Protein 7CYS (pdb70)

Nearest PDB structures (foldseek):
  7cys-assembly1_A  TM=1.002E+00  e=5.809E-91  Hordeum vulgare
  5kjv-assembly2_B  TM=8.822E-01  e=4.681E-43  Coleus scutellarioides
  5kjw-assembly1_A  TM=8.791E-01  e=6.977E-42  Coleus scutellarioides
  6wao-assembly1_A  TM=8.126E-01  e=3.552E-29  Arabidopsis thaliana
  2rkt-assembly1_A  TM=7.552E-01  e=6.167E-22  Fusarium graminearum

Foldseek 3Di:
DKDWPDKDFQFAPCVCPHPDDFQDKAFQALLLQLAAQFKFKKKFKADPPDDDPVLLSQLLNNLCNQVLLQQWFWDADPVRGIITGSRRVGEMEIEMEAAAAPVVCPPPFQDQVCVSQWDDRPPDDRGQWTWYWYQYVNMTMIMIIHGSSFAPLLLVLLSLLSSLCSSVVHDRPPRADRNCVPPLDADVVQDADDDCEVFFKDADDDVPCVPPFFWGWDKDWFAPVNLVVQQCVLCPPHPDTDSVLSVQLLLLLLLLQLVVDDQQAKEWEWEWAAQQVQAVVHNDSNYNGRRTGTQIQMDGNNCSNVDPSSVSSVSSVVSNVVCGNSVSSSSSSVSVVCCCVVSVMHTPNYPPDLPQPPYAYEAECQVRDFQSNHNPSGTTLDMDTHRDLRARYKYKYAPSNNNGMIIITHTHRPSSVVSSVVD

GO terms:
  GO:0047634 agmatine N4-coumaroyltransferase activity (F, IDA)

Sequence (423 aa):
KITVHSSKAVKPEYGAGLAPGTADVVPLTVLDKANFDTYISVIYAFHAPAPPNAVLEAGLGRALVDYREWAGRLGVDASGGRAILLNDAGARFVEATADVALDSVMPLKPTSEVLSLHPSGDDGPEELMLIQVTRFAGSLVVGFTTQHIVSDGRSTGNFFVAWSQATRGAAIDPVPVHDDRASFFHPREPLHVEYEHRGVEFKPEKVGADGDEDEVVVNKVHFSREFISKLKAHASAGAPRPSTLQCVVAHLWRSMTMARGLDGGETTSVAIAVDGRARMSPQVPDGYTGNVILWARPTTTAGELVTRPVKHAVELISREVARINDGYFKSFIDFANSGAVEKERLVATADAADMVLSPNIEVDSWLRIPFYDMDFGGGRPFFFMPSYLPVEGLLILLPSFLGDGSVDAYVPLFSRDMNTFKNY

Organism: Hordeum vulgare (NCBI:txid4513)

Secondary structure (DSSP, 8-state):
-EEEEEEEEE---TT--PPP----EEEPPTTTTTS--SEEEEEEEEPSS---HHHHHHHHHHHHTT-GGGGSEEEE-TTS-EEEE-----EEEEEEEESS-GGGGPSP-SSGGGGGGS--SSS--S-SEEEEEEE----EEEEEEEETTT--HHHHHHHHHHHHHHHHTPPPSSPPB--GGGS-PPPSS----S--BTTTEE-------TTPPPEEEEEEEE-HHHHHHHHHHHHTT-S---HHHHHHHHHHHHHHHHHT--TT-EEEEEEEEE-TTTSSSPPPTTB-S--EEEE--EEEHHHHHHS-HHHHHHHHHHHHHHSSHHHHHHHHHHHTSSHHHHTT-EES--SS----TT-EEEEE-TT--STT--SSS---SEEEE-----TTEEEEEE-TT-SS-EEEEEEEEGGGHHHHH--

InterPro domains:
  IPR023213 Chloramphenicol acetyltransferase-like domain superfamily [G3DSA:3.30.559.10] (1-207)
  IPR023213 Chloramphenicol acetyltransferase-like domain superfamily [G3DSA:3.30.559.10] (216-435)
  IPR050317 Plant and Fungal Acyltransferase [PTHR31642] (27-434)

Radius of gyration: 21.9 Å; Cα contacts (8 Å, |Δi|>4): 889; chains: 1; bounding box: 55×55×52 Å

B-factor: mean 25.31, std 9.72, range [8.98, 70.06]

Structure (mmCIF, N/CA/C/O backbone):
data_7CYS
#
_entry.id   7CYS
#
_cell.length_a   57.632
_cell.length_b   59.521
_cell.length_c   73.627
_cell.angle_alpha   90.000
_cell.angle_beta   91.285
_cell.angle_gamma   90.000
#
_symmetry.space_group_name_H-M   'P 1 21 1'
#
loop_
_entity.id
_entity.type
_entity.pdbx_description
1 polymer 'Agmatine coumaroyltransferase-1'
2 water water
#
loop_
_atom_site.group_PDB
_atom_site.id
_atom_site.type_symbol
_atom_site.label_atom_id
_atom_site.label_alt_id
_atom_site.label_comp_id
_atom_site.label_asym_id
_atom_site.label_entity_id
_atom_site.label_seq_id
_atom_site.pdbx_PDB_ins_code
_atom_site.Cartn_x
_atom_site.Cartn_y
_atom_site.Cartn_z
_atom_site.occupancy
_atom_site.B_iso_or_equiv
_atom_site.auth_seq_id
_atom_site.auth_comp_id
_atom_site.auth_asym_id
_atom_site.auth_atom_id
_atom_site.pdbx_PDB_model_num
ATOM 1 N N . LYS A 1 33 ? 6.970 0.986 2.611 1.000 33.220 2 LYS A N 1
ATOM 2 C CA . LYS A 1 33 ? 5.963 0.412 3.561 1.000 35.681 2 LYS A CA 1
ATOM 3 C C . LYS A 1 33 ? 6.009 1.112 4.929 1.000 33.070 2 LYS A C 1
ATOM 4 O O . LYS A 1 33 ? 5.062 0.907 5.718 1.000 32.028 2 LYS A O 1
ATOM 10 N N . ILE A 1 34 ? 7.059 1.885 5.221 1.000 31.151 3 ILE A N 1
ATOM 11 C CA . ILE A 1 34 ? 7.212 2.596 6.526 1.000 29.917 3 ILE A CA 1
ATOM 12 C C . ILE A 1 34 ? 6.863 4.075 6.337 1.000 29.080 3 ILE A C 1
ATOM 13 O O . ILE A 1 34 ? 7.486 4.730 5.490 1.000 30.752 3 ILE A O 1
ATOM 18 N N . THR A 1 35 ? 5.898 4.572 7.112 1.000 26.947 4 THR A N 1
ATOM 19 C CA . THR A 1 35 ? 5.467 5.992 7.123 1.000 25.705 4 THR A CA 1
ATOM 20 C C . THR A 1 35 ? 5.831 6.629 8.468 1.000 23.764 4 THR A C 1
ATOM 21 O O . THR A 1 35 ? 5.349 6.137 9.493 1.000 22.029 4 THR A O 1
ATOM 25 N N . VAL A 1 36 ? 6.613 7.708 8.443 1.000 23.816 5 VAL A N 1
ATOM 26 C CA . VAL A 1 36 ? 6.902 8.561 9.633 1.000 23.343 5 VAL A CA 1
ATOM 27 C C . VAL A 1 36 ? 5.725 9.528 9.811 1.000 23.410 5 VAL A C 1
ATOM 28 O O . VAL A 1 36 ? 5.406 10.247 8.849 1.000 24.006 5 VAL A O 1
ATOM 32 N N . HIS A 1 37 ? 5.104 9.536 10.993 1.000 23.052 6 HIS A N 1
ATOM 33 C CA . HIS A 1 37 ? 3.936 10.393 11.334 1.000 23.136 6 HIS A CA 1
ATOM 34 C C . HIS A 1 37 ? 4.341 11.539 12.269 1.000 22.273 6 HIS A C 1
ATOM 35 O O . HIS A 1 37 ? 3.621 12.543 12.321 1.000 20.765 6 HIS A O 1
ATOM 42 N N . SER A 1 38 ? 5.409 11.377 13.047 1.000 20.393 7 SER A N 1
ATOM 43 C CA . SER A 1 38 ? 5.857 12.414 14.008 1.000 20.192 7 SER A CA 1
ATOM 44 C C . SER A 1 38 ? 7.372 12.331 14.194 1.000 19.420 7 SER A C 1
ATOM 45 O O . SER A 1 38 ? 7.921 11.217 14.205 1.000 17.722 7 SER A O 1
ATOM 48 N N . SER A 1 39 ? 8.010 13.491 14.325 1.000 19.981 8 SER A N 1
ATOM 49 C CA . SER A 1 39 ? 9.448 13.621 14.658 1.000 20.396 8 SER A CA 1
ATOM 50 C C . SER A 1 39 ? 9.608 14.858 15.535 1.000 20.758 8 SER A C 1
ATOM 51 O O . SER A 1 39 ? 9.316 15.958 15.050 1.000 21.370 8 SER A O 1
ATOM 54 N N . LYS A 1 40 ? 9.996 14.684 16.796 1.000 20.742 9 LYS A N 1
ATOM 55 C CA . LYS A 1 40 ? 10.057 15.819 17.749 1.000 21.037 9 LYS A CA 1
ATOM 56 C C . LYS A 1 40 ? 11.165 15.603 18.771 1.000 19.778 9 LYS A C 1
ATOM 57 O O . LYS A 1 40 ? 11.662 14.471 18.910 1.000 18.861 9 LYS A O 1
ATOM 63 N N . ALA A 1 41 ? 11.479 16.669 19.499 1.000 18.583 10 ALA A N 1
ATOM 64 C CA . ALA A 1 41 ? 12.483 16.658 20.578 1.000 18.399 10 ALA A CA 1
ATOM 65 C C . ALA A 1 41 ? 11.820 16.122 21.848 1.000 17.942 10 ALA A C 1
ATOM 66 O O . ALA A 1 41 ? 10.659 16.485 22.131 1.000 17.614 10 ALA A O 1
ATOM 68 N N . VAL A 1 42 ? 12.513 15.256 22.578 1.000 17.128 11 VAL A N 1
ATOM 69 C CA . VAL A 1 42 ? 12.061 14.812 23.925 1.000 16.501 11 VAL A CA 1
ATOM 70 C C . VAL A 1 42 ? 13.129 15.263 24.923 1.000 16.782 11 VAL A C 1
ATOM 71 O O . VAL A 1 42 ? 14.304 14.917 24.726 1.000 15.911 11 VAL A O 1
ATOM 75 N N . LYS A 1 43 ? 12.720 16.059 25.911 1.000 17.384 12 LYS A N 1
ATOM 76 C CA . LYS A 1 43 ? 13.620 16.704 26.900 1.000 18.871 12 LYS A CA 1
ATOM 77 C C . LYS A 1 43 ? 13.503 15.960 28.224 1.000 17.864 12 LYS A C 1
ATOM 78 O O . LYS A 1 43 ? 12.569 15.183 28.426 1.000 16.152 12 LYS A O 1
ATOM 84 N N . PRO A 1 44 ? 14.466 16.144 29.154 1.000 17.784 13 PRO A N 1
ATOM 85 C CA . PRO A 1 44 ? 14.358 15.538 30.477 1.000 18.418 13 PRO A CA 1
ATOM 86 C C . PRO A 1 44 ? 13.147 16.109 31.226 1.000 18.853 13 PRO A C 1
ATOM 87 O O . PRO A 1 44 ? 13.022 17.322 31.296 1.000 18.665 13 PRO A O 1
ATOM 91 N N . GLU A 1 45 ? 12.293 15.226 31.753 1.000 20.081 14 GLU A N 1
ATOM 92 C CA . GLU A 1 45 ? 11.028 15.603 32.435 1.000 21.795 14 GLU A CA 1
ATOM 93 C C . GLU A 1 45 ? 11.281 15.634 33.945 1.000 20.845 14 GLU A C 1
ATOM 94 O O . GLU A 1 45 ? 10.876 14.698 34.649 1.000 19.625 14 GLU A O 1
ATOM 100 N N . TYR A 1 46 ? 11.936 16.686 34.420 1.000 20.774 15 TYR A N 1
ATOM 101 C CA . TYR A 1 46 ? 12.304 16.831 35.851 1.000 21.862 15 TYR A CA 1
ATOM 102 C C . TYR A 1 46 ? 11.029 16.905 36.692 1.000 24.069 15 TYR A C 1
ATOM 103 O O . TYR A 1 46 ? 11.026 16.343 37.797 1.000 26.780 15 TYR A O 1
ATOM 112 N N . GLY A 1 47 ? 9.994 17.562 36.159 1.000 27.040 16 GLY A N 1
ATOM 113 C CA . GLY A 1 47 ? 8.687 17.767 36.811 1.000 31.950 16 GLY A CA 1
ATOM 114 C C . GLY A 1 47 ? 7.961 16.464 37.120 1.000 36.102 16 GLY A C 1
ATOM 115 O O . GLY A 1 47 ? 7.205 16.450 38.108 1.000 38.805 16 GLY A O 1
ATOM 116 N N . ALA A 1 48 ? 8.178 15.397 36.337 1.000 37.794 17 ALA A N 1
ATOM 117 C CA . ALA A 1 48 ? 7.575 14.061 36.578 1.000 39.879 17 ALA A CA 1
ATOM 118 C C . ALA A 1 48 ? 7.777 13.685 38.049 1.000 43.207 17 ALA A C 1
ATOM 119 O O . ALA A 1 48 ? 6.908 12.995 38.625 1.000 46.833 17 ALA A O 1
ATOM 130 N N . GLY A 1 50 ? 9.050 16.137 40.492 1.000 36.439 19 GLY A N 1
ATOM 131 C CA . GLY A 1 50 ? 9.241 17.404 41.231 1.000 35.092 19 GLY A CA 1
ATOM 132 C C . GLY A 1 50 ? 10.709 17.790 41.411 1.000 33.034 19 GLY A C 1
ATOM 133 O O . GLY A 1 50 ? 10.986 18.665 42.261 1.000 32.001 19 GLY A O 1
ATOM 134 N N . LEU A 1 51 ? 11.631 17.189 40.646 1.000 29.720 20 LEU A N 1
ATOM 135 C CA . LEU A 1 51 ? 13.092 17.443 40.769 1.000 27.297 20 LEU A CA 1
ATOM 136 C C . LEU A 1 51 ? 13.377 18.860 40.280 1.000 24.914 20 LEU A C 1
ATOM 137 O O . LEU A 1 51 ? 12.617 19.351 39.424 1.000 27.127 20 LEU A O 1
ATOM 142 N N . ALA A 1 52 ? 14.432 19.491 40.793 1.000 23.207 21 ALA A N 1
ATOM 143 C CA . ALA A 1 52 ? 14.925 20.784 40.274 1.000 23.272 21 ALA A CA 1
ATOM 144 C C . ALA A 1 52 ? 15.225 20.603 38.791 1.000 21.264 21 ALA A C 1
ATOM 145 O O . ALA A 1 52 ? 15.768 19.575 38.397 1.000 20.535 21 ALA A O 1
ATOM 147 N N . PRO A 1 53 ? 14.839 21.559 37.923 1.000 20.765 22 PRO A N 1
ATOM 148 C CA . PRO A 1 53 ? 15.322 21.563 36.545 1.000 20.066 22 PRO A CA 1
ATOM 149 C C . PRO A 1 53 ? 16.855 21.515 36.518 1.000 20.262 22 PRO A C 1
ATOM 150 O O . PRO A 1 53 ? 17.503 22.117 37.377 1.000 19.709 22 PRO A O 1
ATOM 154 N N . GLY A 1 54 ? 17.412 20.786 35.550 1.000 19.449 23 GLY A N 1
ATOM 155 C CA . GLY A 1 54 ? 18.862 20.774 35.308 1.000 19.001 23 GLY A CA 1
ATOM 156 C C . GLY A 1 54 ? 19.336 22.142 34.847 1.000 17.924 23 GLY A C 1
ATOM 157 O O . GLY A 1 54 ? 18.564 22.833 34.137 1.000 17.826 23 GLY A O 1
ATOM 167 N N . THR A 1 56 ? 20.959 24.243 32.374 1.000 16.869 25 THR A N 1
ATOM 168 C CA . THR A 1 56 ? 21.167 24.021 30.915 1.000 17.277 25 THR A CA 1
ATOM 169 C C . THR A 1 56 ? 22.474 24.681 30.448 1.000 17.547 25 THR A C 1
ATOM 170 O O . THR A 1 56 ? 22.780 24.578 29.244 1.000 17.666 25 THR A O 1
ATOM 174 N N . ALA A 1 57 ? 23.232 25.317 31.349 1.000 17.383 26 ALA A N 1
ATOM 175 C CA . ALA A 1 57 ? 24.599 25.828 31.091 1.000 17.871 26 ALA A CA 1
ATOM 176 C C . ALA A 1 57 ? 25.644 24.759 31.444 1.000 18.113 26 ALA A C 1
ATOM 177 O O . ALA A 1 57 ? 26.824 25.021 31.187 1.000 16.963 26 ALA A O 1
ATOM 179 N N . ASP A 1 58 ? 25.234 23.620 32.022 1.000 17.751 27 ASP A N 1
ATOM 180 C CA . ASP A 1 58 ? 26.148 22.512 32.417 1.000 18.741 27 ASP A CA 1
ATOM 181 C C . ASP A 1 58 ? 26.907 22.010 31.183 1.000 19.203 27 ASP A C 1
ATOM 182 O O . ASP A 1 58 ? 26.301 21.880 30.095 1.000 18.486 27 ASP A O 1
ATOM 187 N N . VAL A 1 59 ? 28.199 21.758 31.357 1.000 20.105 28 VAL A N 1
ATOM 188 C CA . VAL A 1 59 ? 29.119 21.302 30.279 1.000 20.797 28 VAL A CA 1
ATOM 189 C C . VAL A 1 59 ? 29.928 20.135 30.840 1.000 20.697 28 VAL A C 1
ATOM 190 O O . VAL A 1 59 ? 30.396 20.245 31.987 1.000 22.122 28 VAL A O 1
ATOM 194 N N . VAL A 1 60 ? 30.060 19.055 30.076 1.000 19.307 29 VAL A N 1
ATOM 195 C CA . VAL A 1 60 ? 30.916 17.897 30.462 1.000 19.152 29 VAL A CA 1
ATOM 196 C C . VAL A 1 60 ? 32.010 17.757 29.412 1.000 17.962 29 VAL A C 1
ATOM 197 O O . VAL A 1 60 ? 31.717 17.490 28.251 1.000 17.350 29 VAL A O 1
ATOM 201 N N . PRO A 1 61 ? 33.298 17.940 29.778 1.000 17.973 30 PRO A N 1
ATOM 202 C CA . PRO A 1 61 ? 34.386 17.759 28.822 1.000 17.552 30 PRO A CA 1
ATOM 203 C C . PRO A 1 61 ? 34.504 16.280 28.439 1.000 16.703 30 PRO A C 1
ATOM 204 O O . PRO A 1 61 ? 34.433 15.433 29.327 1.000 15.961 30 PRO A O 1
ATOM 208 N N . LEU A 1 62 ? 34.646 15.996 27.141 1.000 16.514 31 LEU A N 1
ATOM 209 C CA . LEU A 1 62 ? 34.957 14.634 26.648 1.000 16.371 31 LEU A CA 1
ATOM 210 C C . LEU A 1 62 ? 36.341 14.240 27.172 1.000 15.983 31 LEU A C 1
ATOM 211 O O . LEU A 1 62 ? 37.244 15.111 27.187 1.000 15.981 31 LEU A O 1
ATOM 216 N N . THR A 1 63 ? 36.493 12.985 27.597 1.000 14.960 32 THR A N 1
ATOM 217 C CA . THR A 1 63 ? 37.771 12.427 28.115 1.000 14.928 32 THR A CA 1
ATOM 218 C C . THR A 1 63 ? 38.691 12.085 26.940 1.000 14.512 32 THR A C 1
ATOM 219 O O . THR A 1 63 ? 38.226 12.087 25.783 1.000 14.293 32 THR A O 1
ATOM 223 N N . VAL A 1 64 ? 39.950 11.768 27.231 1.000 14.970 33 VAL A N 1
ATOM 224 C CA . VAL A 1 64 ? 40.933 11.323 26.202 1.000 15.210 33 VAL A CA 1
ATOM 225 C C . VAL A 1 64 ? 40.491 9.967 25.639 1.000 15.214 33 VAL A C 1
ATOM 226 O O . VAL A 1 64 ? 40.858 9.678 24.493 1.000 14.839 33 VAL A O 1
ATOM 230 N N . LEU A 1 65 ? 39.736 9.171 26.408 1.000 14.583 34 LEU A N 1
ATOM 231 C CA . LEU A 1 65 ? 39.192 7.871 25.939 1.000 14.591 34 LEU A CA 1
ATOM 232 C C . LEU A 1 65 ? 37.969 8.108 25.039 1.000 14.146 34 LEU A C 1
ATOM 233 O O . LEU A 1 65 ? 37.858 7.408 24.028 1.000 13.406 34 LEU A O 1
ATOM 238 N N . ASP A 1 66 ? 37.117 9.096 25.325 1.000 14.019 35 ASP A N 1
ATOM 239 C CA . ASP A 1 66 ? 36.026 9.468 24.378 1.000 14.348 35 ASP A CA 1
ATOM 240 C C . ASP A 1 66 ? 36.645 9.885 23.036 1.000 15.188 35 ASP A C 1
ATOM 241 O O . ASP A 1 66 ? 36.179 9.406 21.970 1.000 14.732 35 ASP A O 1
ATOM 246 N N . LYS A 1 67 ? 37.680 10.726 23.081 1.000 15.923 36 LYS A N 1
ATOM 247 C CA . LYS A 1 67 ? 38.285 11.347 21.873 1.000 17.481 36 LYS A CA 1
ATOM 248 C C . LYS A 1 67 ? 39.171 10.332 21.131 1.000 17.249 36 LYS A C 1
ATOM 249 O O . LYS A 1 67 ? 39.568 10.629 19.998 1.000 17.723 36 LYS A O 1
ATOM 255 N N . ALA A 1 68 ? 39.445 9.170 21.724 1.000 17.058 37 ALA A N 1
ATOM 256 C CA . ALA A 1 68 ? 40.147 8.039 21.067 1.000 17.519 37 ALA A CA 1
ATOM 257 C C . ALA A 1 68 ? 39.159 7.212 20.238 1.000 17.933 37 ALA A C 1
ATOM 258 O O . ALA A 1 68 ? 39.611 6.444 19.380 1.000 16.895 37 ALA A O 1
ATOM 260 N N . ASN A 1 69 ? 37.855 7.352 20.475 1.000 18.417 38 ASN A N 1
ATOM 261 C CA . ASN A 1 69 ? 36.846 6.455 19.858 1.000 19.630 38 ASN A CA 1
ATOM 262 C C . ASN A 1 69 ? 36.279 7.131 18.604 1.000 20.491 38 ASN A C 1
ATOM 263 O O . ASN A 1 69 ? 36.686 8.274 18.268 1.000 19.739 38 ASN A O 1
ATOM 268 N N . PHE A 1 70 ? 35.402 6.417 17.900 1.000 23.032 39 PHE A N 1
ATOM 269 C CA . PHE A 1 70 ? 34.844 6.822 16.588 1.000 23.723 39 PHE A CA 1
ATOM 270 C C . PHE A 1 70 ? 33.935 8.043 16.772 1.000 23.235 39 PHE A C 1
ATOM 271 O O . PHE A 1 70 ? 33.075 8.033 17.669 1.000 22.560 39 PHE A O 1
ATOM 279 N N . ASP A 1 71 ? 34.146 9.072 15.947 1.000 23.489 40 ASP A N 1
ATOM 280 C CA . ASP A 1 71 ? 33.268 10.267 15.844 1.000 24.059 40 ASP A CA 1
ATOM 281 C C . ASP A 1 71 ? 32.223 9.964 14.764 1.000 23.442 40 ASP A C 1
ATOM 282 O O . ASP A 1 71 ? 32.424 10.349 13.604 1.000 25.392 40 ASP A O 1
ATOM 287 N N . THR A 1 72 ? 31.170 9.235 15.128 1.000 20.775 41 THR A N 1
ATOM 288 C CA . THR A 1 72 ? 30.223 8.622 14.166 1.000 20.172 41 THR A CA 1
ATOM 289 C C . THR A 1 72 ? 28.969 8.157 14.906 1.000 19.413 41 THR A C 1
ATOM 290 O O . THR A 1 72 ? 29.037 7.978 16.147 1.000 17.804 41 THR A O 1
ATOM 294 N N . TYR A 1 73 ? 27.880 7.934 14.167 1.000 18.423 42 TYR A N 1
ATOM 295 C CA . TYR A 1 73 ? 26.620 7.387 14.719 1.000 18.827 42 TYR A CA 1
ATOM 296 C C . TYR A 1 73 ? 26.572 5.888 14.438 1.000 19.857 42 TYR A C 1
ATOM 297 O O . TYR A 1 73 ? 26.911 5.461 13.316 1.000 20.375 42 TYR A O 1
ATOM 306 N N . ILE A 1 74 ? 26.149 5.123 15.442 1.000 19.538 43 ILE A N 1
ATOM 307 C CA . ILE A 1 74 ? 25.978 3.646 15.368 1.000 21.007 43 ILE A CA 1
ATOM 308 C C . ILE A 1 74 ? 24.486 3.359 15.500 1.000 19.269 43 ILE A C 1
ATOM 309 O O . ILE A 1 74 ? 23.859 3.944 16.398 1.000 18.308 43 ILE A O 1
ATOM 314 N N . SER A 1 75 ? 23.942 2.492 14.647 1.000 18.165 44 SER A N 1
ATOM 315 C CA . SER A 1 75 ? 22.499 2.154 14.659 1.000 18.455 44 SER A CA 1
ATOM 316 C C . SER A 1 75 ? 22.288 0.669 14.967 1.000 19.182 44 SER A C 1
ATOM 317 O O . SER A 1 75 ? 23.088 -0.183 14.523 1.000 18.688 44 SER A O 1
ATOM 320 N N . VAL A 1 76 ? 21.236 0.389 15.733 1.000 18.740 45 VAL A N 1
ATOM 321 C CA . VAL A 1 76 ? 20.844 -0.977 16.168 1.000 19.828 45 VAL A CA 1
ATOM 322 C C . VAL A 1 76 ? 19.318 -1.033 16.193 1.000 19.529 45 VAL A C 1
ATOM 323 O O . VAL A 1 76 ? 18.686 0.016 16.404 1.000 19.051 45 VAL A O 1
ATOM 327 N N . ILE A 1 77 ? 18.766 -2.220 15.988 1.000 19.914 46 ILE A N 1
ATOM 328 C CA . ILE A 1 77 ? 17.302 -2.454 15.877 1.000 20.819 46 ILE A CA 1
ATOM 329 C C . ILE A 1 77 ? 16.910 -3.556 16.861 1.000 20.013 46 ILE A C 1
ATOM 330 O O . ILE A 1 77 ? 17.576 -4.602 16.872 1.000 18.590 46 ILE A O 1
ATOM 335 N N . TYR A 1 78 ? 15.867 -3.306 17.650 1.000 18.844 47 TYR A N 1
ATOM 336 C CA . TYR A 1 78 ? 15.212 -4.278 18.558 1.000 19.622 47 TYR A CA 1
ATOM 337 C C . TYR A 1 78 ? 13.780 -4.501 18.077 1.000 19.546 47 TYR A C 1
ATOM 338 O O . TYR A 1 78 ? 13.166 -3.512 17.654 1.000 19.775 47 TYR A O 1
ATOM 347 N N . ALA A 1 79 ? 13.267 -5.728 18.183 1.000 19.795 48 ALA A N 1
ATOM 348 C CA . ALA A 1 79 ? 11.872 -6.084 17.833 1.000 20.434 48 ALA A CA 1
ATOM 349 C C . ALA A 1 79 ? 11.173 -6.714 19.038 1.000 20.609 48 ALA A C 1
ATOM 350 O O . ALA A 1 79 ? 11.775 -7.578 19.701 1.000 21.761 48 ALA A O 1
ATOM 352 N N . PHE A 1 80 ? 9.929 -6.301 19.270 1.000 20.323 49 PHE A N 1
ATOM 353 C CA . PHE A 1 80 ? 9.044 -6.763 20.366 1.000 20.951 49 PHE A CA 1
ATOM 354 C C . PHE A 1 80 ? 7.732 -7.283 19.775 1.000 22.160 49 PHE A C 1
ATOM 355 O O . PHE A 1 80 ? 7.175 -6.619 18.878 1.000 20.608 49 PHE A O 1
ATOM 363 N N . HIS A 1 81 ? 7.239 -8.413 20.292 1.000 23.885 50 HIS A N 1
ATOM 364 C CA . HIS A 1 81 ? 5.914 -8.988 19.943 1.000 25.479 50 HIS A CA 1
ATOM 365 C C . HIS A 1 81 ? 4.808 -8.079 20.489 1.000 25.589 50 HIS A C 1
ATOM 366 O O . HIS A 1 81 ? 5.051 -7.373 21.492 1.000 24.641 50 HIS A O 1
ATOM 373 N N . ALA A 1 82 ? 3.647 -8.078 19.834 1.000 25.047 51 ALA A N 1
ATOM 374 C CA . ALA A 1 82 ? 2.400 -7.458 20.338 1.000 27.001 51 ALA A CA 1
ATOM 375 C C . ALA A 1 82 ? 1.898 -8.260 21.538 1.000 27.702 51 ALA A C 1
ATOM 376 O O . ALA A 1 82 ? 2.106 -9.467 21.592 1.000 28.988 51 ALA A O 1
ATOM 378 N N . PRO A 1 83 ? 1.241 -7.638 22.546 1.000 28.096 52 PRO A N 1
ATOM 379 C CA . PRO A 1 83 ? 1.087 -6.184 22.626 1.000 27.683 52 PRO A CA 1
ATOM 380 C C . PRO A 1 83 ? 2.309 -5.481 23.238 1.000 26.167 52 PRO A C 1
ATOM 381 O O . PRO A 1 83 ? 2.959 -6.049 24.103 1.000 26.196 52 PRO A O 1
ATOM 385 N N . ALA A 1 84 ? 2.580 -4.255 22.787 1.000 24.650 53 ALA A N 1
ATOM 386 C CA . ALA A 1 84 ? 3.685 -3.409 23.284 1.000 23.617 53 ALA A CA 1
ATOM 387 C C . ALA A 1 84 ? 3.118 -2.079 23.773 1.000 22.679 53 ALA A C 1
ATOM 388 O O . ALA A 1 84 ? 2.070 -1.635 23.304 1.000 21.756 53 ALA A O 1
ATOM 390 N N . PRO A 1 85 ? 3.800 -1.386 24.712 1.000 21.240 54 PRO A N 1
ATOM 391 C CA . PRO A 1 85 ? 3.298 -0.120 25.238 1.000 20.166 54 PRO A CA 1
ATOM 392 C C . PRO A 1 85 ? 3.104 0.891 24.112 1.000 19.334 54 PRO A C 1
ATOM 393 O O . PRO A 1 85 ? 3.860 0.892 23.137 1.000 17.749 54 PRO A O 1
ATOM 397 N N . PRO A 1 86 ? 2.095 1.785 24.221 1.000 18.162 55 PRO A N 1
ATOM 398 C CA . PRO A 1 86 ? 1.865 2.807 23.201 1.000 17.480 55 PRO A CA 1
ATOM 399 C C . PRO A 1 86 ? 2.977 3.868 23.212 1.000 16.618 55 PRO A C 1
ATOM 400 O O . PRO A 1 86 ? 3.654 4.005 24.209 1.000 16.396 55 PRO A O 1
ATOM 404 N N . ASN A 1 87 ? 3.104 4.614 22.118 1.000 16.205 56 ASN A N 1
ATOM 405 C CA . ASN A 1 87 ? 4.141 5.665 21.935 1.000 16.040 56 ASN A CA 1
ATOM 406 C C . ASN A 1 87 ? 4.152 6.643 23.124 1.000 16.004 56 ASN A C 1
ATOM 407 O O . ASN A 1 87 ? 5.253 7.026 23.548 1.000 14.993 56 ASN A O 1
ATOM 412 N N . ALA A 1 88 ? 2.989 7.049 23.647 1.000 15.177 57 ALA A N 1
ATOM 413 C CA . ALA A 1 88 ? 2.903 8.055 24.728 1.000 15.892 57 ALA A CA 1
ATOM 414 C C . ALA A 1 88 ? 3.566 7.501 25.998 1.000 16.013 57 ALA A C 1
ATOM 415 O O . ALA A 1 88 ? 4.220 8.281 26.709 1.000 16.927 57 ALA A O 1
ATOM 417 N N . VAL A 1 89 ? 3.416 6.203 26.265 1.000 16.082 58 VAL A N 1
ATOM 418 C CA . VAL A 1 89 ? 4.042 5.537 27.446 1.000 15.762 58 VAL A CA 1
ATOM 419 C C . VAL A 1 89 ? 5.558 5.467 27.212 1.000 16.036 58 VAL A C 1
ATOM 420 O O . VAL A 1 89 ? 6.331 5.815 28.133 1.000 15.146 58 VAL A O 1
ATOM 424 N N . LEU A 1 90 ? 5.969 5.074 26.008 1.000 15.443 59 LEU A N 1
ATOM 425 C CA . LEU A 1 90 ? 7.406 5.022 25.631 1.000 16.048 59 LEU A CA 1
ATOM 426 C C . LEU A 1 90 ? 8.008 6.431 25.706 1.000 16.331 59 LEU A C 1
ATOM 427 O O . LEU A 1 90 ? 9.133 6.557 26.216 1.000 16.480 59 LEU A O 1
ATOM 432 N N . GLU A 1 91 ? 7.292 7.455 25.229 1.000 16.908 60 GLU A N 1
ATOM 433 C CA . GLU A 1 91 ? 7.794 8.854 25.215 1.000 17.619 60 GLU A CA 1
ATOM 434 C C . GLU A 1 91 ? 7.977 9.341 26.658 1.000 17.423 60 GLU A C 1
ATOM 435 O O . GLU A 1 91 ? 9.040 9.916 26.960 1.000 17.346 60 GLU A O 1
ATOM 441 N N . ALA A 1 92 ? 6.986 9.127 27.523 1.000 16.798 61 ALA A N 1
ATOM 442 C CA . ALA A 1 92 ? 7.045 9.547 28.940 1.000 16.979 61 ALA A CA 1
ATOM 443 C C . ALA A 1 92 ? 8.219 8.838 29.628 1.000 16.334 61 ALA A C 1
ATOM 444 O O . ALA A 1 92 ? 8.919 9.485 30.420 1.000 15.273 61 ALA A O 1
ATOM 446 N N . GLY A 1 93 ? 8.447 7.560 29.323 1.000 16.072 62 GLY A N 1
ATOM 447 C CA . GLY A 1 93 ? 9.583 6.795 29.878 1.000 16.093 62 GLY A CA 1
ATOM 448 C C . GLY A 1 93 ? 10.915 7.383 29.433 1.000 15.790 62 GLY A C 1
ATOM 449 O O . GLY A 1 93 ? 11.844 7.450 30.255 1.000 15.449 62 GLY A O 1
ATOM 450 N N . LEU A 1 94 ? 10.997 7.833 28.179 1.000 15.098 63 LEU A N 1
ATOM 451 C CA . LEU A 1 94 ? 12.220 8.463 27.618 1.000 14.695 63 LEU A CA 1
ATOM 452 C C . LEU A 1 94 ? 12.488 9.784 28.352 1.000 14.609 63 LEU A C 1
ATOM 453 O O . LEU A 1 94 ? 13.648 10.014 28.737 1.000 14.182 63 LEU A O 1
ATOM 458 N N . GLY A 1 95 ? 11.454 10.605 28.544 1.000 14.084 64 GLY A N 1
ATOM 459 C CA . GLY A 1 95 ? 11.557 11.887 29.261 1.000 14.768 64 GLY A CA 1
ATOM 460 C C . GLY A 1 95 ? 12.088 11.681 30.669 1.000 15.354 64 GLY A C 1
ATOM 461 O O . GLY A 1 95 ? 12.930 12.491 31.130 1.000 15.371 64 GLY A O 1
ATOM 462 N N . ARG A 1 96 ? 11.639 10.617 31.335 1.000 15.346 65 ARG A N 1
ATOM 463 C CA . ARG A 1 96 ? 12.062 10.299 32.724 1.000 16.093 65 ARG A CA 1
ATOM 464 C C . ARG A 1 96 ? 13.510 9.788 32.712 1.000 15.752 65 ARG A C 1
ATOM 465 O O . ARG A 1 96 ? 14.300 10.263 33.541 1.000 15.308 65 ARG A O 1
ATOM 473 N N . ALA A 1 97 ? 13.869 8.886 31.797 1.000 14.982 66 ALA A N 1
ATOM 474 C CA . ALA A 1 97 ? 15.239 8.332 31.689 1.000 14.691 66 ALA A CA 1
ATOM 475 C C . ALA A 1 97 ? 16.241 9.456 31.396 1.000 14.744 66 ALA A C 1
ATOM 476 O O . ALA A 1 97 ? 17.355 9.430 31.977 1.000 15.459 66 ALA A O 1
ATOM 478 N N . LEU A 1 98 ? 15.866 10.445 30.580 1.000 14.141 67 LEU A N 1
ATOM 479 C CA . LEU A 1 98 ? 16.815 11.510 30.149 1.000 14.549 67 LEU A CA 1
ATOM 480 C C . LEU A 1 98 ? 17.213 12.405 31.335 1.000 15.037 67 LEU A C 1
ATOM 481 O O . LEU A 1 98 ? 18.289 13.024 31.261 1.000 15.320 67 LEU A O 1
ATOM 486 N N . VAL A 1 99 ? 16.425 12.439 32.415 1.000 15.114 68 VAL A N 1
ATOM 487 C CA . VAL A 1 99 ? 16.819 13.135 33.675 1.000 15.661 68 VAL A CA 1
ATOM 488 C C . VAL A 1 99 ? 18.159 12.573 34.173 1.000 16.008 68 VAL A C 1
ATOM 489 O O . VAL A 1 99 ? 18.971 13.364 34.686 1.000 15.830 68 VAL A O 1
ATOM 493 N N . ASP A 1 100 ? 18.379 11.264 34.048 1.000 16.238 69 ASP A N 1
ATOM 494 C CA . ASP A 1 100 ? 19.607 10.595 34.554 1.000 17.189 69 ASP A CA 1
ATOM 495 C C . ASP A 1 100 ? 20.584 10.304 33.406 1.000 16.264 69 ASP A C 1
ATOM 496 O O . ASP A 1 100 ? 21.619 9.682 33.686 1.000 15.440 69 ASP A O 1
ATOM 501 N N . TYR A 1 101 ? 20.267 10.734 32.179 1.000 15.388 70 TYR A N 1
ATOM 502 C CA . TYR A 1 101 ? 21.105 10.574 30.957 1.000 15.356 70 TYR A CA 1
ATOM 503 C C . TYR A 1 101 ? 21.025 11.860 30.124 1.000 15.083 70 TYR A C 1
ATOM 504 O O . TYR A 1 101 ? 20.749 11.824 28.917 1.000 14.854 70 TYR A O 1
ATOM 513 N N . ARG A 1 102 ? 21.274 12.997 30.768 1.000 15.107 71 ARG A N 1
ATOM 514 C CA . ARG A 1 102 ? 21.162 14.332 30.127 1.000 14.970 71 ARG A CA 1
ATOM 515 C C . ARG A 1 102 ? 22.137 14.441 28.949 1.000 14.681 71 ARG A C 1
ATOM 516 O O . ARG A 1 102 ? 21.866 15.252 28.044 1.000 14.365 71 ARG A O 1
ATOM 524 N N . GLU A 1 103 ? 23.212 13.640 28.931 1.000 15.124 72 GLU A N 1
ATOM 525 C CA . GLU A 1 103 ? 24.167 13.594 27.791 1.000 14.174 72 GLU A CA 1
ATOM 526 C C . GLU A 1 103 ? 23.369 13.403 26.495 1.000 14.267 72 GLU A C 1
ATOM 527 O O . GLU A 1 103 ? 23.658 14.079 25.479 1.000 13.547 72 GLU A O 1
ATOM 533 N N . TRP A 1 104 ? 22.372 12.521 26.520 1.000 13.715 73 TRP A N 1
ATOM 534 C CA . TRP A 1 104 ? 21.628 12.144 25.289 1.000 13.772 73 TRP A CA 1
ATOM 535 C C . TRP A 1 104 ? 20.589 13.210 24.902 1.000 14.057 73 TRP A C 1
ATOM 536 O O . TRP A 1 104 ? 20.021 13.085 23.807 1.000 14.062 73 TRP A O 1
ATOM 547 N N . ALA A 1 105 ? 20.344 14.222 25.740 1.000 13.801 74 ALA A N 1
ATOM 548 C CA . ALA A 1 105 ? 19.479 15.382 25.407 1.000 14.081 74 ALA A CA 1
ATOM 549 C C . ALA A 1 105 ? 20.342 16.612 25.093 1.000 14.894 74 ALA A C 1
ATOM 550 O O . ALA A 1 105 ? 19.767 17.703 24.874 1.000 14.175 74 ALA A O 1
ATOM 552 N N . GLY A 1 106 ? 21.671 16.441 25.089 1.000 15.418 75 GLY A N 1
ATOM 553 C CA . GLY A 1 106 ? 22.645 17.537 24.929 1.000 15.656 75 GLY A CA 1
ATOM 554 C C . GLY A 1 106 ? 23.117 17.699 23.494 1.000 15.892 75 GLY A C 1
ATOM 555 O O . GLY A 1 106 ? 22.531 17.084 22.589 1.000 16.321 75 GLY A O 1
ATOM 556 N N . ARG A 1 107 ? 24.144 18.522 23.292 1.000 16.219 76 ARG A N 1
ATOM 557 C CA . ARG A 1 107 ? 24.728 18.825 21.961 1.000 16.372 76 ARG A CA 1
ATOM 558 C C . ARG A 1 107 ? 26.247 18.867 22.117 1.000 16.689 76 ARG A C 1
ATOM 559 O O . ARG A 1 107 ? 26.722 19.237 23.219 1.000 17.501 76 ARG A O 1
ATOM 567 N N . LEU A 1 108 ? 26.985 18.491 21.075 1.000 16.956 77 LEU A N 1
ATOM 568 C CA . LEU A 1 108 ? 28.466 18.587 21.092 1.000 17.463 77 LEU A CA 1
ATOM 569 C C . LEU A 1 108 ? 28.852 20.054 20.884 1.000 18.322 77 LEU A C 1
ATOM 570 O O . LEU A 1 108 ? 28.218 20.738 20.054 1.000 17.409 77 LEU A O 1
ATOM 575 N N . GLY A 1 109 ? 29.817 20.524 21.665 1.000 18.951 78 GLY A N 1
ATOM 576 C CA . GLY A 1 109 ? 30.445 21.847 21.495 1.000 19.881 78 GLY A CA 1
ATOM 577 C C . GLY A 1 109 ? 31.801 21.859 22.157 1.000 20.685 78 GLY A C 1
ATOM 578 O O . GLY A 1 109 ? 32.479 20.813 22.102 1.000 18.891 78 GLY A O 1
ATOM 579 N N . VAL A 1 110 ? 32.167 22.976 22.792 1.000 21.567 79 VAL A N 1
ATOM 580 C CA . VAL A 1 110 ? 33.491 23.147 23.454 1.000 23.858 79 VAL A CA 1
ATOM 581 C C . VAL A 1 110 ? 33.283 23.690 24.874 1.000 24.417 79 VAL A C 1
ATOM 582 O O . VAL A 1 110 ? 32.280 24.380 25.106 1.000 24.829 79 VAL A O 1
ATOM 586 N N . ASP A 1 111 ? 34.192 23.349 25.793 1.000 25.627 80 ASP A N 1
ATOM 587 C CA . ASP A 1 111 ? 34.195 23.841 27.195 1.000 27.218 80 ASP A CA 1
ATOM 588 C C . ASP A 1 111 ? 35.002 25.144 27.244 1.000 29.967 80 ASP A C 1
ATOM 589 O O . ASP A 1 111 ? 35.493 25.578 26.176 1.000 29.317 80 ASP A O 1
ATOM 594 N N . ALA A 1 112 ? 35.150 25.714 28.444 1.000 31.592 81 ALA A N 1
ATOM 595 C CA . ALA A 1 112 ? 35.865 26.982 28.728 1.000 34.031 81 ALA A CA 1
ATOM 596 C C . ALA A 1 112 ? 37.306 26.933 28.197 1.000 34.895 81 ALA A C 1
ATOM 597 O O . ALA A 1 112 ? 37.793 27.977 27.735 1.000 36.221 81 ALA A O 1
ATOM 599 N N . SER A 1 113 ? 37.966 25.771 28.248 1.000 35.202 82 SER A N 1
ATOM 600 C CA . SER A 1 113 ? 39.382 25.589 27.828 1.000 35.149 82 SER A CA 1
ATOM 601 C C . SER A 1 113 ? 39.483 25.378 26.313 1.000 34.475 82 SER A C 1
ATOM 602 O O . SER A 1 113 ? 40.619 25.400 25.799 1.000 36.638 82 SER A O 1
ATOM 605 N N . GLY A 1 114 ? 38.350 25.162 25.631 1.000 32.588 83 GLY A N 1
ATOM 606 C CA . GLY A 1 114 ? 38.277 24.926 24.175 1.000 30.211 83 GLY A CA 1
ATOM 607 C C . GLY A 1 114 ? 38.319 23.446 23.827 1.000 29.462 83 GLY A C 1
ATOM 608 O O . GLY A 1 114 ? 38.357 23.129 22.621 1.000 30.177 83 GLY A O 1
ATOM 609 N N . GLY A 1 115 ? 38.314 22.562 24.829 1.000 26.183 84 GLY A N 1
ATOM 610 C CA . GLY A 1 115 ? 38.257 21.105 24.618 1.000 25.124 84 GLY A CA 1
ATOM 611 C C . GLY A 1 115 ? 36.864 20.675 24.191 1.000 22.939 84 GLY A C 1
ATOM 612 O O . GLY A 1 115 ? 35.886 21.334 24.598 1.000 22.718 84 GLY A O 1
ATOM 613 N N . ARG A 1 116 ? 36.759 19.627 23.378 1.000 22.243 85 ARG A N 1
ATOM 614 C CA . ARG A 1 116 ? 35.447 19.097 22.934 1.000 21.829 85 ARG A CA 1
ATOM 615 C C . ARG A 1 116 ? 34.648 18.714 24.180 1.000 20.096 85 ARG A C 1
ATOM 616 O O . ARG A 1 116 ? 35.240 18.135 25.126 1.000 18.582 85 ARG A O 1
ATOM 624 N N . ALA A 1 117 ? 33.359 19.045 24.198 1.000 18.254 86 ALA A N 1
ATOM 625 C CA . ALA A 1 117 ? 32.509 18.812 25.380 1.000 17.876 86 ALA A CA 1
ATOM 626 C C . ALA A 1 117 ? 31.080 18.488 24.962 1.000 17.004 86 ALA A C 1
ATOM 627 O O . ALA A 1 117 ? 30.679 18.785 23.812 1.000 17.488 86 ALA A O 1
ATOM 629 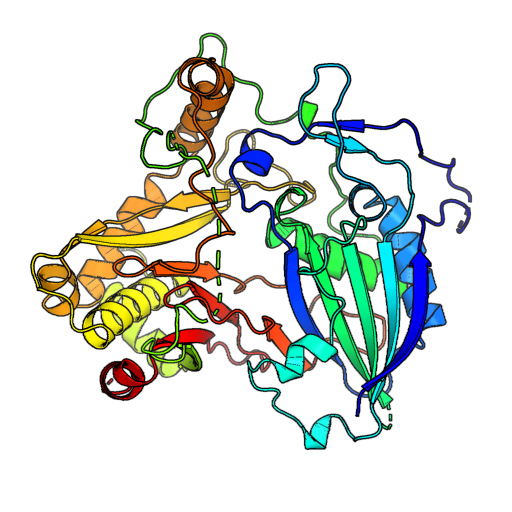N N . ILE A 1 118 ? 30.349 17.872 25.885 1.000 16.269 87 ILE A N 1
ATOM 630 C CA . ILE A 1 118 ? 28.876 17.704 25.783 1.000 16.081 87 ILE A CA 1
ATOM 631 C C . ILE A 1 118 ? 28.249 18.896 26.504 1.000 16.406 87 ILE A C 1
ATOM 632 O O . ILE A 1 118 ? 28.474 19.042 27.727 1.000 15.841 87 ILE A O 1
ATOM 637 N N . LEU A 1 119 ? 27.516 19.723 25.761 1.000 16.118 88 LEU A N 1
ATOM 638 C CA . LEU A 1 119 ? 26.673 20.800 26.334 1.000 16.793 88 LEU A CA 1
ATOM 639 C C . LEU A 1 119 ? 25.375 20.153 26.816 1.000 16.140 88 LEU A C 1
ATOM 640 O O . LEU A 1 119 ? 24.602 19.694 25.957 1.000 15.726 88 LEU A O 1
ATOM 645 N N . LEU A 1 120 ? 25.147 20.116 28.128 1.000 16.017 89 LEU A N 1
ATOM 646 C CA . LEU A 1 120 ? 23.896 19.572 28.714 1.000 16.160 89 LEU A CA 1
ATOM 647 C C . LEU A 1 120 ? 22.824 20.668 28.635 1.000 16.333 89 LEU A C 1
ATOM 648 O O . LEU A 1 120 ? 22.278 21.053 29.684 1.000 16.365 89 LEU A O 1
ATOM 653 N N . ASN A 1 121 ? 22.515 21.124 27.418 1.000 16.300 90 ASN A N 1
ATOM 654 C CA . ASN A 1 121 ? 21.571 22.247 27.168 1.000 16.480 90 ASN A CA 1
ATOM 655 C C . ASN A 1 121 ? 20.131 21.719 27.111 1.000 16.231 90 ASN A C 1
ATOM 656 O O . ASN A 1 121 ? 19.219 22.550 26.963 1.000 15.629 90 ASN A O 1
ATOM 661 N N . ASP A 1 122 ? 19.930 20.400 27.228 1.000 16.478 91 ASP A N 1
ATOM 662 C CA . ASP A 1 122 ? 18.591 19.750 27.241 1.000 17.142 91 ASP A CA 1
ATOM 663 C C . ASP A 1 122 ? 17.806 20.108 25.969 1.000 17.476 91 ASP A C 1
ATOM 664 O O . ASP A 1 122 ? 16.563 20.133 26.039 1.000 18.595 91 ASP A O 1
ATOM 669 N N . ALA A 1 123 ? 18.483 20.360 24.845 1.000 16.890 92 ALA A N 1
ATOM 670 C CA . ALA A 1 123 ? 17.841 20.618 23.535 1.000 16.987 92 ALA A CA 1
ATOM 671 C C . ALA A 1 123 ? 16.967 19.416 23.128 1.000 16.965 92 ALA A C 1
ATOM 672 O O . ALA A 1 123 ? 15.938 19.641 22.462 1.000 16.617 92 ALA A O 1
ATOM 674 N N . GLY A 1 124 ? 17.336 18.192 23.530 1.000 15.818 93 GLY A N 1
ATOM 675 C CA . GLY A 1 124 ? 16.466 17.006 23.433 1.000 15.956 93 GLY A CA 1
ATOM 676 C C . GLY A 1 124 ? 17.010 15.923 22.516 1.000 15.518 93 GLY A C 1
ATOM 677 O O . GLY A 1 124 ? 17.780 16.227 21.579 1.000 15.611 93 GLY A O 1
ATOM 678 N N . ALA A 1 125 ? 16.613 14.679 22.773 1.000 14.833 94 ALA A N 1
ATOM 679 C CA . ALA A 1 125 ? 16.837 13.530 21.869 1.000 14.802 94 ALA A CA 1
ATOM 680 C C . ALA A 1 125 ? 15.761 13.588 20.787 1.000 14.788 94 ALA A C 1
ATOM 681 O O . ALA A 1 125 ? 14.672 14.141 21.067 1.000 15.602 94 ALA A O 1
ATOM 683 N N . ARG A 1 126 ? 16.032 13.067 19.593 1.000 14.608 95 ARG A N 1
ATOM 684 C CA . ARG A 1 126 ? 14.964 12.973 18.567 1.000 14.537 95 ARG A CA 1
ATOM 685 C C . ARG A 1 126 ? 14.129 11.719 18.840 1.000 13.830 95 ARG A C 1
ATOM 686 O O . ARG A 1 126 ? 14.705 10.656 19.119 1.000 13.775 95 ARG A O 1
ATOM 694 N N . PHE A 1 127 ? 12.809 11.864 18.762 1.000 13.955 96 PHE A N 1
ATOM 695 C CA . PHE A 1 127 ? 11.827 10.770 18.951 1.000 14.073 96 PHE A CA 1
ATOM 696 C C . PHE A 1 127 ? 10.924 10.722 17.718 1.000 14.355 96 PHE A C 1
ATOM 697 O O . PHE A 1 127 ? 10.138 11.663 17.515 1.000 14.745 96 PHE A O 1
ATOM 705 N N . VAL A 1 128 ? 11.087 9.673 16.911 1.000 15.011 97 VAL A N 1
ATOM 706 C CA . VAL A 1 128 ? 10.414 9.496 15.594 1.000 15.460 97 VAL A CA 1
ATOM 707 C C . VAL A 1 128 ? 9.397 8.357 15.719 1.000 15.896 97 VAL A C 1
ATOM 708 O O . VAL A 1 128 ? 9.779 7.250 16.136 1.000 16.333 97 VAL A O 1
ATOM 712 N N . GLU A 1 129 ? 8.142 8.636 15.363 1.000 16.780 98 GLU A N 1
ATOM 713 C CA . GLU A 1 129 ? 7.021 7.668 15.410 1.000 17.025 98 GLU A CA 1
ATOM 714 C C . GLU A 1 129 ? 6.663 7.290 13.973 1.000 17.246 98 GLU A C 1
ATOM 715 O O . GLU A 1 129 ? 6.417 8.212 13.164 1.000 18.002 98 GLU A O 1
ATOM 721 N N . ALA A 1 130 ? 6.644 5.990 13.684 1.000 18.007 99 ALA A N 1
ATOM 722 C CA . ALA A 1 130 ? 6.418 5.422 12.336 1.000 18.784 99 ALA A CA 1
ATOM 723 C C . ALA A 1 130 ? 5.435 4.255 12.426 1.000 19.726 99 ALA A C 1
ATOM 724 O O . ALA A 1 130 ? 5.302 3.655 13.504 1.000 18.819 99 ALA A O 1
ATOM 726 N N . THR A 1 131 ? 4.768 3.953 11.315 1.000 20.968 100 THR A N 1
ATOM 727 C CA . THR A 1 131 ? 3.930 2.743 11.158 1.000 23.152 100 THR A CA 1
ATOM 728 C C . THR A 1 131 ? 4.379 2.028 9.885 1.000 24.232 100 THR A C 1
ATOM 729 O O . THR A 1 131 ? 4.875 2.703 8.963 1.000 23.379 100 THR A O 1
ATOM 733 N N . ALA A 1 132 ? 4.269 0.702 9.883 1.000 25.601 101 ALA A N 1
ATOM 734 C CA . ALA A 1 132 ? 4.540 -0.173 8.724 1.000 27.212 101 ALA A CA 1
ATOM 735 C C . ALA A 1 132 ? 3.231 -0.872 8.362 1.000 28.890 101 ALA A C 1
ATOM 736 O O . ALA A 1 132 ? 2.573 -1.395 9.287 1.000 27.596 101 ALA A O 1
ATOM 738 N N . ASP A 1 133 ? 2.856 -0.858 7.083 1.000 31.505 102 ASP A N 1
ATOM 739 C CA . ASP A 1 133 ? 1.567 -1.430 6.612 1.000 35.322 102 ASP A CA 1
ATOM 740 C C . ASP A 1 133 ? 1.791 -2.891 6.212 1.000 35.110 102 ASP A C 1
ATOM 741 O O . ASP A 1 133 ? 1.277 -3.315 5.163 1.000 37.353 102 ASP A O 1
ATOM 746 N N . VAL A 1 134 ? 2.524 -3.629 7.041 1.000 32.473 103 VAL A N 1
ATOM 747 C CA . VAL A 1 134 ? 2.759 -5.090 6.900 1.000 32.310 103 VAL A CA 1
ATOM 748 C C . VAL A 1 134 ? 2.899 -5.666 8.311 1.000 30.346 103 VAL A C 1
ATOM 749 O O . VAL A 1 134 ? 3.257 -4.898 9.229 1.000 28.771 103 VAL A O 1
ATOM 753 N N . ALA A 1 135 ? 2.612 -6.956 8.475 1.000 28.493 104 ALA A N 1
ATOM 754 C CA . ALA A 1 135 ? 2.884 -7.723 9.709 1.000 28.496 104 ALA A CA 1
ATOM 755 C C . ALA A 1 135 ? 4.400 -7.922 9.817 1.000 28.857 104 ALA A C 1
ATOM 756 O O . ALA A 1 135 ? 5.033 -8.205 8.782 1.000 28.388 104 ALA A O 1
ATOM 758 N N . LEU A 1 136 ? 4.975 -7.748 11.009 1.000 28.568 105 LEU A N 1
ATOM 759 C CA . LEU A 1 136 ? 6.444 -7.869 11.202 1.000 30.849 105 LEU A CA 1
ATOM 760 C C . LEU A 1 136 ? 6.890 -9.279 10.792 1.000 32.703 105 LEU A C 1
ATOM 761 O O . LEU A 1 136 ? 7.966 -9.397 10.188 1.000 32.342 105 LEU A O 1
ATOM 766 N N . ASP A 1 137 ? 6.071 -10.299 11.076 1.000 36.159 106 ASP A N 1
ATOM 767 C CA . ASP A 1 137 ? 6.373 -11.728 10.788 1.000 39.405 106 ASP A CA 1
ATOM 768 C C . ASP A 1 137 ? 6.622 -11.932 9.288 1.000 39.360 106 ASP A C 1
ATOM 769 O O . ASP A 1 137 ? 7.423 -12.821 8.960 1.000 42.202 106 ASP A O 1
ATOM 774 N N . SER A 1 138 ? 5.987 -11.135 8.421 1.000 39.534 107 SER A N 1
ATOM 775 C CA . SER A 1 138 ? 6.039 -11.268 6.941 1.000 41.648 107 SER A CA 1
ATOM 776 C C . SER A 1 138 ? 7.423 -10.887 6.400 1.000 42.721 107 SER A C 1
ATOM 777 O O . SER A 1 138 ? 7.752 -11.335 5.287 1.000 42.876 107 SER A O 1
ATOM 780 N N . VAL A 1 139 ? 8.181 -10.063 7.135 1.000 43.028 108 VAL A N 1
ATOM 781 C CA . VAL A 1 139 ? 9.531 -9.570 6.723 1.000 41.023 108 VAL A CA 1
ATOM 782 C C . VAL A 1 139 ? 10.611 -10.169 7.633 1.000 40.686 108 VAL A C 1
ATOM 783 O O . VAL A 1 139 ? 11.787 -9.803 7.443 1.000 40.158 108 VAL A O 1
ATOM 787 N N . MET A 1 140 ? 10.244 -11.043 8.580 1.000 41.008 109 MET A N 1
ATOM 788 C CA . MET A 1 140 ? 11.203 -11.664 9.533 1.000 41.949 109 MET A CA 1
ATOM 789 C C . MET A 1 140 ? 11.747 -12.964 8.938 1.000 44.862 109 MET A C 1
ATOM 790 O O . MET A 1 140 ? 11.026 -13.698 8.263 1.000 44.681 109 MET A O 1
ATOM 795 N N . PRO A 1 141 ? 13.044 -13.280 9.153 1.000 44.850 110 PRO A N 1
ATOM 796 C CA . PRO A 1 141 ? 13.931 -12.441 9.953 1.000 42.819 110 PRO A CA 1
ATOM 797 C C . PRO A 1 141 ? 14.488 -11.312 9.074 1.000 41.705 110 PRO A C 1
ATOM 798 O O . PRO A 1 141 ? 14.744 -11.559 7.903 1.000 40.025 110 PRO A O 1
ATOM 802 N N . LEU A 1 142 ? 14.622 -10.104 9.630 1.000 37.878 111 LEU A N 1
ATOM 803 C CA . LEU A 1 142 ? 15.186 -8.941 8.899 1.000 36.339 111 LEU A CA 1
ATOM 804 C C . LEU A 1 142 ? 16.628 -9.275 8.515 1.000 36.124 111 LEU A C 1
ATOM 805 O O . LEU A 1 142 ? 17.326 -9.923 9.324 1.000 33.283 111 LEU A O 1
ATOM 810 N N . LYS A 1 143 ? 17.030 -8.883 7.307 1.000 38.041 112 LYS A N 1
ATOM 811 C CA . LYS A 1 143 ? 18.383 -9.151 6.758 1.000 40.566 112 LYS A CA 1
ATOM 812 C C . LYS A 1 143 ? 19.161 -7.843 6.765 1.000 37.716 112 LYS A C 1
ATOM 813 O O . LYS A 1 143 ? 18.571 -6.770 6.661 1.000 34.897 112 LYS A O 1
ATOM 819 N N . PRO A 1 144 ? 20.503 -7.904 6.907 1.000 36.462 113 PRO A N 1
ATOM 820 C CA . PRO A 1 144 ? 21.330 -6.702 6.988 1.000 35.452 113 PRO A CA 1
ATOM 821 C C . PRO A 1 144 ? 21.550 -6.105 5.590 1.000 33.521 113 PRO A C 1
ATOM 822 O O . PRO A 1 144 ? 22.614 -6.300 5.026 1.000 34.105 113 PRO A O 1
ATOM 826 N N . THR A 1 145 ? 20.526 -5.432 5.059 1.000 30.451 114 THR A N 1
ATOM 827 C CA . THR A 1 145 ? 20.551 -4.695 3.768 1.000 30.185 114 THR A CA 1
ATOM 828 C C . THR A 1 145 ? 20.158 -3.236 4.020 1.000 28.790 114 THR A C 1
ATOM 829 O O . THR A 1 145 ? 19.731 -2.927 5.139 1.000 28.441 114 THR A O 1
ATOM 833 N N . SER A 1 146 ? 20.269 -2.385 3.002 1.000 27.864 115 SER A N 1
ATOM 834 C CA . SER A 1 146 ? 19.922 -0.942 3.074 1.000 28.317 115 SER A CA 1
ATOM 835 C C . SER A 1 146 ? 18.460 -0.758 3.508 1.000 27.906 115 SER A C 1
ATOM 836 O O . SER A 1 146 ? 18.137 0.333 3.986 1.000 27.825 115 SER A O 1
ATOM 839 N N . GLU A 1 147 ? 17.613 -1.781 3.351 1.000 28.730 116 GLU A N 1
ATOM 840 C CA . GLU A 1 147 ? 16.174 -1.741 3.728 1.000 30.351 116 GLU A CA 1
ATOM 841 C C . GLU A 1 147 ? 16.002 -1.433 5.225 1.000 29.061 116 GLU A C 1
ATOM 842 O O . GLU A 1 147 ? 15.051 -0.686 5.555 1.000 27.835 116 GLU A O 1
ATOM 848 N N . VAL A 1 148 ? 16.866 -1.966 6.101 1.000 25.970 117 VAL A N 1
ATOM 849 C CA . VAL A 1 148 ? 16.718 -1.797 7.582 1.000 25.015 117 VAL A CA 1
ATOM 850 C C . VAL A 1 148 ? 17.053 -0.358 8.001 1.000 22.684 117 VAL A C 1
ATOM 851 O O . VAL A 1 148 ? 16.651 0.012 9.114 1.000 20.865 117 VAL A O 1
ATOM 855 N N . LEU A 1 149 ? 17.720 0.437 7.154 1.000 21.813 118 LEU A N 1
ATOM 856 C CA . LEU A 1 149 ? 18.016 1.868 7.447 1.000 22.049 118 LEU A CA 1
ATOM 857 C C . LEU A 1 149 ? 16.707 2.630 7.712 1.000 21.654 118 LEU A C 1
ATOM 858 O O . LEU A 1 149 ? 16.741 3.622 8.453 1.000 21.398 118 LEU A O 1
ATOM 863 N N . SER A 1 150 ? 15.586 2.177 7.147 1.000 21.565 119 SER A N 1
ATOM 864 C CA . SER A 1 150 ? 14.258 2.828 7.296 1.000 21.977 119 SER A CA 1
ATOM 865 C C . SER A 1 150 ? 13.660 2.596 8.695 1.000 21.053 119 SER A C 1
ATOM 866 O O . SER A 1 150 ? 12.585 3.168 8.964 1.000 19.503 119 SER A O 1
ATOM 869 N N . LEU A 1 151 ? 14.302 1.792 9.552 1.000 19.902 120 LEU A N 1
ATOM 870 C CA . LEU A 1 151 ? 13.768 1.429 10.894 1.000 18.999 120 LEU A CA 1
ATOM 871 C C . LEU A 1 151 ? 14.465 2.236 11.998 1.000 18.065 120 LEU A C 1
ATOM 872 O O . LEU A 1 151 ? 14.131 2.020 13.170 1.000 17.591 120 LEU A O 1
ATOM 877 N N . HIS A 1 152 ? 15.371 3.152 11.651 1.000 16.873 121 HIS A N 1
ATOM 878 C CA . HIS A 1 152 ? 16.026 4.058 12.631 1.000 17.320 121 HIS A CA 1
ATOM 879 C C . HIS A 1 152 ? 16.266 5.412 11.983 1.000 17.358 121 HIS A C 1
ATOM 880 O O . HIS A 1 152 ? 16.332 5.509 10.758 1.000 16.477 121 HIS A O 1
ATOM 887 N N . PRO A 1 153 ? 16.402 6.500 12.774 1.000 17.530 122 PRO A N 1
ATOM 888 C CA . PRO A 1 153 ? 16.718 7.806 12.208 1.000 17.690 122 PRO A CA 1
ATOM 889 C C . PRO A 1 153 ? 18.109 7.723 11.565 1.000 18.135 122 PRO A C 1
ATOM 890 O O . PRO A 1 153 ? 18.915 6.885 11.963 1.000 17.731 122 PRO A O 1
ATOM 894 N N . SER A 1 154 ? 18.356 8.567 10.571 1.000 18.358 123 SER A N 1
ATOM 895 C CA . SER A 1 154 ? 19.649 8.630 9.857 1.000 18.445 123 SER A CA 1
ATOM 896 C C . SER A 1 154 ? 20.754 9.119 10.800 1.000 18.605 123 SER A C 1
ATOM 897 O O . SER A 1 154 ? 20.534 10.082 11.559 1.000 17.654 123 SER A O 1
ATOM 900 N N . GLY A 1 155 ? 21.916 8.476 10.725 1.000 19.385 124 GLY A N 1
ATOM 901 C CA . GLY A 1 155 ? 23.166 8.975 11.325 1.000 20.228 124 GLY A CA 1
ATOM 902 C C . GLY A 1 155 ? 24.061 9.625 10.283 1.000 21.578 124 GLY A C 1
ATOM 903 O O . GLY A 1 155 ? 25.194 9.965 10.639 1.000 20.591 124 GLY A O 1
ATOM 904 N N . ASP A 1 156 ? 23.570 9.804 9.046 1.000 22.746 125 ASP A N 1
ATOM 905 C CA . ASP A 1 156 ? 24.406 10.141 7.856 1.000 24.622 125 ASP A CA 1
ATOM 906 C C . ASP A 1 156 ? 24.056 11.522 7.272 1.000 24.278 125 ASP A C 1
ATOM 907 O O . ASP A 1 156 ? 24.741 11.924 6.296 1.000 23.926 125 ASP A O 1
ATOM 912 N N . ASP A 1 157 ? 23.061 12.234 7.821 1.000 22.836 126 ASP A N 1
ATOM 913 C CA . ASP A 1 157 ? 22.593 13.539 7.274 1.000 23.103 126 ASP A CA 1
ATOM 914 C C . ASP A 1 157 ? 22.890 14.665 8.271 1.000 22.447 126 ASP A C 1
ATOM 915 O O . ASP A 1 157 ? 22.172 15.683 8.240 1.000 23.295 126 ASP A O 1
ATOM 920 N N . GLY A 1 158 ? 23.909 14.483 9.117 1.000 22.375 127 GLY A N 1
ATOM 921 C CA . GLY A 1 158 ? 24.423 15.506 10.050 1.000 22.363 127 GLY A CA 1
ATOM 922 C C . GLY A 1 158 ? 23.386 15.950 11.078 1.000 21.766 127 GLY A C 1
ATOM 923 O O . GLY A 1 158 ? 23.157 17.146 11.254 1.000 23.283 127 GLY A O 1
ATOM 924 N N . PRO A 1 159 ? 22.756 15.022 11.833 1.000 19.857 128 PRO A N 1
ATOM 925 C CA . PRO A 1 159 ? 21.810 15.420 12.876 1.000 19.178 128 PRO A CA 1
ATOM 926 C C . PRO A 1 159 ? 22.551 16.160 14.000 1.000 18.953 128 PRO A C 1
ATOM 927 O O . PRO A 1 159 ? 23.730 15.887 14.204 1.000 17.387 128 PRO A O 1
ATOM 931 N N . GLU A 1 160 ? 21.869 17.079 14.687 1.000 18.951 129 GLU A N 1
ATOM 932 C CA . GLU A 1 160 ? 22.430 17.808 15.860 1.000 20.794 129 GLU A CA 1
ATOM 933 C C . GLU A 1 160 ? 22.261 16.944 17.118 1.000 18.633 129 GLU A C 1
ATOM 934 O O . GLU A 1 160 ? 23.122 17.011 18.028 1.000 17.808 129 GLU A O 1
ATOM 940 N N . GLU A 1 161 ? 21.184 16.162 17.168 1.000 17.215 130 GLU A N 1
ATOM 941 C CA . GLU A 1 161 ? 20.884 15.267 18.311 1.000 16.377 130 GLU A CA 1
ATOM 942 C C . GLU A 1 161 ? 21.977 14.202 18.410 1.000 15.399 130 GLU A C 1
ATOM 943 O O . GLU A 1 161 ? 22.478 13.746 17.367 1.000 14.778 130 GLU A O 1
ATOM 949 N N . LEU A 1 162 ? 22.308 13.805 19.636 1.000 15.077 131 LEU A N 1
ATOM 950 C CA . LEU A 1 162 ? 23.317 12.757 19.928 1.000 15.551 131 LEU A CA 1
ATOM 951 C C . LEU A 1 162 ? 22.619 11.405 20.110 1.000 15.440 131 LEU A C 1
ATOM 952 O O . LEU A 1 162 ? 23.285 10.369 19.948 1.000 15.633 131 LEU A O 1
ATOM 957 N N . MET A 1 163 ? 21.332 11.424 20.464 1.000 15.026 132 MET A N 1
ATOM 958 C CA . MET A 1 163 ? 20.479 10.223 20.627 1.000 14.762 132 MET A CA 1
ATOM 959 C C . MET A 1 163 ? 19.269 10.409 19.716 1.000 14.995 132 MET A C 1
ATOM 960 O O . MET A 1 163 ? 18.583 11.446 19.845 1.000 14.139 132 MET A O 1
ATOM 965 N N . LEU A 1 164 ? 19.057 9.466 18.800 1.000 14.789 133 LEU A N 1
ATOM 966 C CA . LEU A 1 164 ? 17.885 9.474 17.894 1.000 15.185 133 LEU A CA 1
ATOM 967 C C . LEU A 1 164 ? 17.199 8.115 17.976 1.000 14.886 133 LEU A C 1
ATOM 968 O O . LEU A 1 164 ? 17.872 7.078 17.781 1.000 14.932 133 LEU A O 1
ATOM 973 N N . ILE A 1 165 ? 15.897 8.146 18.245 1.000 14.946 134 ILE A N 1
ATOM 974 C CA . ILE A 1 165 ? 15.072 6.944 18.526 1.000 15.026 134 ILE A CA 1
ATOM 975 C C . ILE A 1 165 ? 13.887 6.930 17.565 1.000 15.140 134 ILE A C 1
ATOM 976 O O . ILE A 1 165 ? 13.221 7.989 17.403 1.000 15.380 134 ILE A O 1
ATOM 981 N N . GLN A 1 166 ? 13.618 5.761 16.989 1.000 15.381 135 GLN A N 1
ATOM 982 C CA . GLN A 1 166 ? 12.426 5.531 16.144 1.000 15.461 135 GLN A CA 1
ATOM 983 C C . GLN A 1 166 ? 11.626 4.355 16.706 1.000 15.725 135 GLN A C 1
ATOM 984 O O . GLN A 1 166 ? 12.203 3.282 16.947 1.000 16.234 135 GLN A O 1
ATOM 990 N N . VAL A 1 167 ? 10.328 4.560 16.901 1.000 15.665 136 VAL A N 1
ATOM 991 C CA . VAL A 1 167 ? 9.373 3.490 17.290 1.000 15.902 136 VAL A CA 1
ATOM 992 C C . VAL A 1 167 ? 8.468 3.235 16.079 1.000 16.410 136 VAL A C 1
ATOM 993 O O . VAL A 1 167 ? 7.758 4.168 15.653 1.000 17.419 136 VAL A O 1
ATOM 997 N N . THR A 1 168 ? 8.578 2.040 15.499 1.000 16.872 137 THR A N 1
ATOM 998 C CA . THR A 1 168 ? 7.825 1.625 14.292 1.000 16.665 137 THR A CA 1
ATOM 999 C C . THR A 1 168 ? 6.804 0.562 14.697 1.000 16.631 137 THR A C 1
ATOM 1000 O O . THR A 1 168 ? 7.214 -0.526 15.143 1.000 17.447 137 THR A O 1
ATOM 1004 N N . ARG A 1 169 ? 5.522 0.881 14.538 1.000 17.378 138 ARG A N 1
ATOM 1005 C CA . ARG A 1 169 ? 4.390 -0.016 14.873 1.000 17.756 138 ARG A CA 1
ATOM 1006 C C . ARG A 1 169 ? 3.975 -0.767 13.610 1.000 19.122 138 ARG A C 1
ATOM 1007 O O . ARG A 1 169 ? 3.520 -0.109 12.663 1.000 19.022 138 ARG A O 1
ATOM 1015 N N . PHE A 1 170 ? 4.118 -2.091 13.610 1.000 20.205 139 PHE A N 1
ATOM 1016 C CA . PHE A 1 170 ? 3.761 -2.947 12.451 1.000 21.357 139 PHE A CA 1
ATOM 1017 C C . PHE A 1 170 ? 2.266 -3.277 12.514 1.000 22.729 139 PHE A C 1
ATOM 1018 O O . PHE A 1 170 ? 1.614 -2.998 13.538 1.000 22.702 139 PHE A O 1
ATOM 1026 N N . ALA A 1 171 ? 1.738 -3.820 11.418 1.000 23.952 140 ALA A N 1
ATOM 1027 C CA . ALA A 1 171 ? 0.285 -3.937 11.149 1.000 25.324 140 ALA A CA 1
ATOM 1028 C C . ALA A 1 171 ? -0.405 -4.742 12.258 1.000 25.663 140 ALA A C 1
ATOM 1029 O O . ALA A 1 171 ? -1.557 -4.394 12.594 1.000 26.621 140 ALA A O 1
ATOM 1040 N N . GLY A 1 173 ? 0.705 -5.091 15.465 1.000 24.506 142 GLY A N 1
ATOM 1041 C CA . GLY A 1 173 ? 0.947 -4.525 16.807 1.000 23.536 142 GLY A CA 1
ATOM 1042 C C . GLY A 1 173 ? 2.378 -4.714 17.282 1.000 23.425 142 GLY A C 1
ATOM 1043 O O . GLY A 1 173 ? 2.695 -4.217 18.385 1.000 22.833 142 GLY A O 1
ATOM 1044 N N . SER A 1 174 ? 3.215 -5.434 16.528 1.000 22.743 143 SER A N 1
ATOM 1045 C CA . SER A 1 174 ? 4.644 -5.639 16.876 1.000 22.437 143 SER A CA 1
ATOM 1046 C C . SER A 1 174 ? 5.328 -4.268 16.882 1.000 21.515 143 SER A C 1
ATOM 1047 O O . SER A 1 174 ? 4.883 -3.365 16.142 1.000 20.123 143 SER A O 1
ATOM 1050 N N . LEU A 1 175 ? 6.348 -4.102 17.718 1.000 20.309 144 LEU A N 1
ATOM 1051 C CA . LEU A 1 175 ? 7.082 -2.822 17.854 1.000 18.936 144 LEU A CA 1
ATOM 1052 C C . LEU A 1 175 ? 8.548 -3.047 17.491 1.000 17.800 144 LEU A C 1
ATOM 1053 O O . LEU A 1 175 ? 9.165 -3.946 18.072 1.000 17.551 144 LEU A O 1
ATOM 1058 N N . VAL A 1 176 ? 9.073 -2.235 16.579 1.000 17.327 145 VAL A N 1
ATOM 1059 C CA . VAL A 1 176 ? 10.537 -2.125 16.330 1.000 17.191 145 VAL A CA 1
ATOM 1060 C C . VAL A 1 176 ? 11.030 -0.813 16.949 1.000 16.633 145 VAL A C 1
ATOM 1061 O O . VAL A 1 176 ? 10.451 0.250 16.658 1.000 17.553 145 VAL A O 1
ATOM 1065 N N . VAL A 1 177 ? 12.061 -0.896 17.785 1.000 17.057 146 VAL A N 1
ATOM 1066 C CA . VAL A 1 177 ? 12.776 0.276 18.367 1.000 16.517 146 VAL A CA 1
ATOM 1067 C C . VAL A 1 177 ? 14.131 0.370 17.660 1.000 17.176 146 VAL A C 1
ATOM 1068 O O . VAL A 1 177 ? 14.925 -0.584 17.774 1.000 17.256 146 VAL A O 1
ATOM 1072 N N . GLY A 1 178 ? 14.365 1.462 16.937 1.000 16.936 147 GLY A N 1
ATOM 1073 C CA . GLY A 1 178 ? 15.652 1.735 16.275 1.000 16.448 147 GLY A CA 1
ATOM 1074 C C . GLY A 1 178 ? 16.392 2.828 17.013 1.000 16.361 147 GLY A C 1
ATOM 1075 O O . GLY A 1 178 ? 15.771 3.867 17.309 1.000 16.995 147 GLY A O 1
ATOM 1076 N N . PHE A 1 179 ? 17.669 2.606 17.315 1.000 15.769 148 PHE A N 1
ATOM 1077 C CA . PHE A 1 179 ? 18.548 3.596 17.984 1.000 15.236 148 PHE A CA 1
ATOM 1078 C C . PHE A 1 179 ? 19.636 4.032 17.003 1.000 14.962 148 PHE A C 1
ATOM 1079 O O . PHE A 1 179 ? 20.197 3.174 16.309 1.000 14.582 148 PHE A O 1
ATOM 1087 N N . THR A 1 180 ? 19.910 5.334 16.964 1.000 15.314 149 THR A N 1
ATOM 1088 C CA . THR A 1 180 ? 21.057 5.952 16.256 1.000 15.336 149 THR A CA 1
ATOM 1089 C C . THR A 1 180 ? 21.782 6.835 17.275 1.000 14.998 149 THR A C 1
ATOM 1090 O O . THR A 1 180 ? 21.160 7.782 17.763 1.000 14.605 149 THR A O 1
ATOM 1094 N N . THR A 1 181 ? 23.025 6.494 17.626 1.000 14.851 150 THR A N 1
ATOM 1095 C CA . THR A 1 181 ? 23.715 7.043 18.820 1.000 14.726 150 THR A CA 1
ATOM 1096 C C . THR A 1 181 ? 25.137 7.475 18.466 1.000 14.759 150 THR A C 1
ATOM 1097 O O . THR A 1 181 ? 25.812 6.755 17.702 1.000 14.800 150 THR A O 1
ATOM 1101 N N . GLN A 1 182 ? 25.590 8.581 19.054 1.000 14.971 151 GLN A N 1
ATOM 1102 C CA . GLN A 1 182 ? 26.956 9.117 18.826 1.000 15.478 151 GLN A CA 1
ATOM 1103 C C . GLN A 1 182 ? 27.958 8.274 19.625 1.000 15.228 151 GLN A C 1
ATOM 1104 O O . GLN A 1 182 ? 27.872 8.255 20.860 1.000 14.718 151 GLN A O 1
ATOM 1110 N N . HIS A 1 183 ? 28.914 7.643 18.954 1.000 15.198 152 HIS A N 1
ATOM 1111 C CA . HIS A 1 183 ? 29.955 6.820 19.625 1.000 16.019 152 HIS A CA 1
ATOM 1112 C C . HIS A 1 183 ? 30.855 7.716 20.495 1.000 15.645 152 HIS A C 1
ATOM 1113 O O . HIS A 1 183 ? 31.428 7.195 21.461 1.000 14.741 152 HIS A O 1
ATOM 1120 N N . ILE A 1 184 ? 30.989 9.013 20.199 1.000 15.269 153 ILE A N 1
ATOM 1121 C CA . ILE A 1 184 ? 31.921 9.890 20.972 1.000 16.136 153 ILE A CA 1
ATOM 1122 C C . ILE A 1 184 ? 31.377 10.076 22.400 1.000 15.301 153 ILE A C 1
ATOM 1123 O O . ILE A 1 184 ? 32.173 10.360 23.297 1.000 14.948 153 ILE A O 1
ATOM 1128 N N . VAL A 1 185 ? 30.074 9.875 22.622 1.000 14.696 154 VAL A N 1
ATOM 1129 C CA . VAL A 1 185 ? 29.425 10.099 23.948 1.000 14.218 154 VAL A CA 1
ATOM 1130 C C . VAL A 1 185 ? 29.597 8.852 24.822 1.000 13.814 154 VAL A C 1
ATOM 1131 O O . VAL A 1 185 ? 29.954 8.994 26.006 1.000 13.057 154 VAL A O 1
ATOM 1135 N N . SER A 1 186 ? 29.329 7.676 24.260 1.000 13.215 155 SER A N 1
ATOM 1136 C CA . SER A 1 186 ? 29.278 6.396 25.003 1.000 13.435 155 SER A CA 1
ATOM 1137 C C . SER A 1 186 ? 29.874 5.276 24.148 1.000 13.298 155 SER A C 1
ATOM 1138 O O . SER A 1 186 ? 29.726 5.307 22.900 1.000 13.508 155 SER A O 1
ATOM 1141 N N . ASP A 1 187 ? 30.474 4.289 24.807 1.000 13.131 156 ASP A N 1
ATOM 1142 C CA . ASP A 1 187 ? 30.872 3.018 24.153 1.000 13.348 156 ASP A CA 1
ATOM 1143 C C . ASP A 1 187 ? 29.653 2.092 24.152 1.000 13.301 156 ASP A C 1
ATOM 1144 O O . ASP A 1 187 ? 28.570 2.530 24.588 1.000 13.673 156 ASP A O 1
ATOM 1149 N N . GLY A 1 188 ? 29.815 0.868 23.657 1.000 14.155 157 GLY A N 1
ATOM 1150 C CA . GLY A 1 188 ? 28.719 -0.116 23.561 1.000 14.775 157 GLY A CA 1
ATOM 1151 C C . GLY A 1 188 ? 28.093 -0.373 24.917 1.000 14.947 157 GLY A C 1
ATOM 1152 O O . GLY A 1 188 ? 26.857 -0.518 24.989 1.000 15.742 157 GLY A O 1
ATOM 1153 N N . ARG A 1 189 ? 28.907 -0.400 25.970 1.000 14.830 158 ARG A N 1
ATOM 1154 C CA . ARG A 1 189 ? 28.448 -0.754 27.336 1.000 15.882 158 ARG A CA 1
ATOM 1155 C C . ARG A 1 189 ? 27.590 0.376 27.924 1.000 15.225 158 ARG A C 1
ATOM 1156 O O . ARG A 1 189 ? 26.481 0.076 28.400 1.000 14.469 158 ARG A O 1
ATOM 1164 N N . SER A 1 190 ? 28.073 1.623 27.902 1.000 14.350 159 SER A N 1
ATOM 1165 C CA . SER A 1 190 ? 27.319 2.788 28.436 1.000 14.160 159 SER A CA 1
ATOM 1166 C C . SER A 1 190 ? 26.129 3.118 27.528 1.000 13.860 159 SER A C 1
ATOM 1167 O O . SER A 1 190 ? 25.090 3.525 28.068 1.000 13.548 159 SER A O 1
ATOM 1170 N N . THR A 1 191 ? 26.215 2.884 26.212 1.000 14.172 160 THR A N 1
ATOM 1171 C CA . THR A 1 191 ? 25.045 3.024 25.305 1.000 14.397 160 THR A CA 1
ATOM 1172 C C . THR A 1 191 ? 23.981 1.994 25.719 1.000 14.388 160 THR A C 1
ATOM 1173 O O . THR A 1 191 ? 22.814 2.389 25.902 1.000 13.876 160 THR A O 1
ATOM 1177 N N . GLY A 1 192 ? 24.376 0.733 25.905 1.000 14.844 161 GLY A N 1
ATOM 1178 C CA . GLY A 1 192 ? 23.472 -0.332 26.390 1.000 15.031 161 GLY A CA 1
ATOM 1179 C C . GLY A 1 192 ? 22.809 0.039 27.710 1.000 15.184 161 GLY A C 1
ATOM 1180 O O . GLY A 1 192 ? 21.599 -0.230 27.863 1.000 14.775 161 GLY A O 1
ATOM 1181 N N . ASN A 1 193 ? 23.561 0.629 28.648 1.000 15.504 162 ASN A N 1
ATOM 1182 C CA . ASN A 1 193 ? 23.021 1.051 29.967 1.000 15.751 162 ASN A CA 1
ATOM 1183 C C . ASN A 1 193 ? 21.856 2.022 29.734 1.000 15.352 162 ASN A C 1
ATOM 1184 O O . ASN A 1 193 ? 20.832 1.911 30.443 1.000 15.283 162 ASN A O 1
ATOM 1189 N N . PHE A 1 194 ? 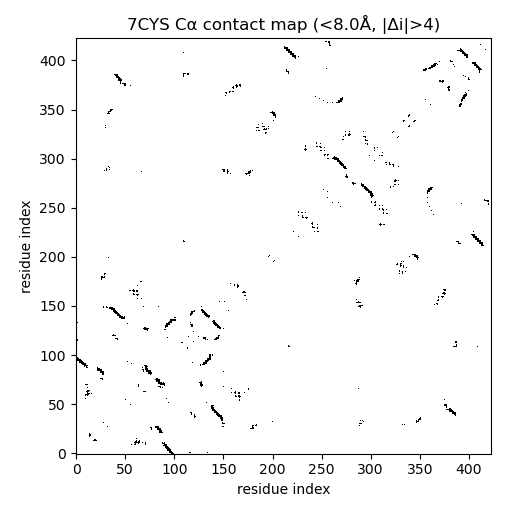21.995 2.945 28.782 1.000 14.948 163 PHE A N 1
ATOM 1190 C CA . PHE A 1 194 ? 20.912 3.907 28.457 1.000 14.858 163 PHE A CA 1
ATOM 1191 C C . PHE A 1 194 ? 19.698 3.148 27.907 1.000 15.026 163 PHE A C 1
ATOM 1192 O O . PHE A 1 194 ? 18.577 3.448 28.357 1.000 15.132 163 PHE A O 1
ATOM 1200 N N . PHE A 1 195 ? 19.886 2.231 26.953 1.000 15.016 164 PHE A N 1
ATOM 1201 C CA . PHE A 1 195 ? 18.762 1.441 26.377 1.000 15.529 164 PHE A CA 1
ATOM 1202 C C . PHE A 1 195 ? 17.970 0.816 27.524 1.000 16.273 164 PHE A C 1
ATOM 1203 O O . PHE A 1 195 ? 16.725 0.915 27.554 1.000 15.799 164 PHE A O 1
ATOM 1211 N N . VAL A 1 196 ? 18.688 0.203 28.467 1.000 15.702 165 VAL A N 1
ATOM 1212 C CA . VAL A 1 196 ? 18.073 -0.478 29.639 1.000 15.656 165 VAL A CA 1
ATOM 1213 C C . VAL A 1 196 ? 17.395 0.563 30.534 1.000 15.072 165 VAL A C 1
ATOM 1214 O O . VAL A 1 196 ? 16.270 0.286 30.993 1.000 14.541 165 VAL A O 1
ATOM 1218 N N . ALA A 1 197 ? 18.048 1.702 30.784 1.000 15.028 166 ALA A N 1
ATOM 1219 C CA . ALA A 1 197 ? 17.539 2.782 31.660 1.000 14.772 166 ALA A CA 1
ATOM 1220 C C . ALA A 1 197 ? 16.211 3.309 31.103 1.000 1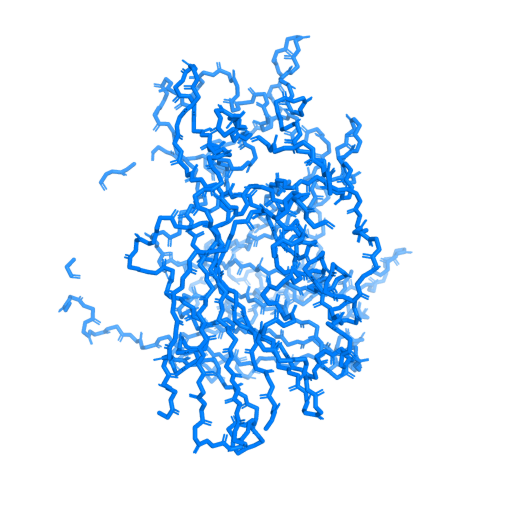4.899 166 ALA A C 1
ATOM 1221 O O . ALA A 1 197 ? 15.297 3.589 31.892 1.000 15.277 166 ALA A O 1
ATOM 1223 N N . TRP A 1 198 ? 16.100 3.463 29.786 1.000 14.726 167 TRP A N 1
ATOM 1224 C CA . TRP A 1 198 ? 14.825 3.905 29.169 1.000 14.794 167 TRP A CA 1
ATOM 1225 C C . TRP A 1 198 ? 13.729 2.881 29.515 1.000 14.431 167 TRP A C 1
ATOM 1226 O O . TRP A 1 198 ? 12.657 3.301 30.004 1.000 14.090 167 TRP A O 1
ATOM 1237 N N . SER A 1 199 ? 14.016 1.589 29.357 1.000 14.792 168 SER A N 1
ATOM 1238 C CA . SER A 1 199 ? 13.049 0.492 29.636 1.000 15.554 168 SER A CA 1
ATOM 1239 C C . SER A 1 199 ? 12.680 0.494 31.127 1.000 16.056 168 SER A C 1
ATOM 1240 O O . SER A 1 199 ? 11.474 0.436 31.428 1.000 15.713 168 SER A O 1
ATOM 1243 N N . GLN A 1 200 ? 13.664 0.618 32.026 1.000 16.448 169 GLN A N 1
ATOM 1244 C CA . GLN A 1 200 ? 13.414 0.690 33.495 1.000 16.412 169 GLN A CA 1
ATOM 1245 C C . GLN A 1 200 ? 12.490 1.880 33.812 1.000 16.554 169 GLN A C 1
ATOM 1246 O O . GLN A 1 200 ? 11.443 1.677 34.491 1.000 16.723 169 GLN A O 1
ATOM 1252 N N . ALA A 1 201 ? 12.831 3.085 33.352 1.000 16.328 170 ALA A N 1
ATOM 1253 C CA . ALA A 1 201 ? 12.045 4.316 33.606 1.000 16.902 170 ALA A CA 1
ATOM 1254 C C . ALA A 1 201 ? 10.617 4.117 33.085 1.000 17.378 170 ALA A C 1
ATOM 1255 O O . ALA A 1 201 ? 9.669 4.516 33.781 1.000 17.461 170 ALA A O 1
ATOM 1257 N N . THR A 1 202 ? 10.456 3.511 31.907 1.000 17.922 171 THR A N 1
ATOM 1258 C CA . THR A 1 202 ? 9.117 3.285 31.291 1.000 18.399 171 THR A CA 1
ATOM 1259 C C . THR A 1 202 ? 8.258 2.432 32.231 1.000 19.976 171 THR A C 1
ATOM 1260 O O . THR A 1 202 ? 7.076 2.781 32.412 1.000 18.883 171 THR A O 1
ATOM 1264 N N . ARG A 1 203 ? 8.836 1.386 32.829 1.000 21.743 172 ARG A N 1
ATOM 1265 C CA . ARG A 1 203 ? 8.129 0.441 33.742 1.000 24.752 172 ARG A CA 1
ATOM 1266 C C . ARG A 1 203 ? 7.946 1.053 35.135 1.000 25.804 172 ARG A C 1
ATOM 1267 O O . ARG A 1 203 ? 7.129 0.512 35.904 1.000 27.446 172 ARG A O 1
ATOM 1275 N N . GLY A 1 204 ? 8.692 2.109 35.463 1.000 24.905 173 GLY A N 1
ATOM 1276 C CA . GLY A 1 204 ? 8.715 2.710 36.809 1.000 24.965 173 GLY A CA 1
ATOM 1277 C C . GLY A 1 204 ? 9.675 1.985 37.738 1.000 25.310 173 GLY A C 1
ATOM 1278 O O . GLY A 1 204 ? 9.529 2.150 38.967 1.000 27.048 173 GLY A O 1
ATOM 1279 N N . ALA A 1 205 ? 10.620 1.212 37.191 1.000 24.208 174 ALA A N 1
ATOM 1280 C CA . ALA A 1 205 ? 11.714 0.562 37.952 1.000 23.662 174 ALA A CA 1
ATOM 1281 C C . ALA A 1 205 ? 12.870 1.559 38.099 1.000 22.692 174 ALA A C 1
ATOM 1282 O O . ALA A 1 205 ? 13.081 2.374 37.185 1.000 21.033 174 ALA A O 1
ATOM 1284 N N . ALA A 1 206 ? 13.583 1.518 39.224 1.000 22.224 175 ALA A N 1
ATOM 1285 C CA . ALA A 1 206 ? 14.748 2.389 39.487 1.000 22.594 175 ALA A CA 1
ATOM 1286 C C . ALA A 1 206 ? 15.796 2.139 38.396 1.000 21.312 175 ALA A C 1
ATOM 1287 O O . ALA A 1 206 ? 15.980 0.973 37.984 1.000 21.297 175 ALA A O 1
ATOM 1289 N N . ILE A 1 207 ? 16.431 3.196 37.901 1.000 21.367 176 ILE A N 1
ATOM 1290 C CA . ILE A 1 207 ? 17.524 3.059 36.898 1.000 21.108 176 ILE A CA 1
ATOM 1291 C C . ILE A 1 207 ? 18.698 2.354 37.583 1.000 22.306 176 ILE A C 1
ATOM 1292 O O . ILE A 1 207 ? 19.065 2.738 38.712 1.000 21.373 176 ILE A O 1
ATOM 1297 N N . ASP A 1 208 ? 19.229 1.328 36.929 1.000 21.516 177 ASP A N 1
ATOM 1298 C CA . ASP A 1 208 ? 20.258 0.428 37.498 1.000 22.664 177 ASP A CA 1
ATOM 1299 C C . ASP A 1 208 ? 21.107 -0.077 36.341 1.000 21.045 177 ASP A C 1
ATOM 1300 O O . ASP A 1 208 ? 20.590 -0.796 35.498 1.000 20.560 177 ASP A O 1
ATOM 1305 N N . PRO A 1 209 ? 22.408 0.284 36.235 1.000 20.628 178 PRO A N 1
ATOM 1306 C CA . PRO A 1 209 ? 23.137 1.007 37.282 1.000 20.855 178 PRO A CA 1
ATOM 1307 C C . PRO A 1 209 ? 22.834 2.502 37.435 1.000 20.897 178 PRO A C 1
ATOM 1308 O O . PRO A 1 209 ? 22.320 3.109 36.508 1.000 20.316 178 PRO A O 1
ATOM 1312 N N . VAL A 1 210 ? 23.157 3.053 38.609 1.000 20.486 179 VAL A N 1
ATOM 1313 C CA . VAL A 1 210 ? 23.104 4.514 38.885 1.000 21.312 179 VAL A CA 1
ATOM 1314 C C . VAL A 1 210 ? 24.145 5.162 37.979 1.000 20.015 179 VAL A C 1
ATOM 1315 O O . VAL A 1 210 ? 25.321 4.831 38.061 1.000 19.044 179 VAL A O 1
ATOM 1319 N N . PRO A 1 211 ? 23.744 6.046 37.039 1.000 19.246 180 PRO A N 1
ATOM 1320 C CA . PRO A 1 211 ? 24.711 6.710 36.165 1.000 17.992 180 PRO A CA 1
ATOM 1321 C C . PRO A 1 211 ? 25.749 7.538 36.931 1.000 17.715 180 PRO A C 1
ATOM 1322 O O . PRO A 1 211 ? 25.454 8.085 37.983 1.000 17.088 180 PRO A O 1
ATOM 1326 N N . VAL A 1 212 ? 26.948 7.614 36.357 1.000 17.323 181 VAL A N 1
ATOM 1327 C CA . VAL A 1 212 ? 28.079 8.438 36.854 1.000 17.231 181 VAL A CA 1
ATOM 1328 C C . VAL A 1 212 ? 28.489 9.348 35.699 1.000 16.716 181 VAL A C 1
ATOM 1329 O O . VAL A 1 212 ? 28.833 8.803 34.625 1.000 16.640 181 VAL A O 1
ATOM 1333 N N . HIS A 1 213 ? 28.431 10.660 35.912 1.000 15.724 182 HIS A N 1
ATOM 1334 C CA . HIS A 1 213 ? 28.468 11.693 34.846 1.000 16.553 182 HIS A CA 1
ATOM 1335 C C . HIS A 1 213 ? 29.732 12.560 34.877 1.000 16.430 182 HIS A C 1
ATOM 1336 O O . HIS A 1 213 ? 29.998 13.209 33.856 1.000 15.388 182 HIS A O 1
ATOM 1343 N N A ASP A 1 214 ? 30.448 12.621 36.008 0.500 16.742 183 ASP A N 1
ATOM 1344 N N B ASP A 1 214 ? 30.451 12.612 36.005 0.500 16.763 183 ASP A N 1
ATOM 1345 C CA A ASP A 1 214 ? 31.544 13.608 36.212 0.500 16.968 183 ASP A CA 1
ATOM 1346 C CA B ASP A 1 214 ? 31.544 13.600 36.222 0.500 17.007 183 ASP A CA 1
ATOM 1347 C C A ASP A 1 214 ? 32.814 13.109 35.517 0.500 16.937 183 ASP A C 1
ATOM 1348 C C B ASP A 1 214 ? 32.816 13.109 35.520 0.500 16.958 183 ASP A C 1
ATOM 1349 O O A ASP A 1 214 ? 33.752 12.694 36.222 0.500 16.449 183 ASP A O 1
ATOM 1350 O O B ASP A 1 214 ? 33.757 12.697 36.222 0.500 16.461 183 ASP A O 1
ATOM 1359 N N . ARG A 1 215 ? 32.849 13.188 34.186 1.000 16.514 184 ARG A N 1
ATOM 1360 C CA . ARG A 1 215 ? 33.984 12.685 33.362 1.000 16.492 184 ARG A CA 1
ATOM 1361 C C . ARG A 1 215 ? 35.291 13.401 33.727 1.000 17.053 184 ARG A C 1
ATOM 1362 O O . ARG A 1 215 ? 36.336 12.737 33.666 1.000 16.453 184 ARG A O 1
ATOM 1370 N N . ALA A 1 216 ? 35.238 14.682 34.121 1.000 17.813 185 ALA A N 1
ATOM 1371 C CA . ALA A 1 216 ? 36.441 15.476 34.468 1.000 19.288 185 ALA A CA 1
ATOM 1372 C C . ALA A 1 216 ? 37.169 14.842 35.666 1.000 20.246 185 ALA A C 1
ATOM 1373 O O . ALA A 1 216 ? 38.389 15.036 35.765 1.000 21.690 185 ALA A O 1
ATOM 1375 N N . SER A 1 217 ? 36.469 14.074 36.510 1.000 19.858 186 SER A N 1
ATOM 1376 C CA . SER A 1 217 ? 37.029 13.388 37.710 1.000 20.825 186 SER A CA 1
ATOM 1377 C C . SER A 1 217 ? 37.891 12.183 37.324 1.000 20.071 186 SER A C 1
ATOM 1378 O O . SER A 1 217 ? 38.668 11.725 38.179 1.000 19.860 186 SER A O 1
ATOM 1381 N N . PHE A 1 218 ? 37.731 11.658 36.108 1.000 18.438 187 PHE A N 1
ATOM 1382 C CA . PHE A 1 218 ? 38.356 10.390 35.660 1.000 18.310 187 PHE A CA 1
ATOM 1383 C C . PHE A 1 218 ? 39.581 10.680 34.788 1.000 17.860 187 PHE A C 1
ATOM 1384 O O . PHE A 1 218 ? 39.635 11.713 34.101 1.000 17.359 187 PHE A O 1
ATOM 1392 N N . PHE A 1 219 ? 40.529 9.744 34.803 1.000 18.122 188 PHE A N 1
ATOM 1393 C CA . PHE A 1 219 ? 41.640 9.631 33.822 1.000 18.024 188 PHE A CA 1
ATOM 1394 C C . PHE A 1 219 ? 42.564 10.856 33.915 1.000 18.671 188 PHE A C 1
ATOM 1395 O O . PHE A 1 219 ? 43.085 11.307 32.883 1.000 18.036 188 PHE A O 1
ATOM 1403 N 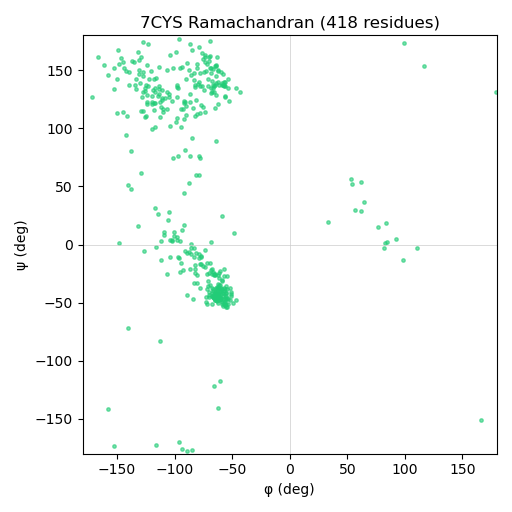N . HIS A 1 220 ? 42.781 11.379 35.123 1.000 19.969 189 HIS A N 1
ATOM 1404 C CA . HIS A 1 220 ? 43.790 12.443 35.362 1.000 20.718 189 HIS A CA 1
ATOM 1405 C C . HIS A 1 220 ? 45.158 11.872 34.997 1.000 20.456 189 HIS A C 1
ATOM 1406 O O . HIS A 1 220 ? 45.458 10.731 35.329 1.000 19.899 189 HIS A O 1
ATOM 1413 N N . PRO A 1 221 ? 46.025 12.625 34.296 1.000 20.537 190 PRO A N 1
ATOM 1414 C CA . PRO A 1 221 ? 47.375 12.136 34.021 1.000 21.184 190 PRO A CA 1
ATOM 1415 C C . PRO A 1 221 ? 48.171 11.988 35.328 1.000 21.772 190 PRO A C 1
ATOM 1416 O O . PRO A 1 221 ? 47.848 12.651 36.303 1.000 20.136 190 PRO A O 1
ATOM 1420 N N . ARG A 1 222 ? 49.160 11.098 35.333 1.000 22.071 191 ARG A N 1
ATOM 1421 C CA . ARG A 1 222 ? 50.062 10.885 36.495 1.000 23.931 191 ARG A CA 1
ATOM 1422 C C . ARG A 1 222 ? 51.024 12.074 36.594 1.000 26.012 191 ARG A C 1
ATOM 1423 O O . ARG A 1 222 ? 51.219 12.771 35.582 1.000 23.526 191 ARG A O 1
ATOM 1431 N N . GLU A 1 223 ? 51.570 12.316 37.790 1.000 30.009 192 GLU A N 1
ATOM 1432 C CA . GLU A 1 223 ? 52.619 13.341 38.026 1.000 32.842 192 GLU A CA 1
ATOM 1433 C C . GLU A 1 223 ? 53.799 12.635 38.685 1.000 31.584 192 GLU A C 1
ATOM 1434 O O . GLU A 1 223 ? 53.668 12.126 39.795 1.000 31.130 192 GLU A O 1
ATOM 1440 N N . PRO A 1 224 ? 54.949 12.482 37.989 1.000 29.965 193 PRO A N 1
ATOM 1441 C CA . PRO A 1 224 ? 55.123 12.959 36.615 1.000 29.703 193 PRO A CA 1
ATOM 1442 C C . PRO A 1 224 ? 54.445 12.072 35.554 1.000 28.369 193 PRO A C 1
ATOM 1443 O O . PRO A 1 224 ? 54.112 10.938 35.870 1.000 26.640 193 PRO A O 1
ATOM 1447 N N . LEU A 1 225 ? 54.292 12.594 34.331 1.000 29.080 194 LEU A N 1
ATOM 1448 C CA . LEU A 1 225 ? 53.821 11.830 33.141 1.000 29.777 194 LEU A CA 1
ATOM 1449 C C . LEU A 1 225 ? 54.760 10.643 32.921 1.000 29.502 194 LEU A C 1
ATOM 1450 O O . LEU A 1 225 ? 55.977 10.820 33.060 1.000 27.545 194 LEU A O 1
ATOM 1455 N N . HIS A 1 226 ? 54.207 9.487 32.567 1.000 27.827 195 HIS A N 1
ATOM 1456 C CA . HIS A 1 226 ? 54.965 8.224 32.400 1.000 28.645 195 HIS A CA 1
ATOM 1457 C C . HIS A 1 226 ? 54.407 7.438 31.211 1.000 25.493 195 HIS A C 1
ATOM 1458 O O . HIS A 1 226 ? 53.429 6.702 31.395 1.000 26.731 195 HIS A O 1
ATOM 1465 N N . VAL A 1 227 ? 55.004 7.605 30.034 1.000 22.881 196 VAL A N 1
ATOM 1466 C CA . VAL A 1 227 ? 54.618 6.866 28.797 1.000 22.169 196 VAL A CA 1
ATOM 1467 C C . VAL A 1 227 ? 55.485 5.607 28.722 1.000 21.158 196 VAL A C 1
ATOM 1468 O O . VAL A 1 227 ? 56.722 5.755 28.710 1.000 19.711 196 VAL A O 1
ATOM 1472 N N . GLU A 1 228 ? 54.866 4.424 28.684 1.000 20.290 197 GLU A N 1
ATOM 1473 C CA . GLU A 1 228 ? 55.576 3.116 28.740 1.000 21.668 197 GLU A CA 1
ATOM 1474 C C . GLU A 1 228 ? 55.473 2.353 27.418 1.000 19.406 197 GLU A C 1
ATOM 1475 O O . GLU A 1 228 ? 56.168 1.332 27.293 1.000 17.742 197 GLU A O 1
ATOM 1481 N N . TYR A 1 229 ? 54.585 2.779 26.517 1.000 17.837 198 TYR A N 1
ATOM 1482 C CA . TYR A 1 229 ? 54.339 2.149 25.194 1.000 17.814 198 TYR A CA 1
ATOM 1483 C C . TYR A 1 229 ? 54.409 3.220 24.114 1.000 17.252 198 TYR A C 1
ATOM 1484 O O . TYR A 1 229 ? 54.277 4.406 24.431 1.000 17.338 198 TYR A O 1
ATOM 1493 N N . GLU A 1 230 ? 54.591 2.789 22.866 1.000 17.297 199 GLU A N 1
ATOM 1494 C CA . GLU A 1 230 ? 54.559 3.675 21.683 1.000 16.661 199 GLU A CA 1
ATOM 1495 C C . GLU A 1 230 ? 53.120 3.724 21.166 1.000 16.902 199 GLU A C 1
ATOM 1496 O O . GLU A 1 230 ? 52.627 2.680 20.661 1.000 16.659 199 GLU A O 1
ATOM 1502 N N . HIS A 1 231 ? 52.465 4.880 21.295 1.000 16.926 200 HIS A N 1
ATOM 1503 C CA . HIS A 1 231 ? 51.044 5.077 20.898 1.000 17.385 200 HIS A CA 1
ATOM 1504 C C . HIS A 1 231 ? 50.959 5.636 19.473 1.000 17.998 200 HIS A C 1
ATOM 1505 O O . HIS A 1 231 ? 49.871 5.525 18.867 1.000 19.053 200 HIS A O 1
ATOM 1512 N N . ARG A 1 232 ? 52.055 6.167 18.926 1.000 18.160 201 ARG A N 1
ATOM 1513 C CA . ARG A 1 232 ? 52.098 6.580 17.499 1.000 18.523 201 ARG A CA 1
ATOM 1514 C C . ARG A 1 232 ? 52.020 5.326 16.623 1.000 19.300 201 ARG A C 1
ATOM 1515 O O . ARG A 1 232 ? 52.777 4.364 16.875 1.000 19.480 201 ARG A O 1
ATOM 1523 N N . GLY A 1 233 ? 51.128 5.339 15.630 1.000 19.354 202 GLY A N 1
ATOM 1524 C CA . GLY A 1 233 ? 50.860 4.178 14.767 1.000 20.114 202 GLY A CA 1
ATOM 1525 C C . GLY A 1 233 ? 49.908 3.191 15.422 1.000 20.495 202 GLY A C 1
ATOM 1526 O O . GLY A 1 233 ? 49.560 2.200 14.774 1.000 21.017 202 GLY A O 1
ATOM 1527 N N . VAL A 1 234 ? 49.486 3.437 16.664 1.000 20.833 203 VAL A N 1
ATOM 1528 C CA . VAL A 1 234 ? 48.514 2.556 17.376 1.000 19.664 203 VAL A CA 1
ATOM 1529 C C . VAL A 1 234 ? 47.219 3.354 17.557 1.000 19.823 203 VAL A C 1
ATOM 1530 O O . VAL A 1 234 ? 46.344 3.212 16.684 1.000 19.109 203 VAL A O 1
ATOM 1534 N N . GLU A 1 235 ? 47.109 4.203 18.585 1.000 18.546 204 GLU A N 1
ATOM 1535 C CA . GLU A 1 235 ? 45.902 5.042 18.830 1.000 18.592 204 GLU A CA 1
ATOM 1536 C C . GLU A 1 235 ? 45.982 6.359 18.044 1.000 19.696 204 GLU A C 1
ATOM 1537 O O . GLU A 1 235 ? 44.927 6.987 17.843 1.000 19.958 204 GLU A O 1
ATOM 1543 N N . PHE A 1 236 ? 47.179 6.787 17.638 1.000 20.796 205 PHE A N 1
ATOM 1544 C CA . PHE A 1 236 ? 47.394 8.113 17.004 1.000 22.109 205 PHE A CA 1
ATOM 1545 C C . PHE A 1 236 ? 48.148 7.969 15.682 1.000 23.509 205 PHE A C 1
ATOM 1546 O O . PHE A 1 236 ? 49.042 7.102 15.557 1.000 23.973 205 PHE A O 1
ATOM 1554 N N . LYS A 1 237 ? 47.788 8.831 14.729 1.000 26.496 206 LYS A N 1
ATOM 1555 C CA . LYS A 1 237 ? 48.447 8.974 13.403 1.000 27.340 206 LYS A CA 1
ATOM 1556 C C . LYS A 1 237 ? 48.588 10.458 13.077 1.000 29.346 206 LYS A C 1
ATOM 1557 O O . LYS A 1 237 ? 47.846 11.289 13.601 1.000 26.445 206 LYS A O 1
ATOM 1563 N N . PRO A 1 238 ? 49.534 10.834 12.187 1.000 32.125 207 PRO A N 1
ATOM 1564 C CA . PRO A 1 238 ? 49.652 12.219 11.741 1.000 33.362 207 PRO A CA 1
ATOM 1565 C C . PRO A 1 238 ? 48.365 12.683 11.049 1.000 34.200 207 PRO A C 1
ATOM 1566 O O . PRO A 1 238 ? 47.769 11.894 10.325 1.000 34.365 207 PRO A O 1
ATOM 1579 N N . GLU A 1 240 ? 46.216 13.899 8.361 1.000 43.817 209 GLU A N 1
ATOM 1580 C CA . GLU A 1 240 ? 46.190 13.767 6.881 1.000 48.287 209 GLU A CA 1
ATOM 1581 C C . GLU A 1 240 ? 44.959 14.552 6.414 1.000 50.067 209 GLU A C 1
ATOM 1582 O O . GLU A 1 240 ? 43.898 14.382 7.044 1.000 51.134 209 GLU A O 1
ATOM 1588 N N . LYS A 1 241 ? 45.084 15.426 5.413 1.000 53.311 210 LYS A N 1
ATOM 1589 C CA . LYS A 1 241 ? 43.923 16.216 4.915 1.000 57.135 210 LYS A CA 1
ATOM 1590 C C . LYS A 1 241 ? 43.560 15.718 3.513 1.000 54.017 210 LYS A C 1
ATOM 1591 O O . LYS A 1 241 ? 43.085 14.570 3.446 1.000 52.590 210 LYS A O 1
ATOM 1597 N N . VAL A 1 246 ? 34.621 12.109 -4.273 1.000 48.861 215 VAL A N 1
ATOM 1598 C CA . VAL A 1 246 ? 33.982 12.063 -5.625 1.000 47.349 215 VAL A CA 1
ATOM 1599 C C . VAL A 1 246 ? 32.916 10.958 -5.613 1.000 44.875 215 VAL A C 1
ATOM 1600 O O . VAL A 1 246 ? 33.071 9.993 -4.840 1.000 48.038 215 VAL A O 1
ATOM 1613 N N . GLY A 1 248 ? 31.018 8.246 -8.108 1.000 36.887 217 GLY A N 1
ATOM 1614 C CA . GLY A 1 248 ? 31.053 7.569 -9.420 1.000 39.013 217 GLY A CA 1
ATOM 1615 C C . GLY A 1 248 ? 32.455 7.287 -9.929 1.000 41.271 217 GLY A C 1
ATOM 1616 O O . GLY A 1 248 ? 32.590 7.057 -11.145 1.000 43.899 217 GLY A O 1
ATOM 1617 N N . ALA A 1 249 ? 33.463 7.286 -9.054 1.000 44.274 218 ALA A N 1
ATOM 1618 C CA . ALA A 1 249 ? 34.825 6.786 -9.362 1.000 46.532 218 ALA A CA 1
ATOM 1619 C C . ALA A 1 249 ? 35.001 5.368 -8.796 1.000 48.922 218 ALA A C 1
ATOM 1620 O O . ALA A 1 249 ? 36.141 4.870 -8.816 1.000 49.944 218 ALA A O 1
ATOM 1622 N N . ASP A 1 250 ? 33.911 4.731 -8.344 1.000 54.366 219 ASP A N 1
ATOM 1623 C CA . ASP A 1 250 ? 33.917 3.400 -7.674 1.000 56.580 219 ASP A CA 1
ATOM 1624 C C . ASP A 1 250 ? 33.128 2.385 -8.520 1.000 59.086 219 ASP A C 1
ATOM 1625 O O . ASP A 1 250 ? 32.553 1.447 -7.928 1.000 60.103 219 ASP A O 1
ATOM 1630 N N . GLY A 1 251 ? 33.141 2.538 -9.851 1.000 59.918 220 GLY A N 1
ATOM 1631 C CA . GLY A 1 251 ? 32.305 1.770 -10.798 1.000 59.372 220 GLY A CA 1
ATOM 1632 C C . GLY A 1 251 ? 32.748 0.321 -10.953 1.000 59.380 220 GLY A C 1
ATOM 1633 O O . GLY A 1 251 ? 31.863 -0.551 -11.082 1.000 58.187 220 GLY A O 1
ATOM 1634 N N . ASP A 1 252 ? 34.061 0.067 -10.951 1.000 59.130 221 ASP A N 1
ATOM 1635 C CA . ASP A 1 252 ? 34.662 -1.284 -11.135 1.000 59.485 221 ASP A CA 1
ATOM 1636 C C . ASP A 1 252 ? 34.911 -1.945 -9.773 1.000 57.744 221 ASP A C 1
ATOM 1637 O O . ASP A 1 252 ? 35.625 -2.966 -9.741 1.000 58.244 221 ASP A O 1
ATOM 1642 N N . GLU A 1 253 ? 34.355 -1.393 -8.691 1.000 53.904 222 GLU A N 1
ATOM 1643 C CA . GLU A 1 253 ? 34.487 -1.958 -7.323 1.000 51.438 222 GLU A CA 1
ATOM 1644 C C . GLU A 1 253 ? 33.515 -3.132 -7.174 1.000 45.636 222 GLU A C 1
ATOM 1645 O O . GLU A 1 253 ? 32.385 -3.034 -7.688 1.000 43.677 222 GLU A O 1
ATOM 1651 N N . ASP A 1 254 ? 33.954 -4.201 -6.505 1.000 41.086 223 ASP A N 1
ATOM 1652 C CA . ASP A 1 254 ? 33.091 -5.333 -6.078 1.000 38.437 223 ASP A CA 1
ATOM 1653 C C . ASP A 1 254 ? 32.134 -4.809 -5.002 1.000 36.645 223 ASP A C 1
ATOM 1654 O O . ASP A 1 254 ? 32.575 -3.992 -4.170 1.000 36.510 223 ASP A O 1
ATOM 1659 N N . GLU A 1 255 ? 30.874 -5.244 -5.017 1.000 36.285 224 GLU A N 1
ATOM 1660 C CA . GLU A 1 255 ? 29.891 -4.878 -3.965 1.000 36.811 224 GLU A CA 1
ATOM 1661 C C . GLU A 1 255 ? 30.282 -5.608 -2.674 1.000 33.170 224 GLU A C 1
ATOM 1662 O O . GLU A 1 255 ? 30.781 -6.757 -2.755 1.000 29.619 224 GLU A O 1
ATOM 1668 N N . VAL A 1 256 ? 30.120 -4.933 -1.537 1.000 30.789 225 VAL A N 1
ATOM 1669 C CA . VAL A 1 256 ? 30.293 -5.517 -0.178 1.000 29.830 225 VAL A CA 1
ATOM 1670 C C . VAL A 1 256 ? 28.923 -6.024 0.266 1.000 30.594 225 VAL A C 1
ATOM 1671 O O . VAL A 1 256 ? 27.973 -5.217 0.271 1.000 30.556 225 VAL A O 1
ATOM 1675 N N . VAL A 1 257 ? 28.832 -7.309 0.607 1.000 28.866 226 VAL A N 1
ATOM 1676 C CA . VAL A 1 257 ? 27.566 -7.965 1.039 1.000 27.978 226 VAL A CA 1
ATOM 1677 C C . VAL A 1 257 ? 27.728 -8.381 2.503 1.000 26.631 226 VAL A C 1
ATOM 1678 O O . VAL A 1 257 ? 28.719 -9.062 2.826 1.000 24.153 226 VAL A O 1
ATOM 1682 N N . VAL A 1 258 ? 26.778 -7.987 3.349 1.000 26.313 227 VAL A N 1
ATOM 1683 C CA . VAL A 1 258 ? 26.803 -8.323 4.799 1.000 26.739 227 VAL A CA 1
ATOM 1684 C C . VAL A 1 258 ? 26.231 -9.733 4.939 1.000 26.739 227 VAL A C 1
ATOM 1685 O O . VAL A 1 258 ? 25.034 -9.907 4.675 1.000 27.664 227 VAL A O 1
ATOM 1689 N N . ASN A 1 259 ? 27.080 -10.694 5.300 1.000 26.738 228 ASN A N 1
ATOM 1690 C CA . ASN A 1 259 ? 26.706 -12.116 5.499 1.000 27.493 228 ASN A CA 1
ATOM 1691 C C . ASN A 1 259 ? 26.478 -12.348 6.992 1.000 28.644 228 ASN A C 1
ATOM 1692 O O . ASN A 1 259 ? 27.296 -11.847 7.793 1.000 27.502 228 ASN A O 1
ATOM 1697 N N . LYS A 1 260 ? 25.399 -13.045 7.363 1.000 28.761 229 LYS A N 1
ATOM 1698 C CA . LYS A 1 260 ? 25.237 -13.550 8.750 1.000 29.994 229 LYS A CA 1
ATOM 1699 C C . LYS A 1 260 ? 25.933 -14.911 8.825 1.000 29.384 229 LYS A C 1
ATOM 1700 O O . LYS A 1 260 ? 25.626 -15.789 7.988 1.000 29.525 229 LYS A O 1
ATOM 1706 N N . VAL A 1 261 ? 26.902 -15.039 9.733 1.000 27.786 230 VAL A N 1
ATOM 1707 C CA . VAL A 1 261 ? 27.710 -16.274 9.938 1.000 27.758 230 VAL A CA 1
ATOM 1708 C C . VAL A 1 261 ? 27.352 -16.832 11.317 1.000 27.087 230 VAL A C 1
ATOM 1709 O O . VAL A 1 261 ? 27.708 -16.196 12.324 1.000 26.093 230 VAL A O 1
ATOM 1713 N N . HIS A 1 262 ? 26.644 -17.961 11.343 1.000 26.032 231 HIS A N 1
ATOM 1714 C CA . HIS A 1 262 ? 26.096 -18.585 12.572 1.000 25.974 231 HIS A CA 1
ATOM 1715 C C . HIS A 1 262 ? 27.117 -19.573 13.142 1.000 25.663 231 HIS A C 1
ATOM 1716 O O . HIS A 1 262 ? 27.545 -20.499 12.406 1.000 24.488 231 HIS A O 1
ATOM 1723 N N . PHE A 1 263 ? 27.509 -19.359 14.399 1.000 24.158 232 PHE A N 1
ATOM 1724 C CA . PHE A 1 263 ? 28.367 -20.271 15.197 1.000 24.473 232 PHE A CA 1
ATOM 1725 C C . PHE A 1 263 ? 27.480 -21.017 16.195 1.000 25.116 232 PHE A C 1
ATOM 1726 O O . PHE A 1 263 ? 27.103 -20.415 17.214 1.000 24.811 232 PHE A O 1
ATOM 1734 N N . SER A 1 264 ? 27.149 -22.275 15.905 1.000 25.366 233 SER A N 1
ATOM 1735 C CA . SER A 1 264 ? 26.298 -23.133 16.771 1.000 27.134 233 SER A CA 1
ATOM 1736 C C . SER A 1 264 ? 27.011 -23.385 18.104 1.000 28.527 233 SER A C 1
ATOM 1737 O O . SER A 1 264 ? 28.263 -23.352 18.128 1.000 28.116 233 SER A O 1
ATOM 1740 N N . ARG A 1 265 ? 26.245 -23.657 19.164 1.000 31.796 234 ARG A N 1
ATOM 1741 C CA . ARG A 1 265 ? 26.789 -24.085 20.479 1.000 34.277 234 ARG A CA 1
ATOM 1742 C C . ARG A 1 265 ? 27.824 -25.186 20.236 1.000 33.013 234 ARG A C 1
ATOM 1743 O O . ARG A 1 265 ? 28.927 -25.107 20.803 1.000 30.005 234 ARG A O 1
ATOM 1751 N N . GLU A 1 266 ? 27.463 -26.172 19.411 1.000 33.732 235 GLU A N 1
ATOM 1752 C CA . GLU A 1 266 ? 28.310 -27.351 19.093 1.000 35.197 235 GLU A CA 1
ATOM 1753 C C . GLU A 1 266 ? 29.617 -26.890 18.440 1.000 31.444 235 GLU A C 1
ATOM 1754 O O . GLU A 1 266 ? 30.681 -27.376 18.848 1.000 29.829 235 GLU A O 1
ATOM 1760 N N . PHE A 1 267 ? 29.545 -26.004 17.448 1.000 29.645 236 PHE A N 1
ATOM 1761 C CA . PHE A 1 267 ? 30.749 -25.539 16.714 1.000 29.250 236 PHE A CA 1
ATOM 1762 C C . PHE A 1 267 ? 31.666 -24.774 17.677 1.000 27.000 236 PHE A C 1
ATOM 1763 O O . PHE A 1 267 ? 32.880 -25.039 17.669 1.000 26.616 236 PHE A O 1
ATOM 1771 N N . ILE A 1 268 ? 31.111 -23.873 18.493 1.000 26.395 237 ILE A N 1
ATOM 1772 C CA . ILE A 1 268 ? 31.895 -23.104 19.507 1.000 26.430 237 ILE A CA 1
ATOM 1773 C C . ILE A 1 268 ? 32.620 -24.106 20.418 1.000 27.184 237 ILE A C 1
ATOM 1774 O O . ILE A 1 268 ? 33.833 -23.936 20.629 1.000 25.553 237 ILE A O 1
ATOM 1779 N N . SER A 1 269 ? 31.916 -25.139 20.901 1.000 28.096 238 SER A N 1
ATOM 1780 C CA . SER A 1 269 ? 32.457 -26.164 21.832 1.000 29.316 238 SER A CA 1
ATOM 1781 C C . SER A 1 269 ? 33.695 -26.838 21.223 1.000 29.215 238 SER A C 1
ATOM 1782 O O . SER A 1 269 ? 34.700 -26.975 21.941 1.000 29.554 238 SER A O 1
ATOM 1785 N N . LYS A 1 270 ? 33.630 -27.222 19.944 1.000 29.391 239 LYS A N 1
ATOM 1786 C CA . LYS A 1 270 ? 34.744 -27.867 19.196 1.000 31.242 239 LYS A CA 1
ATOM 1787 C C . LYS A 1 270 ? 35.893 -26.862 19.024 1.000 29.934 239 LYS A C 1
ATOM 1788 O O . LYS A 1 270 ? 37.063 -27.237 19.221 1.000 28.614 239 LYS A O 1
ATOM 1794 N N . LEU A 1 271 ? 35.560 -25.627 18.647 1.000 29.371 240 LEU A N 1
ATOM 1795 C CA . LEU A 1 271 ? 36.535 -24.530 18.407 1.000 29.237 240 LEU A CA 1
ATOM 1796 C C . LEU A 1 271 ? 37.282 -24.235 19.713 1.000 28.320 240 LEU A C 1
ATOM 1797 O O . LEU A 1 271 ? 38.522 -24.154 19.681 1.000 28.745 240 LEU A O 1
ATOM 1802 N N . LYS A 1 272 ? 36.553 -24.129 20.825 1.000 28.919 241 LYS A N 1
ATOM 1803 C CA . LYS A 1 272 ? 37.128 -23.802 22.156 1.000 29.430 241 LYS A CA 1
ATOM 1804 C C . LYS A 1 272 ? 37.959 -24.987 22.662 1.000 29.287 241 LYS A C 1
ATOM 1805 O O . LYS A 1 272 ? 39.040 -24.734 23.233 1.000 28.526 241 LYS A O 1
ATOM 1811 N N . ALA A 1 273 ? 37.480 -26.224 22.463 1.000 29.660 242 ALA A N 1
ATOM 1812 C CA . ALA A 1 273 ? 38.199 -27.473 22.819 1.000 30.307 242 ALA A CA 1
ATOM 1813 C C . ALA A 1 273 ? 39.561 -27.488 22.116 1.000 30.635 242 ALA A C 1
ATOM 1814 O O . ALA A 1 273 ? 40.583 -27.729 22.788 1.000 30.621 242 ALA A O 1
ATOM 1816 N N . HIS A 1 274 ? 39.559 -27.230 20.807 1.000 31.516 243 HIS A N 1
ATOM 1817 C CA . HIS A 1 274 ? 40.756 -27.124 19.931 1.000 32.771 243 HIS A CA 1
ATOM 1818 C C . HIS A 1 274 ? 41.744 -26.087 20.487 1.000 32.288 243 HIS A C 1
ATOM 1819 O O . HIS A 1 274 ? 42.945 -26.409 20.631 1.000 31.558 243 HIS A O 1
ATOM 1826 N N . ALA A 1 275 ? 41.253 -24.881 20.779 1.000 30.677 244 ALA A N 1
ATOM 1827 C CA . ALA A 1 275 ? 42.065 -23.707 21.176 1.000 30.300 244 ALA A CA 1
ATOM 1828 C C . ALA A 1 275 ? 42.639 -23.909 22.584 1.000 30.481 244 ALA A C 1
ATOM 1829 O O . ALA A 1 275 ? 43.771 -23.451 22.822 1.000 28.891 244 ALA A O 1
ATOM 1831 N N . SER A 1 276 ? 41.877 -24.554 23.475 1.000 30.551 245 SER A N 1
ATOM 1832 C CA . SER A 1 276 ? 42.153 -24.651 24.935 1.000 31.020 245 SER A CA 1
ATOM 1833 C C . SER A 1 276 ? 43.026 -25.869 25.272 1.000 32.078 245 SER A C 1
ATOM 1834 O O . SER A 1 276 ? 43.408 -26.004 26.453 1.000 30.776 245 SER A O 1
ATOM 1837 N N . ALA A 1 277 ? 43.294 -26.746 24.302 1.000 32.466 246 ALA A N 1
ATOM 1838 C CA . ALA A 1 277 ? 44.014 -28.024 24.514 1.000 34.045 246 ALA A CA 1
ATOM 1839 C C . ALA A 1 277 ? 45.341 -27.751 25.231 1.000 34.594 246 ALA A C 1
ATOM 1840 O O . ALA A 1 277 ? 46.121 -26.926 24.728 1.000 34.590 246 ALA A O 1
ATOM 1842 N N . GLY A 1 278 ? 45.551 -28.391 26.386 1.000 35.084 247 GLY A N 1
ATOM 1843 C CA . GLY A 1 278 ? 46.810 -28.347 27.155 1.000 35.120 247 GLY A CA 1
ATOM 1844 C C . GLY A 1 278 ? 46.922 -27.116 28.042 1.000 35.311 247 GLY A C 1
ATOM 1845 O O . GLY A 1 278 ? 47.968 -26.980 28.704 1.000 37.543 247 GLY A O 1
ATOM 1846 N N . ALA A 1 279 ? 45.909 -26.240 28.073 1.000 34.399 248 ALA A N 1
ATOM 1847 C CA . ALA A 1 279 ? 45.932 -24.983 28.864 1.000 34.185 248 ALA A CA 1
ATOM 1848 C C . ALA A 1 279 ? 45.299 -25.214 30.235 1.000 33.367 248 ALA A C 1
ATOM 1849 O O . ALA A 1 279 ? 44.425 -26.061 30.388 1.000 30.163 248 ALA A O 1
ATOM 1851 N N . PRO A 1 280 ? 45.703 -24.442 31.269 1.000 34.075 249 PRO A N 1
ATOM 1852 C CA . PRO A 1 280 ? 45.158 -24.616 32.614 1.000 34.516 249 PRO A CA 1
ATOM 1853 C C . PRO A 1 280 ? 43.755 -24.001 32.742 1.000 33.785 249 PRO A C 1
ATOM 1854 O O . PRO A 1 280 ? 43.097 -24.252 33.736 1.000 33.469 249 PRO A O 1
ATOM 1858 N N . ARG A 1 281 ? 43.329 -23.232 31.734 1.000 32.739 250 ARG A N 1
ATOM 1859 C CA . ARG A 1 281 ? 41.988 -22.593 31.694 1.000 32.292 250 ARG A CA 1
ATOM 1860 C C . ARG A 1 281 ? 41.557 -22.392 30.244 1.000 31.440 250 ARG A C 1
ATOM 1861 O O . ARG A 1 281 ? 42.331 -21.886 29.436 1.000 30.427 250 ARG A O 1
ATOM 1869 N N . PRO A 1 282 ? 40.301 -22.740 29.886 1.000 31.216 251 PRO A N 1
ATOM 1870 C CA . PRO A 1 282 ? 39.824 -22.620 28.508 1.000 30.330 251 PRO A CA 1
ATOM 1871 C C . PRO A 1 282 ? 39.817 -21.177 27.973 1.000 28.823 251 PRO A C 1
ATOM 1872 O O . PRO A 1 282 ? 39.633 -20.242 28.752 1.000 26.490 251 PRO A O 1
ATOM 1885 N N . SER A 1 284 ? 38.277 -18.006 25.849 1.000 24.260 253 SER A N 1
ATOM 1886 C CA . SER A 1 284 ? 36.915 -17.411 25.838 1.000 23.790 253 SER A CA 1
ATOM 1887 C C . SER A 1 284 ? 36.259 -17.638 24.469 1.000 23.990 253 SER A C 1
ATOM 1888 O O . SER A 1 284 ? 36.977 -17.760 23.466 1.000 23.471 253 SER A O 1
ATOM 1891 N N . THR A 1 285 ? 34.929 -17.696 24.435 1.000 24.406 254 THR A N 1
ATOM 1892 C CA . THR A 1 285 ? 34.144 -17.743 23.176 1.000 24.275 254 THR A CA 1
ATOM 1893 C C . THR A 1 285 ? 34.561 -16.553 22.297 1.000 24.288 254 THR A C 1
ATOM 1894 O O . THR A 1 285 ? 34.819 -16.776 21.101 1.000 24.174 254 THR A O 1
ATOM 1898 N N . LEU A 1 286 ? 34.641 -15.345 22.868 1.000 23.309 255 LEU A N 1
ATOM 1899 C CA . LEU A 1 286 ? 34.975 -14.108 22.110 1.000 23.441 255 LEU A CA 1
ATOM 1900 C C . LEU A 1 286 ? 36.301 -14.302 21.373 1.000 22.706 255 LEU A C 1
ATOM 1901 O O . LEU A 1 286 ? 36.333 -14.093 20.147 1.000 22.024 255 LEU A O 1
ATOM 1906 N N . GLN A 1 287 ? 37.356 -14.696 22.088 1.000 22.226 256 GLN A N 1
ATOM 1907 C CA . GLN A 1 287 ? 38.726 -14.774 21.514 1.000 21.210 256 GLN A CA 1
ATOM 1908 C C . GLN A 1 287 ? 38.784 -15.893 20.471 1.000 21.580 256 GLN A C 1
ATOM 1909 O O . GLN A 1 287 ? 39.435 -15.680 19.434 1.000 20.652 256 GLN A O 1
ATOM 1915 N N . CYS A 1 288 ? 38.093 -17.016 20.701 1.000 21.944 257 CYS A N 1
ATOM 1916 C CA . CYS A 1 288 ? 38.040 -18.166 19.757 1.000 22.150 257 CYS A CA 1
ATOM 1917 C C . CYS A 1 288 ? 37.329 -17.768 18.456 1.000 21.737 257 CYS A C 1
ATOM 1918 O O . CYS A 1 288 ? 37.838 -18.129 17.378 1.000 21.889 257 CYS A O 1
ATOM 1921 N N . VAL A 1 289 ? 36.182 -17.090 18.559 1.000 21.036 258 VAL A N 1
ATOM 1922 C CA . VAL A 1 289 ? 35.341 -16.667 17.398 1.000 21.140 258 VAL A CA 1
ATOM 1923 C C . VAL A 1 289 ? 36.117 -15.604 16.613 1.000 21.592 258 VAL A C 1
ATOM 1924 O O . VAL A 1 289 ? 36.134 -15.679 15.373 1.000 21.741 258 VAL A O 1
ATOM 1928 N N . VAL A 1 290 ? 36.726 -14.642 17.314 1.000 21.325 259 VAL A N 1
ATOM 1929 C CA . VAL A 1 290 ? 37.573 -13.585 16.682 1.000 22.084 259 VAL A CA 1
ATOM 1930 C C . VAL A 1 290 ? 38.690 -14.261 15.873 1.000 21.514 259 VAL A C 1
ATOM 1931 O O . VAL A 1 290 ? 38.844 -13.914 14.684 1.000 20.293 259 VAL A O 1
ATOM 1935 N N . ALA A 1 291 ? 39.447 -15.180 16.487 1.000 22.524 260 ALA A N 1
ATOM 1936 C CA . ALA A 1 291 ? 40.559 -15.908 15.831 1.000 22.365 260 ALA A CA 1
ATOM 1937 C C . ALA A 1 291 ? 40.045 -16.603 14.564 1.000 23.283 260 ALA A C 1
ATOM 1938 O O . ALA A 1 291 ? 40.694 -16.470 13.505 1.000 21.878 260 ALA A O 1
ATOM 1940 N N . HIS A 1 292 ? 38.908 -17.298 14.661 1.000 22.274 261 HIS A N 1
ATOM 1941 C CA . HIS A 1 292 ? 38.312 -18.065 13.537 1.000 22.532 261 HIS A CA 1
ATOM 1942 C C . HIS A 1 292 ? 37.916 -17.123 12.394 1.000 21.062 261 HIS A C 1
ATOM 1943 O O . HIS A 1 292 ? 38.210 -17.442 11.234 1.000 20.449 261 HIS A O 1
ATOM 1950 N N . LEU A 1 293 ? 37.247 -16.016 12.705 1.000 21.425 262 LEU A N 1
ATOM 1951 C CA . LEU A 1 293 ? 36.791 -15.034 11.684 1.000 21.175 262 LEU A CA 1
ATOM 1952 C C . LEU A 1 293 ? 37.995 -14.383 11.008 1.000 21.115 262 LEU A C 1
ATOM 1953 O O . LEU A 1 293 ? 37.940 -14.176 9.787 1.000 21.049 262 LEU A O 1
ATOM 1958 N N . TRP A 1 294 ? 39.026 -14.051 11.787 1.000 21.772 263 TRP A N 1
ATOM 1959 C CA . TRP A 1 294 ? 40.273 -13.409 11.296 1.000 21.764 263 TRP A CA 1
ATOM 1960 C C . TRP A 1 294 ? 40.929 -14.308 10.245 1.000 23.477 263 TRP A C 1
ATOM 1961 O O . TRP A 1 294 ? 41.256 -13.825 9.139 1.000 21.873 263 TRP A O 1
ATOM 1972 N N . ARG A 1 295 ? 41.082 -15.586 10.586 1.000 24.040 264 ARG A N 1
ATOM 1973 C CA . ARG A 1 295 ? 41.712 -16.617 9.725 1.000 25.396 264 ARG A CA 1
ATOM 1974 C C . ARG A 1 295 ? 40.832 -16.870 8.493 1.000 24.662 264 ARG A C 1
ATOM 1975 O O . ARG A 1 295 ? 41.393 -16.931 7.381 1.000 23.811 264 ARG A O 1
ATOM 1983 N N . SER A 1 296 ? 39.512 -17.005 8.680 1.000 24.312 265 SER A N 1
ATOM 1984 C CA . SER A 1 296 ? 38.526 -17.235 7.590 1.000 25.139 265 SER A CA 1
ATOM 1985 C C . SER A 1 296 ? 38.526 -16.047 6.618 1.000 24.862 265 SER A C 1
ATOM 1986 O O . SER A 1 296 ? 38.578 -16.299 5.395 1.000 24.469 265 SER A O 1
ATOM 1989 N N . MET A 1 297 ? 38.464 -14.811 7.138 1.000 23.717 266 MET A N 1
ATOM 1990 C CA . MET A 1 297 ? 38.498 -13.552 6.336 1.000 24.212 266 MET A CA 1
ATOM 1991 C C . MET A 1 297 ? 39.789 -13.498 5.504 1.000 23.268 266 MET A C 1
ATOM 1992 O O . MET A 1 297 ? 39.726 -13.103 4.307 1.000 20.296 266 MET A O 1
ATOM 1997 N N . THR A 1 298 ? 40.925 -13.836 6.118 1.000 22.129 267 THR A N 1
ATOM 1998 C CA . THR A 1 298 ? 42.267 -13.772 5.475 1.000 22.684 267 THR A CA 1
ATOM 1999 C C . THR A 1 298 ? 42.299 -14.758 4.301 1.000 23.962 267 THR A C 1
ATOM 2000 O O . THR A 1 298 ? 42.686 -14.345 3.192 1.000 22.660 267 THR A O 1
ATOM 2004 N N . MET A 1 299 ? 41.839 -15.993 4.510 1.000 26.409 268 MET A N 1
ATOM 2005 C CA . MET A 1 299 ? 41.749 -16.990 3.410 1.000 29.406 268 MET A CA 1
ATOM 2006 C C . MET A 1 299 ? 40.801 -16.462 2.326 1.000 27.977 268 MET A C 1
ATOM 2007 O O . MET A 1 299 ? 41.192 -16.494 1.149 1.000 29.191 268 MET A O 1
ATOM 2012 N N . ALA A 1 300 ? 39.627 -15.944 2.708 1.000 26.535 269 ALA A N 1
ATOM 2013 C CA . ALA A 1 300 ? 38.566 -15.501 1.772 1.000 25.378 269 ALA A CA 1
ATOM 2014 C C . ALA A 1 300 ? 39.096 -14.378 0.869 1.000 25.627 269 ALA A C 1
ATOM 2015 O O . ALA A 1 300 ? 38.718 -14.326 -0.327 1.000 24.883 269 ALA A O 1
ATOM 2017 N N . ARG A 1 301 ? 39.959 -13.518 1.407 1.000 23.905 270 ARG A N 1
ATOM 2018 C CA . ARG A 1 301 ? 40.523 -12.359 0.671 1.000 24.725 270 ARG A CA 1
ATOM 2019 C C . ARG A 1 301 ? 41.619 -12.819 -0.300 1.000 26.507 270 ARG A C 1
ATOM 2020 O O . ARG A 1 301 ? 41.978 -12.010 -1.179 1.000 26.946 270 ARG A O 1
ATOM 2028 N N . GLY A 1 302 ? 42.145 -14.035 -0.122 1.000 28.194 271 GLY A N 1
ATOM 2029 C CA . GLY A 1 302 ? 43.251 -14.593 -0.926 1.000 30.747 271 GLY A CA 1
ATOM 2030 C C . GLY A 1 302 ? 44.443 -13.654 -0.959 1.000 32.087 271 GLY A C 1
ATOM 2031 O O . GLY A 1 302 ? 44.848 -13.241 -2.061 1.000 32.946 271 GLY A O 1
ATOM 2032 N N . LEU A 1 303 ? 44.964 -13.284 0.210 1.000 33.875 272 LEU A N 1
ATOM 2033 C CA . LEU A 1 303 ? 46.117 -12.356 0.319 1.000 35.359 272 LEU A CA 1
ATOM 2034 C C . LEU A 1 303 ? 47.403 -13.122 0.012 1.000 36.379 272 LEU A C 1
ATOM 2035 O O . LEU A 1 303 ? 47.471 -14.319 0.342 1.000 38.501 272 LEU A O 1
ATOM 2040 N N . ASP A 1 304 ? 48.381 -12.429 -0.574 1.000 37.274 273 ASP A N 1
ATOM 2041 C CA . ASP A 1 304 ? 49.811 -12.827 -0.569 1.000 38.861 273 ASP A CA 1
ATOM 2042 C C . ASP A 1 304 ? 50.173 -13.302 0.844 1.000 37.299 273 ASP A C 1
ATOM 2043 O O . ASP A 1 304 ? 49.847 -12.574 1.813 1.000 35.384 273 ASP A O 1
ATOM 2048 N N . GLY A 1 305 ? 50.817 -14.471 0.953 1.000 34.332 274 GLY A N 1
ATOM 2049 C CA . GLY A 1 305 ? 51.266 -15.083 2.221 1.000 32.234 274 GLY A CA 1
ATOM 2050 C C . GLY A 1 305 ? 52.147 -14.148 3.042 1.000 30.000 274 GLY A C 1
ATOM 2051 O O . GLY A 1 305 ? 52.159 -14.293 4.276 1.000 28.578 274 GLY A O 1
ATOM 2052 N N . GLY A 1 306 ? 52.856 -13.221 2.391 1.000 28.865 275 GLY A N 1
ATOM 2053 C CA . GLY A 1 306 ? 53.775 -12.267 3.043 1.000 28.998 275 GLY A CA 1
ATOM 2054 C C . GLY A 1 306 ? 53.073 -11.010 3.541 1.000 29.056 275 GLY A C 1
ATOM 2055 O O . GLY A 1 306 ? 53.728 -10.218 4.225 1.000 26.638 275 GLY A O 1
ATOM 2056 N N . GLU A 1 307 ? 51.790 -10.818 3.216 1.000 29.193 276 GLU A N 1
ATOM 2057 C CA . GLU A 1 307 ? 51.018 -9.602 3.589 1.000 30.180 276 GLU A CA 1
ATOM 2058 C C . GLU A 1 307 ? 50.861 -9.555 5.115 1.000 27.161 276 GLU A C 1
ATOM 2059 O O . GLU A 1 307 ? 50.577 -10.609 5.719 1.000 25.405 276 GLU A O 1
ATOM 2065 N N . THR A 1 308 ? 51.054 -8.378 5.715 1.000 24.989 277 THR A N 1
ATOM 2066 C CA . THR A 1 308 ? 50.799 -8.118 7.156 1.000 24.626 277 THR A CA 1
ATOM 2067 C C . THR A 1 308 ? 49.282 -8.033 7.367 1.000 22.671 277 THR A C 1
ATOM 2068 O O . THR A 1 308 ? 48.616 -7.356 6.565 1.000 21.930 277 THR A O 1
ATOM 2072 N N . THR A 1 309 ? 48.753 -8.709 8.389 1.000 21.483 278 THR A N 1
ATOM 2073 C CA . THR A 1 309 ? 47.315 -8.639 8.763 1.000 20.182 278 THR A CA 1
ATOM 2074 C C . THR A 1 309 ? 47.191 -8.473 10.281 1.000 20.240 278 THR A C 1
ATOM 2075 O O . THR A 1 309 ? 47.916 -9.144 11.048 1.000 19.321 278 THR A O 1
ATOM 2079 N N . SER A 1 310 ? 46.293 -7.589 10.697 1.000 20.371 279 SER A N 1
ATOM 2080 C CA . SER A 1 310 ? 46.017 -7.300 12.122 1.000 20.678 279 SER A CA 1
ATOM 2081 C C . SER A 1 310 ? 44.506 -7.351 12.332 1.000 19.504 279 SER A C 1
ATOM 2082 O O . SER A 1 310 ? 43.773 -6.992 11.397 1.000 18.663 279 SER A O 1
ATOM 2085 N N . VAL A 1 311 ? 44.071 -7.792 13.510 1.000 19.359 280 VAL A N 1
ATOM 2086 C CA . VAL A 1 311 ? 42.658 -7.642 13.953 1.000 18.838 280 VAL A CA 1
ATOM 2087 C C . VAL A 1 311 ? 42.648 -6.683 15.145 1.000 18.696 280 VAL A C 1
ATOM 2088 O O . VAL A 1 311 ? 43.460 -6.886 16.075 1.000 19.522 280 VAL A O 1
ATOM 2092 N N . ALA A 1 312 ? 41.778 -5.672 15.087 1.000 18.372 281 ALA A N 1
ATOM 2093 C CA . ALA A 1 312 ? 41.505 -4.721 16.187 1.000 19.000 281 ALA A CA 1
ATOM 2094 C C . ALA A 1 312 ? 40.368 -5.275 17.050 1.000 19.013 281 ALA A C 1
ATOM 2095 O O . ALA A 1 312 ? 39.258 -5.469 16.519 1.000 19.758 281 ALA A O 1
ATOM 2097 N N . ILE A 1 313 ? 40.656 -5.521 18.330 1.000 19.087 282 ILE A N 1
ATOM 2098 C CA . ILE A 1 313 ? 39.705 -6.068 19.343 1.000 19.365 282 ILE A CA 1
ATOM 2099 C C . ILE A 1 313 ? 39.524 -5.008 20.430 1.000 17.876 282 ILE A C 1
ATOM 2100 O O . ILE A 1 313 ? 40.533 -4.624 21.037 1.000 16.447 282 ILE A O 1
ATOM 2105 N N . ALA A 1 314 ? 38.291 -4.565 20.665 1.000 17.591 283 ALA A N 1
ATOM 2106 C CA . ALA A 1 314 ? 37.969 -3.599 21.737 1.000 17.677 283 ALA A CA 1
ATOM 2107 C C . ALA A 1 314 ? 38.223 -4.262 23.095 1.000 17.265 283 ALA A C 1
ATOM 2108 O O . ALA A 1 314 ? 37.837 -5.433 23.273 1.000 17.647 283 ALA A O 1
ATOM 2110 N N . VAL A 1 315 ? 38.879 -3.545 24.004 1.000 16.465 284 VAL A N 1
ATOM 2111 C CA . VAL A 1 315 ? 39.159 -3.997 25.394 1.000 16.735 284 VAL A CA 1
ATOM 2112 C C . VAL A 1 315 ? 38.501 -3.006 26.355 1.000 16.868 284 VAL A C 1
ATOM 2113 O O . VAL A 1 315 ? 38.830 -1.807 26.294 1.000 16.335 284 VAL A O 1
ATOM 2117 N N . ASP A 1 316 ? 37.600 -3.508 27.201 1.000 16.908 285 ASP A N 1
ATOM 2118 C CA . ASP A 1 316 ? 36.859 -2.716 28.210 1.000 17.137 285 ASP A CA 1
ATOM 2119 C C . ASP A 1 316 ? 37.793 -2.450 29.393 1.000 16.869 285 ASP A C 1
ATOM 2120 O O . ASP A 1 316 ? 38.132 -3.407 30.099 1.000 17.487 285 ASP A O 1
ATOM 2125 N N . GLY A 1 317 ? 38.161 -1.187 29.608 1.000 16.014 286 GLY A N 1
ATOM 2126 C CA . GLY A 1 317 ? 39.103 -0.768 30.662 1.000 15.514 286 GLY A CA 1
ATOM 2127 C C . GLY A 1 317 ? 38.468 -0.630 32.034 1.000 15.295 286 GLY A C 1
ATOM 2128 O O . GLY A 1 317 ? 39.235 -0.438 32.998 1.000 14.936 286 GLY A O 1
ATOM 2129 N N . ARG A 1 318 ? 37.136 -0.734 32.164 1.000 15.210 287 ARG A N 1
ATOM 2130 C CA . ARG A 1 318 ? 36.442 -0.431 33.447 1.000 15.388 287 ARG A CA 1
ATOM 2131 C C . ARG A 1 318 ? 37.042 -1.259 34.595 1.000 15.601 287 ARG A C 1
ATOM 2132 O O . ARG A 1 318 ? 37.413 -0.651 35.620 1.000 15.026 287 ARG A O 1
ATOM 2140 N N . ALA A 1 319 ? 37.110 -2.585 34.447 1.000 15.994 288 ALA A N 1
ATOM 2141 C CA . ALA A 1 319 ? 37.607 -3.518 35.491 1.000 16.211 288 ALA A CA 1
ATOM 2142 C C . ALA A 1 319 ? 39.140 -3.587 35.467 1.000 16.432 288 ALA A C 1
ATOM 2143 O O . ALA A 1 319 ? 39.724 -3.957 36.504 1.000 16.126 288 ALA A O 1
ATOM 2145 N N . ARG A 1 320 ? 39.776 -3.223 34.348 1.000 16.158 289 ARG A N 1
ATOM 2146 C CA . ARG A 1 320 ? 41.244 -3.379 34.153 1.000 17.474 289 ARG A CA 1
ATOM 2147 C C . ARG A 1 320 ? 41.974 -2.223 34.850 1.000 17.167 289 ARG A C 1
ATOM 2148 O O . ARG A 1 320 ? 43.084 -2.439 35.356 1.000 16.288 289 ARG A O 1
ATOM 2156 N N . MET A 1 321 ? 41.380 -1.035 34.888 1.000 16.823 290 MET A N 1
ATOM 2157 C CA . MET A 1 321 ? 42.063 0.141 35.474 1.000 17.684 290 MET A CA 1
ATOM 2158 C C . MET A 1 321 ? 41.939 0.088 36.999 1.000 18.476 290 MET A C 1
ATOM 2159 O O . MET A 1 321 ? 41.028 -0.600 37.522 1.000 16.957 290 MET A O 1
ATOM 2164 N N . SER A 1 322 ? 42.881 0.742 37.669 1.000 18.860 291 SER A N 1
ATOM 2165 C CA . SER A 1 322 ? 42.961 0.839 39.145 1.000 20.538 291 SER A CA 1
ATOM 2166 C C . SER A 1 322 ? 43.117 2.307 39.525 1.000 20.567 291 SER A C 1
ATOM 2167 O O . SER A 1 322 ? 44.131 2.923 39.188 1.000 20.532 291 SER A O 1
ATOM 2170 N N . PRO A 1 323 ? 42.131 2.929 40.218 1.000 19.477 292 PRO A N 1
ATOM 2171 C CA . PRO A 1 323 ? 40.877 2.280 40.608 1.000 18.695 292 PRO A CA 1
ATOM 2172 C C . PRO A 1 323 ? 39.944 1.961 39.432 1.000 17.456 292 PRO A C 1
ATOM 2173 O O . PRO A 1 323 ? 40.094 2.548 38.376 1.000 16.657 292 PRO A O 1
ATOM 2177 N N . GLN A 1 324 ? 38.980 1.068 39.655 1.000 16.409 293 GLN A N 1
ATOM 2178 C CA . GLN A 1 324 ? 38.046 0.606 38.599 1.000 15.862 293 GLN A CA 1
ATOM 2179 C C . GLN A 1 324 ? 37.052 1.723 38.285 1.000 16.034 293 GLN A C 1
ATOM 2180 O O . GLN A 1 324 ? 36.735 2.535 39.177 1.000 15.390 293 GLN A O 1
ATOM 2186 N N . VAL A 1 325 ? 36.600 1.766 37.038 1.000 15.501 294 VAL A N 1
ATOM 2187 C CA . VAL A 1 325 ? 35.579 2.735 36.566 1.000 16.373 294 VAL A CA 1
ATOM 2188 C C . VAL A 1 325 ? 34.213 2.120 36.840 1.000 16.383 294 VAL A C 1
ATOM 2189 O O . VAL A 1 325 ? 33.975 0.968 36.494 1.000 16.473 294 VAL A O 1
ATOM 2193 N N . PRO A 1 326 ? 33.283 2.858 37.482 1.000 17.188 295 PRO A N 1
ATOM 2194 C CA . PRO A 1 326 ? 31.989 2.291 37.853 1.000 17.538 295 PRO A CA 1
ATOM 2195 C C . PRO A 1 326 ? 31.153 1.852 36.641 1.000 18.066 295 PRO A C 1
ATOM 2196 O O . PRO A 1 326 ? 31.271 2.437 35.568 1.000 16.841 295 PRO A O 1
ATOM 2200 N N . ASP A 1 327 ? 30.331 0.823 36.858 1.000 18.447 296 ASP A N 1
ATOM 2201 C CA . ASP A 1 327 ? 29.404 0.227 35.864 1.000 19.834 296 ASP A CA 1
ATOM 2202 C C . ASP A 1 327 ? 28.549 1.337 35.236 1.000 18.037 296 ASP A C 1
ATOM 2203 O O . ASP A 1 327 ? 28.271 1.241 34.039 1.000 18.781 296 ASP A O 1
ATOM 2208 N N . GLY A 1 328 ? 28.138 2.335 36.024 1.000 16.667 297 GLY A N 1
ATOM 2209 C CA . GLY A 1 328 ? 27.215 3.404 35.586 1.000 17.087 297 GLY A CA 1
ATOM 2210 C C . GLY A 1 328 ? 27.911 4.534 34.843 1.000 15.685 297 GLY A C 1
ATOM 2211 O O . GLY A 1 328 ? 27.214 5.449 34.387 1.000 15.413 297 GLY A O 1
ATOM 2212 N N . TYR A 1 329 ? 29.236 4.499 34.716 1.000 15.388 298 TYR A N 1
ATOM 2213 C CA . TYR A 1 329 ? 29.992 5.573 34.020 1.000 14.972 298 TYR A CA 1
ATOM 2214 C C . TYR A 1 329 ? 29.433 5.718 32.594 1.000 14.586 298 TYR A C 1
ATOM 2215 O O . TYR A 1 329 ? 29.306 4.696 31.893 1.000 15.650 298 TYR A O 1
ATOM 2224 N N . THR A 1 330 ? 29.064 6.931 32.172 1.000 14.553 299 THR A N 1
ATOM 2225 C CA . THR A 1 330 ? 28.296 7.128 30.908 1.000 14.274 299 THR A CA 1
ATOM 2226 C C . THR A 1 330 ? 29.212 7.269 29.690 1.000 14.308 299 THR A C 1
ATOM 2227 O O . THR A 1 330 ? 28.664 7.312 28.572 1.000 14.261 299 THR A O 1
ATOM 2231 N N . GLY A 1 331 ? 30.533 7.329 29.880 1.000 14.363 300 GLY A N 1
ATOM 2232 C CA . GLY A 1 331 ? 31.495 7.583 28.792 1.000 14.438 300 GLY A CA 1
ATOM 2233 C C . GLY A 1 331 ? 32.062 6.327 28.141 1.000 14.257 300 GLY A C 1
ATOM 2234 O O . GLY A 1 331 ? 31.635 5.192 28.477 1.000 13.779 300 GLY A O 1
ATOM 2235 N N . ASN A 1 332 ? 33.004 6.536 27.217 1.000 14.175 301 ASN A N 1
ATOM 2236 C CA . ASN A 1 332 ? 33.815 5.481 26.564 1.000 14.487 301 ASN A CA 1
ATOM 2237 C C . ASN A 1 332 ? 34.944 5.051 27.507 1.000 14.665 301 ASN A C 1
ATOM 2238 O O . ASN A 1 332 ? 35.610 5.931 28.074 1.000 15.702 301 ASN A O 1
ATOM 2243 N N . VAL A 1 333 ? 35.216 3.750 27.595 1.000 14.722 302 VAL A N 1
ATOM 2244 C CA . VAL A 1 333 ? 36.358 3.208 28.382 1.000 14.985 302 VAL A CA 1
ATOM 2245 C C . VAL A 1 333 ? 37.020 2.094 27.562 1.000 15.450 302 VAL A C 1
ATOM 2246 O O . VAL A 1 333 ? 37.259 1.016 28.114 1.000 16.355 302 VAL A O 1
ATOM 2250 N N . ILE A 1 334 ? 37.282 2.353 26.278 1.000 15.392 303 ILE A N 1
ATOM 2251 C CA . ILE A 1 334 ? 37.798 1.340 25.313 1.000 15.457 303 ILE A CA 1
ATOM 2252 C C . ILE A 1 334 ? 39.186 1.744 24.812 1.000 15.024 303 ILE A C 1
ATOM 2253 O O . ILE A 1 334 ? 39.378 2.917 24.435 1.000 13.556 303 ILE A O 1
ATOM 2258 N N . LEU A 1 335 ? 40.103 0.775 24.787 1.000 15.521 304 LEU A N 1
ATOM 2259 C CA . LEU A 1 335 ? 41.281 0.790 23.886 1.000 15.913 304 LEU A CA 1
ATOM 2260 C C . LEU A 1 335 ? 41.299 -0.541 23.133 1.000 16.480 304 LEU A C 1
ATOM 2261 O O . LEU A 1 335 ? 40.427 -1.406 23.432 1.000 15.490 304 LEU A O 1
ATOM 2266 N N . TRP A 1 336 ? 42.217 -0.699 22.176 1.000 16.769 305 TRP A N 1
ATOM 2267 C CA . TRP A 1 336 ? 42.197 -1.858 21.247 1.000 17.536 305 TRP A CA 1
ATOM 2268 C C . TRP A 1 336 ? 43.471 -2.698 21.375 1.000 18.065 305 TRP A C 1
ATOM 2269 O O . TRP A 1 336 ? 44.575 -2.120 21.390 1.000 18.167 305 TRP A O 1
ATOM 2280 N N . ALA A 1 337 ? 43.315 -4.022 21.468 1.000 18.261 306 ALA A N 1
ATOM 2281 C CA . ALA A 1 337 ? 44.396 -4.994 21.194 1.000 18.776 306 ALA A CA 1
ATOM 2282 C C . ALA A 1 337 ? 44.516 -5.101 19.673 1.000 19.146 306 ALA A C 1
ATOM 2283 O O . ALA A 1 337 ? 43.469 -5.144 19.010 1.000 18.790 306 ALA A O 1
ATOM 2285 N N . ARG A 1 338 ? 45.737 -5.115 19.137 1.000 20.039 307 ARG A N 1
ATOM 2286 C CA . ARG A 1 338 ? 45.968 -5.162 17.670 1.000 20.765 307 ARG A CA 1
ATOM 2287 C C . ARG A 1 338 ? 46.950 -6.290 17.361 1.000 20.274 307 ARG A C 1
ATOM 2288 O O . ARG A 1 338 ? 48.028 -6.041 16.832 1.000 20.033 307 ARG A O 1
ATOM 2296 N N . PRO A 1 339 ? 46.614 -7.561 17.678 1.000 20.042 308 PRO A N 1
ATOM 2297 C CA . PRO A 1 339 ? 47.488 -8.684 17.338 1.000 20.299 308 PRO A CA 1
ATOM 2298 C C . PRO A 1 339 ? 47.757 -8.675 15.827 1.000 20.498 308 PRO A C 1
ATOM 2299 O O . PRO A 1 339 ? 46.850 -8.374 15.072 1.000 18.574 308 PRO A O 1
ATOM 2303 N N . THR A 1 340 ? 48.999 -8.973 15.437 1.000 21.652 309 THR A N 1
ATOM 2304 C CA . THR A 1 340 ? 49.501 -8.828 14.047 1.000 21.966 309 THR A CA 1
ATOM 2305 C C . THR A 1 340 ? 50.385 -10.027 13.703 1.000 22.099 309 THR A C 1
ATOM 2306 O O . THR A 1 340 ? 51.174 -10.438 14.559 1.000 22.330 309 THR A O 1
ATOM 2310 N N . THR A 1 341 ? 50.219 -10.570 12.497 1.000 22.681 310 THR A N 1
ATOM 2311 C CA . THR A 1 341 ? 51.032 -11.680 11.940 1.000 22.992 310 THR A CA 1
ATOM 2312 C C . THR A 1 341 ? 51.002 -11.522 10.417 1.000 23.118 310 THR A C 1
ATOM 2313 O O . THR A 1 341 ? 50.493 -10.488 9.944 1.000 22.775 310 THR A O 1
ATOM 2317 N N . THR A 1 342 ? 51.548 -12.485 9.676 1.000 23.274 311 THR A N 1
ATOM 2318 C CA . THR A 1 342 ? 51.439 -12.529 8.197 1.000 22.799 311 THR A CA 1
ATOM 2319 C C . THR A 1 342 ? 50.259 -13.430 7.823 1.000 22.427 311 THR A C 1
ATOM 2320 O O . THR A 1 342 ? 49.940 -14.352 8.597 1.000 22.278 311 THR A O 1
ATOM 2324 N N . ALA A 1 343 ? 49.644 -13.170 6.671 1.000 22.520 312 ALA A N 1
ATOM 2325 C CA . ALA A 1 343 ? 48.510 -13.948 6.124 1.000 23.520 312 ALA A CA 1
ATOM 2326 C C . ALA A 1 343 ? 48.912 -15.423 6.020 1.000 24.571 312 ALA A C 1
ATOM 2327 O O . ALA A 1 343 ? 48.118 -16.277 6.446 1.000 24.176 312 ALA A O 1
ATOM 2329 N N . GLY A 1 344 ? 50.120 -15.702 5.516 1.000 27.551 313 GLY A N 1
ATOM 2330 C CA . GLY A 1 344 ? 50.664 -17.067 5.363 1.000 27.921 313 GLY A CA 1
ATOM 2331 C C . GLY A 1 344 ? 50.704 -17.819 6.681 1.000 29.374 313 GLY A C 1
ATOM 2332 O O . GLY A 1 344 ? 50.182 -18.951 6.739 1.000 30.825 313 GLY A O 1
ATOM 2333 N N . GLU A 1 345 ? 51.288 -17.220 7.720 1.000 30.275 314 GLU A N 1
ATOM 2334 C CA . GLU A 1 345 ? 51.398 -17.851 9.063 1.000 31.651 314 GLU A CA 1
ATOM 2335 C C . GLU A 1 345 ? 49.991 -18.077 9.637 1.000 30.125 314 GLU A C 1
ATOM 2336 O O . GLU A 1 345 ? 49.752 -19.151 10.217 1.000 29.799 314 GLU A O 1
ATOM 2342 N N . LEU A 1 346 ? 49.080 -17.119 9.465 1.000 27.328 315 LEU A N 1
ATOM 2343 C CA . LEU A 1 346 ? 47.717 -17.187 10.056 1.000 26.766 315 LEU A CA 1
ATOM 2344 C C . LEU A 1 346 ? 46.942 -18.363 9.443 1.000 26.508 315 LEU A C 1
ATOM 2345 O O . LEU A 1 346 ? 46.336 -19.136 10.212 1.000 26.453 315 LEU A O 1
ATOM 2350 N N . VAL A 1 347 ? 46.949 -18.494 8.115 1.000 26.256 316 VAL A N 1
ATOM 2351 C CA . VAL A 1 347 ? 46.085 -19.483 7.405 1.000 28.120 316 VAL A CA 1
ATOM 2352 C C . VAL A 1 347 ? 46.717 -20.883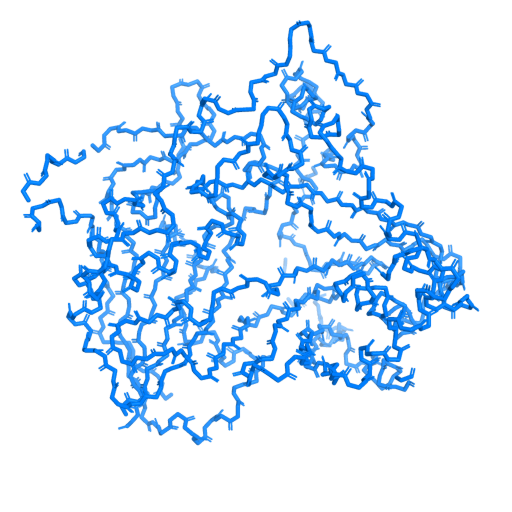 7.460 1.000 29.258 316 VAL A C 1
ATOM 2353 O O . VAL A 1 347 ? 45.937 -21.841 7.410 1.000 32.382 316 VAL A O 1
ATOM 2357 N N . THR A 1 348 ? 48.043 -21.021 7.587 1.000 30.199 317 THR A N 1
ATOM 2358 C CA . THR A 1 348 ? 48.726 -22.349 7.532 1.000 31.937 317 THR A CA 1
ATOM 2359 C C . THR A 1 348 ? 48.884 -22.947 8.939 1.000 33.476 317 THR A C 1
ATOM 2360 O O . THR A 1 348 ? 49.038 -24.180 9.024 1.000 34.110 317 THR A O 1
ATOM 2364 N N . ARG A 1 349 ? 48.849 -22.134 10.000 1.000 32.686 318 ARG A N 1
ATOM 2365 C CA . ARG A 1 349 ? 48.885 -22.642 11.398 1.000 34.941 318 ARG A CA 1
ATOM 2366 C C . ARG A 1 349 ? 47.446 -22.902 11.839 1.000 32.824 318 ARG A C 1
ATOM 2367 O O . ARG A 1 349 ? 46.514 -22.291 11.312 1.000 31.261 318 ARG A O 1
ATOM 2375 N N . PRO A 1 350 ? 47.220 -23.794 12.831 1.000 32.105 319 PRO A N 1
ATOM 2376 C CA . PRO A 1 350 ? 45.873 -24.058 13.333 1.000 31.829 319 PRO A CA 1
ATOM 2377 C C . PRO A 1 350 ? 45.281 -22.788 13.967 1.000 30.356 319 PRO A C 1
ATOM 2378 O O . PRO A 1 350 ? 46.043 -21.894 14.296 1.000 28.282 319 PRO A O 1
ATOM 2382 N N . VAL A 1 351 ? 43.958 -22.725 14.130 1.000 29.461 320 VAL A N 1
ATOM 2383 C CA . VAL A 1 351 ? 43.275 -21.535 14.722 1.000 30.209 320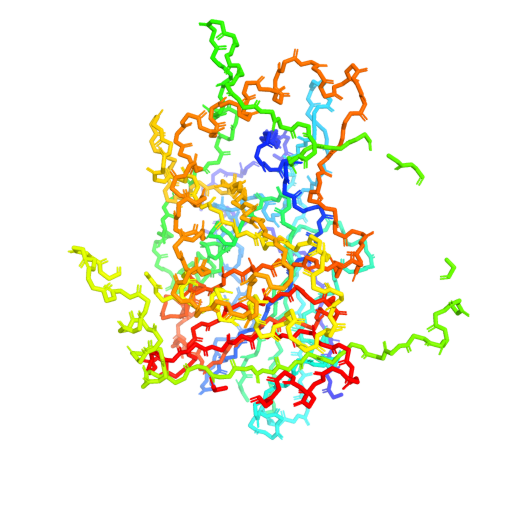 VAL A CA 1
ATOM 2384 C C . VAL A 1 351 ? 43.764 -21.362 16.170 1.000 29.908 320 VAL A C 1
ATOM 2385 O O . VAL A 1 351 ? 43.814 -20.216 16.638 1.000 28.023 320 VAL A O 1
ATOM 2389 N N . LYS A 1 352 ? 44.193 -22.447 16.825 1.000 29.545 321 LYS A N 1
ATOM 2390 C CA . LYS A 1 352 ? 44.753 -22.428 18.202 1.000 29.517 321 LYS A CA 1
ATOM 2391 C C . LYS A 1 352 ? 45.860 -21.370 18.287 1.000 28.649 321 LYS A C 1
ATOM 2392 O O . LYS A 1 352 ? 45.898 -20.629 19.292 1.000 24.770 321 LYS A O 1
ATOM 2398 N N . HIS A 1 353 ? 46.738 -21.318 17.284 1.000 28.323 322 HIS A N 1
ATOM 2399 C CA . HIS A 1 353 ? 47.905 -20.398 17.263 1.000 29.395 322 HIS A CA 1
ATOM 2400 C C . HIS A 1 353 ? 47.410 -18.947 17.174 1.000 28.175 322 HIS A C 1
ATOM 2401 O O . HIS A 1 353 ? 48.016 -18.076 17.832 1.000 28.286 322 HIS A O 1
ATOM 2408 N N . ALA A 1 354 ? 46.349 -18.703 16.397 1.000 26.862 323 ALA A N 1
ATOM 2409 C CA . ALA A 1 354 ? 45.683 -17.385 16.262 1.000 25.429 323 ALA A CA 1
ATOM 2410 C C . ALA A 1 354 ? 45.074 -16.974 17.608 1.000 25.041 323 ALA A C 1
ATOM 2411 O O . ALA A 1 354 ? 45.206 -15.802 17.978 1.000 24.372 323 ALA A O 1
ATOM 2413 N N . VAL A 1 355 ? 44.430 -17.904 18.322 1.000 24.290 324 VAL A N 1
ATOM 2414 C CA . VAL A 1 355 ? 43.769 -17.598 19.626 1.000 23.924 324 VAL A CA 1
ATOM 2415 C C . VAL A 1 355 ? 44.862 -17.240 20.638 1.000 23.860 324 VAL A C 1
ATOM 2416 O O . VAL A 1 355 ? 44.645 -16.311 21.433 1.000 23.068 324 VAL A O 1
ATOM 2420 N N . GLU A 1 356 ? 45.989 -17.954 20.605 1.000 24.468 325 GLU A N 1
ATOM 2421 C CA . GLU A 1 356 ? 47.148 -17.726 21.508 1.000 25.540 325 GLU A CA 1
ATOM 2422 C C . GLU A 1 356 ? 47.704 -16.315 21.282 1.000 25.153 325 GLU A C 1
ATOM 2423 O O . GLU A 1 356 ? 47.996 -15.628 22.276 1.000 24.893 325 GLU A O 1
ATOM 2429 N N . LEU A 1 357 ? 47.834 -15.891 20.026 1.000 25.121 326 LEU A N 1
ATOM 2430 C CA . LEU A 1 357 ? 48.313 -14.528 19.675 1.000 25.400 326 LEU A CA 1
ATOM 2431 C C . LEU A 1 357 ? 47.320 -13.479 20.206 1.000 23.435 326 LEU A C 1
ATOM 2432 O O . LEU A 1 357 ? 47.763 -12.487 20.822 1.000 21.236 326 LEU A O 1
ATOM 2437 N N . ILE A 1 358 ? 46.022 -13.691 19.987 1.000 21.522 327 ILE A N 1
ATOM 2438 C CA . ILE A 1 358 ? 44.945 -12.770 20.459 1.000 21.195 327 ILE A CA 1
ATOM 2439 C C . ILE A 1 358 ? 44.966 -12.714 21.995 1.000 20.913 327 ILE A C 1
ATOM 2440 O O . ILE A 1 358 ? 44.984 -11.599 22.539 1.000 20.441 327 ILE A O 1
ATOM 2445 N N . SER A 1 359 ? 44.971 -13.866 22.665 1.000 20.430 328 SER A N 1
ATOM 2446 C CA . SER A 1 359 ? 45.003 -13.968 24.146 1.000 22.171 328 SER A CA 1
ATOM 2447 C C . SER A 1 359 ? 46.184 -13.163 24.704 1.000 22.345 328 SER A C 1
ATOM 2448 O O . SER A 1 359 ? 45.965 -12.345 25.614 1.000 22.826 328 SER A O 1
ATOM 2451 N N . ARG A 1 360 ? 47.397 -13.374 24.186 1.000 22.995 329 ARG A N 1
ATOM 2452 C CA . ARG A 1 360 ? 48.615 -12.689 24.699 1.000 23.596 329 ARG A CA 1
ATOM 2453 C C . ARG A 1 360 ? 48.495 -11.176 24.486 1.000 22.563 329 ARG A C 1
ATOM 2454 O O . ARG A 1 360 ? 48.858 -10.422 25.421 1.000 20.719 329 ARG A O 1
ATOM 2462 N N . GLU A 1 361 ? 48.004 -10.740 23.319 1.000 21.502 330 GLU A N 1
ATOM 2463 C CA . GLU A 1 361 ? 47.927 -9.297 22.969 1.000 22.206 330 GLU A CA 1
ATOM 2464 C C . GLU A 1 361 ? 46.857 -8.615 23.835 1.000 20.390 330 GLU A C 1
ATOM 2465 O O . GLU A 1 361 ? 47.132 -7.509 24.340 1.000 19.415 330 GLU A O 1
ATOM 2471 N N . VAL A 1 362 ? 45.696 -9.248 24.023 1.000 18.869 331 VAL A N 1
ATOM 2472 C CA . VAL A 1 362 ? 44.585 -8.690 24.851 1.000 18.264 331 VAL A CA 1
ATOM 2473 C C . VAL A 1 362 ? 45.068 -8.542 26.303 1.000 17.824 331 VAL A C 1
ATOM 2474 O O . VAL A 1 362 ? 44.718 -7.530 26.945 1.000 16.944 331 VAL A O 1
ATOM 2478 N N . ALA A 1 363 ? 45.870 -9.483 26.807 1.000 17.634 332 ALA A N 1
ATOM 2479 C CA . ALA A 1 363 ? 46.359 -9.465 28.209 1.000 18.408 332 ALA A CA 1
ATOM 2480 C C . ALA A 1 363 ? 47.319 -8.282 28.416 1.000 18.105 332 ALA A C 1
ATOM 2481 O O . ALA A 1 363 ? 47.406 -7.788 29.548 1.000 17.767 332 ALA A O 1
ATOM 2483 N N . ARG A 1 364 ? 47.967 -7.795 27.356 1.000 18.232 333 ARG A N 1
ATOM 2484 C CA . ARG A 1 364 ? 48.908 -6.644 27.446 1.000 19.208 333 ARG A CA 1
ATOM 2485 C C . ARG A 1 364 ? 48.140 -5.323 27.593 1.000 17.869 333 ARG A C 1
ATOM 2486 O O . ARG A 1 364 ? 48.749 -4.344 28.035 1.000 16.711 333 ARG A O 1
ATOM 2494 N N . ILE A 1 365 ? 46.851 -5.285 27.253 1.000 17.239 334 ILE A N 1
ATOM 2495 C CA . ILE A 1 365 ? 46.041 -4.036 27.354 1.000 17.348 334 ILE A CA 1
ATOM 2496 C C . ILE A 1 365 ? 45.490 -3.957 28.782 1.000 17.680 334 ILE A C 1
ATOM 2497 O O . ILE A 1 365 ? 44.295 -4.229 29.010 1.000 17.756 334 ILE A O 1
ATOM 2502 N N . ASN A 1 366 ? 46.361 -3.591 29.720 1.000 17.570 335 ASN A N 1
ATOM 2503 C CA . ASN A 1 366 ? 46.097 -3.686 31.175 1.000 17.899 335 ASN A CA 1
ATOM 2504 C C . ASN A 1 366 ? 46.111 -2.266 31.750 1.000 16.758 335 ASN A C 1
ATOM 2505 O O . ASN A 1 366 ? 46.200 -1.312 30.968 1.000 16.801 335 ASN A O 1
ATOM 2510 N N . ASP A 1 367 ? 46.037 -2.140 33.071 1.000 17.002 336 ASP A N 1
ATOM 2511 C CA . ASP A 1 367 ? 46.006 -0.842 33.792 1.000 17.392 336 ASP A CA 1
ATOM 2512 C C . ASP A 1 367 ? 47.143 0.053 33.287 1.000 17.431 336 ASP A C 1
ATOM 2513 O O . ASP A 1 367 ? 46.880 1.224 32.960 1.000 16.929 336 ASP A O 1
ATOM 2518 N N . GLY A 1 368 ? 48.367 -0.482 33.252 1.000 16.853 337 GLY A N 1
ATOM 2519 C CA . GLY A 1 368 ? 49.568 0.259 32.839 1.000 16.472 337 GLY A CA 1
ATOM 2520 C C . GLY A 1 368 ? 49.458 0.730 31.398 1.000 16.139 337 GLY A C 1
ATOM 2521 O O . GLY A 1 368 ? 49.950 1.832 31.089 1.000 16.509 337 GLY A O 1
ATOM 2522 N N . TYR A 1 369 ? 48.822 -0.054 30.529 1.000 16.182 338 TYR A N 1
ATOM 2523 C CA . TYR A 1 369 ? 48.617 0.347 29.111 1.000 15.685 338 TYR A CA 1
ATOM 2524 C C . TYR A 1 369 ? 47.652 1.543 29.042 1.000 15.277 338 TYR A C 1
ATOM 2525 O O . TYR A 1 369 ? 47.978 2.551 28.393 1.000 14.837 338 TYR A O 1
ATOM 2534 N N . PHE A 1 370 ? 46.492 1.442 29.691 1.000 15.100 339 PHE A N 1
ATOM 2535 C CA . PHE A 1 370 ? 45.501 2.547 29.767 1.000 15.643 339 PHE A CA 1
ATOM 2536 C C . PHE A 1 370 ? 46.173 3.810 30.323 1.000 15.922 339 PHE A C 1
ATOM 2537 O O . PHE A 1 370 ? 45.988 4.891 29.737 1.000 15.709 339 PHE A O 1
ATOM 2545 N N . LYS A 1 371 ? 46.954 3.686 31.398 1.000 16.136 340 LYS A N 1
ATOM 2546 C CA . LYS A 1 371 ? 47.587 4.859 32.060 1.000 16.705 340 LYS A CA 1
ATOM 2547 C C . LYS A 1 371 ? 48.682 5.454 31.157 1.000 15.956 340 LYS A C 1
ATOM 2548 O O . LYS A 1 371 ? 48.817 6.694 31.138 1.000 16.065 340 LYS A O 1
ATOM 2554 N N . SER A 1 372 ? 49.401 4.625 30.399 1.000 15.605 341 SER A N 1
ATOM 2555 C CA . SER A 1 372 ? 50.398 5.084 29.395 1.000 15.050 341 SER A CA 1
ATOM 2556 C C . SER A 1 372 ? 49.698 5.917 28.320 1.000 15.138 341 SER A C 1
ATOM 2557 O O . SER A 1 372 ? 50.167 7.019 27.996 1.000 15.240 341 SER A O 1
ATOM 2560 N N . PHE A 1 373 ? 48.580 5.415 27.807 1.000 14.748 342 PHE A N 1
ATOM 2561 C CA . PHE A 1 373 ? 47.773 6.117 26.786 1.000 15.098 342 PHE A CA 1
ATOM 2562 C C . PHE A 1 373 ? 47.319 7.477 27.329 1.000 14.835 342 PHE A C 1
ATOM 2563 O O . PHE A 1 373 ? 47.477 8.491 26.641 1.000 14.759 342 PHE A O 1
ATOM 2571 N N . ILE A 1 374 ? 46.727 7.482 28.523 1.000 15.379 343 ILE A N 1
ATOM 2572 C CA . ILE A 1 374 ? 46.209 8.718 29.182 1.000 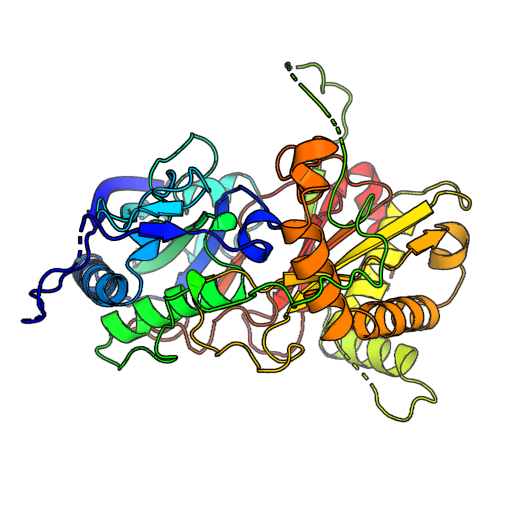15.600 343 ILE A CA 1
ATOM 2573 C C . ILE A 1 374 ? 47.362 9.726 29.306 1.000 15.915 343 ILE A C 1
ATOM 2574 O O . ILE A 1 374 ? 47.183 10.893 28.919 1.000 15.964 343 ILE A O 1
ATOM 2579 N N . ASP A 1 375 ? 48.522 9.290 29.798 1.000 16.997 344 ASP A N 1
ATOM 2580 C CA . ASP A 1 375 ? 49.693 10.186 29.990 1.000 17.406 344 ASP A CA 1
A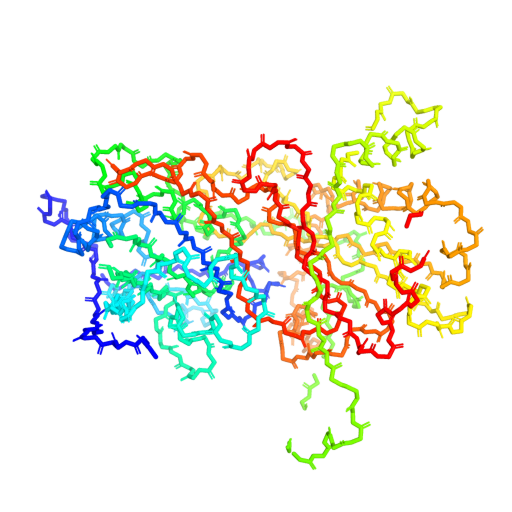TOM 2581 C C . ASP A 1 375 ? 50.168 10.711 28.634 1.000 17.432 344 ASP A C 1
ATOM 2582 O O . ASP A 1 375 ? 50.433 11.930 28.536 1.000 17.659 344 ASP A O 1
ATOM 2587 N N . PHE A 1 376 ? 50.244 9.853 27.615 1.000 17.570 345 PHE A N 1
ATOM 2588 C CA . PHE A 1 376 ? 50.649 10.283 26.254 1.000 17.624 345 PHE A CA 1
ATOM 2589 C C . PHE A 1 376 ? 49.669 11.345 25.722 1.000 17.659 345 PHE A C 1
ATOM 2590 O O . PHE A 1 376 ? 50.131 12.382 25.194 1.000 17.019 345 PHE A O 1
ATOM 2598 N N . ALA A 1 377 ? 48.362 11.110 25.859 1.000 17.218 346 ALA A N 1
ATOM 2599 C CA . ALA A 1 377 ? 47.302 12.002 25.325 1.000 18.274 346 ALA A CA 1
ATOM 2600 C C . ALA A 1 377 ? 47.362 13.365 26.032 1.000 18.731 346 ALA A C 1
ATOM 2601 O O . ALA A 1 377 ? 46.960 14.356 25.418 1.000 20.452 346 ALA A O 1
ATOM 2603 N N . ASN A 1 378 ? 47.882 13.410 27.259 1.000 19.160 347 ASN A N 1
ATOM 2604 C CA . ASN A 1 378 ? 47.998 14.641 28.088 1.000 19.941 347 ASN A CA 1
ATOM 2605 C C . ASN A 1 378 ? 49.401 15.263 27.992 1.000 21.225 347 ASN A C 1
ATOM 2606 O O . ASN A 1 378 ? 49.639 16.264 28.709 1.000 22.607 347 ASN A O 1
ATOM 2611 N N . SER A 1 379 ? 50.295 14.715 27.168 1.000 20.993 348 SER A N 1
ATOM 2612 C CA . SER A 1 379 ? 51.738 15.084 27.160 1.000 22.617 348 SER A CA 1
ATOM 2613 C C . SER A 1 379 ? 51.998 16.360 26.346 1.000 24.869 348 SER A C 1
ATOM 2614 O O . SER A 1 379 ? 53.033 17.004 26.609 1.000 26.470 348 SER A O 1
ATOM 2617 N N . GLY A 1 380 ? 51.129 16.697 25.388 1.000 25.225 349 GLY A N 1
ATOM 2618 C CA . GLY A 1 380 ? 51.343 17.805 24.434 1.000 26.433 349 GLY A CA 1
ATOM 2619 C C . GLY A 1 380 ? 51.871 17.319 23.092 1.000 26.065 349 GLY A C 1
ATOM 2620 O O . GLY A 1 380 ? 51.843 18.110 22.123 1.000 25.304 349 GLY A O 1
ATOM 2621 N N . ALA A 1 381 ? 52.332 16.067 23.013 1.000 26.225 350 ALA A N 1
ATOM 2622 C CA . ALA A 1 381 ? 52.869 15.452 21.774 1.000 25.722 350 ALA A CA 1
ATOM 2623 C C . ALA A 1 381 ? 51.789 15.459 20.689 1.000 26.484 350 ALA A C 1
ATOM 2624 O O . ALA A 1 381 ? 52.126 15.686 19.513 1.000 25.412 350 ALA A O 1
ATOM 2626 N N . VAL A 1 382 ? 50.535 15.201 21.069 1.000 27.811 351 VAL A N 1
ATOM 2627 C CA . VAL A 1 382 ? 49.394 15.105 20.115 1.000 28.429 351 VAL A CA 1
ATOM 2628 C C . VAL A 1 382 ? 49.235 16.457 19.406 1.000 29.693 351 VAL A C 1
ATOM 2629 O O . VAL A 1 382 ? 49.080 16.461 18.170 1.000 30.624 351 VAL A O 1
ATOM 2633 N N . GLU A 1 383 ? 49.286 17.552 20.168 1.000 31.325 352 GLU A N 1
ATOM 2634 C CA . GLU A 1 383 ? 49.089 18.942 19.675 1.000 33.443 352 GLU A CA 1
ATOM 2635 C C . GLU A 1 383 ? 50.326 19.358 18.864 1.000 33.426 352 GLU A C 1
ATOM 2636 O O . GLU A 1 383 ? 50.152 19.812 17.714 1.000 33.554 352 GLU A O 1
ATOM 2642 N N . LYS A 1 384 ? 51.526 19.150 19.416 1.000 33.731 353 LYS A N 1
ATOM 2643 C CA . LYS A 1 384 ? 52.823 19.549 18.800 1.000 33.899 353 LYS A CA 1
ATOM 2644 C C . LYS A 1 384 ? 53.049 18.786 17.486 1.000 32.938 353 LYS A C 1
ATOM 2645 O O . LYS A 1 384 ? 53.531 19.413 16.528 1.000 32.662 353 LYS A O 1
ATOM 2651 N N . GLU A 1 385 ? 52.731 17.488 17.431 1.000 29.784 354 GLU A N 1
ATOM 2652 C CA . GLU A 1 385 ? 53.003 16.638 16.240 1.000 28.567 354 GLU A CA 1
ATOM 2653 C C . GLU A 1 385 ? 51.765 16.570 15.338 1.000 29.145 354 GLU A C 1
ATOM 2654 O O . GLU A 1 385 ? 51.838 15.867 14.323 1.000 27.287 354 GLU A O 1
ATOM 2660 N N . ARG A 1 386 ? 50.687 17.287 15.677 1.000 30.079 355 ARG A N 1
ATOM 2661 C CA . ARG A 1 386 ? 49.426 17.320 14.888 1.000 33.331 355 ARG A CA 1
ATOM 2662 C C . ARG A 1 386 ? 48.930 15.884 14.669 1.000 31.334 355 ARG A C 1
ATOM 2663 O O . ARG A 1 386 ? 48.683 15.504 13.504 1.000 29.324 355 ARG A O 1
ATOM 2671 N N . LEU A 1 387 ? 48.819 15.107 15.749 1.000 29.055 356 LEU A N 1
ATOM 2672 C CA . LEU A 1 387 ? 48.318 13.712 15.703 1.000 27.979 356 LEU A CA 1
ATOM 2673 C C . LEU A 1 387 ? 46.790 13.726 15.825 1.000 25.990 356 LEU A C 1
ATOM 2674 O O . LEU A 1 387 ? 46.247 14.627 16.483 1.000 25.305 356 LEU A O 1
ATOM 2679 N N . VAL A 1 388 ? 46.142 12.731 15.226 1.000 25.146 357 VAL A N 1
ATOM 2680 C CA . VAL A 1 388 ? 44.671 12.497 15.317 1.000 25.574 357 VAL A CA 1
ATOM 2681 C C . VAL A 1 388 ? 44.438 11.019 15.638 1.000 24.324 357 VAL A C 1
ATOM 2682 O O . VAL A 1 388 ? 45.385 10.211 15.489 1.000 23.690 357 VAL A O 1
ATOM 2686 N N . ALA A 1 389 ? 43.219 10.677 16.054 1.000 24.226 358 ALA A N 1
ATOM 2687 C CA . ALA A 1 389 ? 42.820 9.301 16.428 1.000 23.448 358 ALA A CA 1
ATOM 2688 C C . ALA A 1 389 ? 42.900 8.398 15.193 1.000 23.291 358 ALA A C 1
ATOM 2689 O O . ALA A 1 389 ? 42.470 8.833 14.104 1.000 24.399 358 ALA A O 1
ATOM 2691 N N . THR A 1 390 ? 43.425 7.184 15.352 1.000 22.663 359 THR A N 1
ATOM 2692 C CA . THR A 1 390 ? 43.389 6.125 14.310 1.000 23.785 359 THR A CA 1
ATOM 2693 C C . THR A 1 390 ? 41.964 5.571 14.172 1.000 25.097 359 THR A C 1
ATOM 2694 O O . THR A 1 390 ? 41.654 5.057 13.090 1.000 24.670 359 THR A O 1
ATOM 2698 N N . ALA A 1 391 ? 41.130 5.659 15.214 1.000 26.526 360 ALA A N 1
ATOM 2699 C CA . ALA A 1 391 ? 39.686 5.329 15.121 1.000 29.117 360 ALA A CA 1
ATOM 2700 C C . ALA A 1 391 ? 39.039 6.330 14.160 1.000 30.998 360 ALA A C 1
ATOM 2701 O O . ALA A 1 391 ? 38.591 7.398 14.616 1.000 32.415 360 ALA A O 1
ATOM 2703 N N . ASP A 1 392 ? 39.035 6.003 12.868 1.000 32.814 361 ASP A N 1
ATOM 2704 C CA . ASP A 1 392 ? 38.633 6.921 11.771 1.000 35.892 361 ASP A CA 1
ATOM 2705 C C . ASP A 1 392 ? 37.443 6.305 11.025 1.000 35.970 361 ASP A C 1
ATOM 2706 O O . ASP A 1 392 ? 37.661 5.423 10.174 1.000 35.354 361 ASP A O 1
ATOM 2711 N N . ALA A 1 393 ? 36.231 6.769 11.343 1.000 36.645 362 ALA A N 1
ATOM 2712 C CA . ALA A 1 393 ? 34.943 6.263 10.813 1.000 38.827 362 ALA A CA 1
ATOM 2713 C C . ALA A 1 393 ? 34.823 6.551 9.311 1.000 41.011 362 ALA A C 1
ATOM 2714 O O . ALA A 1 393 ? 34.056 5.843 8.634 1.000 37.951 362 ALA A O 1
ATOM 2716 N N . ALA A 1 394 ? 35.541 7.559 8.813 1.000 45.223 363 ALA A N 1
ATOM 2717 C CA . ALA A 1 394 ? 35.422 8.080 7.431 1.000 49.294 363 ALA A CA 1
ATOM 2718 C C . ALA A 1 394 ? 36.341 7.283 6.498 1.000 54.739 363 ALA A C 1
ATOM 2719 O O . ALA A 1 394 ? 37.153 7.911 5.791 1.000 55.306 363 ALA A O 1
ATOM 2721 N N . ASP A 1 395 ? 36.225 5.949 6.501 1.000 59.863 364 ASP A N 1
ATOM 2722 C CA . ASP A 1 395 ? 37.095 5.049 5.695 1.000 61.837 364 ASP A CA 1
ATOM 2723 C C . ASP A 1 395 ? 36.561 3.614 5.777 1.000 60.683 364 ASP A C 1
ATOM 2724 O O . ASP A 1 395 ? 36.384 3.097 6.900 1.000 59.932 364 ASP A O 1
ATOM 2729 N N . MET A 1 396 ? 36.337 3.004 4.610 1.000 57.461 365 MET A N 1
ATOM 2730 C CA . MET A 1 396 ? 35.724 1.662 4.443 1.000 55.452 365 MET A CA 1
ATOM 2731 C C . MET A 1 396 ? 36.814 0.681 3.984 1.000 52.037 365 MET A C 1
ATOM 2732 O O . MET A 1 396 ? 36.471 -0.479 3.671 1.000 55.364 365 MET A O 1
ATOM 2737 N N . VAL A 1 397 ? 38.078 1.128 3.995 1.000 48.137 366 VAL A N 1
ATOM 2738 C CA . VAL A 1 397 ? 39.251 0.443 3.370 1.000 43.791 366 VAL A CA 1
ATOM 2739 C C . VAL A 1 397 ? 40.052 -0.279 4.465 1.000 37.603 366 VAL A C 1
ATOM 2740 O O . VAL A 1 397 ? 41.145 0.216 4.815 1.000 40.618 366 VAL A O 1
ATOM 2744 N N . LEU A 1 398 ? 39.547 -1.408 4.979 1.000 31.949 367 LEU A N 1
ATOM 2745 C CA . LEU A 1 398 ? 40.171 -2.141 6.123 1.000 28.768 367 LEU A CA 1
ATOM 2746 C C . LEU A 1 398 ? 41.194 -3.178 5.637 1.000 26.544 367 LEU A C 1
ATOM 2747 O O . LEU A 1 398 ? 42.249 -3.290 6.285 1.000 23.137 367 LEU A O 1
ATOM 2752 N N . SER A 1 399 ? 40.884 -3.953 4.590 1.000 25.139 368 SER A N 1
ATOM 2753 C CA . SER A 1 399 ? 41.786 -5.026 4.082 1.000 23.798 368 SER A CA 1
ATOM 2754 C C . SER A 1 399 ? 43.200 -4.463 3.973 1.000 23.769 368 SER A C 1
ATOM 2755 O O . SER A 1 399 ? 43.366 -3.357 3.459 1.000 24.584 368 SER A O 1
ATOM 2758 N N . PRO A 1 400 ? 44.269 -5.164 4.428 1.000 22.209 369 PRO A N 1
ATOM 2759 C CA . PRO A 1 400 ? 44.225 -6.567 4.851 1.000 21.698 369 PRO A CA 1
ATOM 2760 C C . PRO A 1 400 ? 43.961 -6.804 6.347 1.000 20.727 369 PRO A C 1
ATOM 2761 O O . PRO A 1 400 ? 44.205 -7.905 6.837 1.000 20.171 369 PRO A O 1
ATOM 2765 N N . ASN A 1 401 ? 43.458 -5.784 7.041 1.000 20.038 370 ASN A N 1
ATOM 2766 C CA . ASN A 1 401 ? 43.164 -5.852 8.492 1.000 20.027 370 ASN A CA 1
ATOM 2767 C C . ASN A 1 401 ? 41.671 -6.125 8.666 1.000 20.066 370 ASN A C 1
ATOM 2768 O O . ASN A 1 401 ? 40.906 -6.024 7.683 1.000 19.348 370 ASN A O 1
ATOM 2773 N N . ILE A 1 402 ? 41.280 -6.514 9.869 1.000 20.257 371 ILE A N 1
ATOM 2774 C CA . ILE A 1 402 ? 39.845 -6.619 10.238 1.000 20.590 371 ILE A CA 1
ATOM 2775 C C . ILE A 1 402 ? 39.650 -5.896 11.569 1.000 20.683 371 ILE A C 1
ATOM 2776 O O . ILE A 1 402 ? 40.633 -5.693 12.325 1.000 18.432 371 ILE A O 1
ATOM 2781 N N . GLU A 1 403 ? 38.410 -5.516 11.826 1.000 21.195 372 GLU A N 1
ATOM 2782 C CA . GLU A 1 403 ? 37.983 -4.948 13.120 1.000 23.360 372 GLU A CA 1
ATOM 2783 C C . GLU A 1 403 ? 36.810 -5.791 13.597 1.000 22.529 372 GLU A C 1
ATOM 2784 O O . GLU A 1 403 ? 35.933 -6.075 12.776 1.000 21.168 372 GLU A O 1
ATOM 2790 N N . VAL A 1 404 ? 36.835 -6.218 14.853 1.000 23.643 373 VAL A N 1
ATOM 2791 C CA . VAL A 1 404 ? 35.700 -6.960 15.458 1.000 25.577 373 VAL A CA 1
ATOM 2792 C C . VAL A 1 404 ? 35.082 -6.059 16.524 1.000 26.074 373 VAL A C 1
ATOM 2793 O O . VAL A 1 404 ? 35.796 -5.662 17.457 1.000 26.595 373 VAL A O 1
ATOM 2797 N N . ASP A 1 405 ? 33.810 -5.718 16.324 1.000 25.150 374 ASP A N 1
ATOM 2798 C CA . ASP A 1 405 ? 32.960 -5.008 17.309 1.000 24.466 374 ASP A CA 1
ATOM 2799 C C . ASP A 1 405 ? 32.105 -6.076 18.000 1.000 23.780 374 ASP A C 1
ATOM 2800 O O . ASP A 1 405 ? 31.229 -6.636 17.326 1.000 21.103 374 ASP A O 1
ATOM 2805 N N . SER A 1 406 ? 32.418 -6.425 19.249 1.000 23.366 375 SER A N 1
ATOM 2806 C CA . SER A 1 406 ? 31.643 -7.431 20.020 1.000 24.429 375 SER A CA 1
ATOM 2807 C C . SER A 1 406 ? 30.440 -6.749 20.675 1.000 24.551 375 SER A C 1
ATOM 2808 O O . SER A 1 406 ? 30.659 -5.859 21.525 1.000 24.218 375 SER A O 1
ATOM 2811 N N . TRP A 1 407 ? 29.231 -7.162 20.289 1.000 24.568 376 TRP A N 1
ATOM 2812 C CA . TRP A 1 407 ? 27.952 -6.800 20.959 1.000 25.184 376 TRP A CA 1
ATOM 2813 C C . TRP A 1 407 ? 27.452 -8.012 21.757 1.000 25.491 376 TRP A C 1
ATOM 2814 O O . TRP A 1 407 ? 26.229 -8.124 21.932 1.000 24.904 376 TRP A O 1
ATOM 2825 N N . LEU A 1 408 ? 28.353 -8.885 22.228 1.000 25.662 377 LEU A N 1
ATOM 2826 C CA . LEU A 1 408 ? 27.977 -10.138 22.943 1.000 25.922 377 LEU A CA 1
ATOM 2827 C C . LEU A 1 408 ? 27.274 -9.789 24.263 1.000 26.768 377 LEU A C 1
ATOM 2828 O O . LEU A 1 408 ? 26.445 -10.601 24.699 1.000 25.777 377 LEU A O 1
ATOM 2833 N N . ARG A 1 409 ? 27.546 -8.617 24.851 1.000 27.908 378 ARG A N 1
ATOM 2834 C CA . ARG A 1 409 ? 26.914 -8.178 26.128 1.000 29.484 378 ARG A CA 1
ATOM 2835 C C . ARG A 1 409 ? 25.869 -7.089 25.858 1.000 28.278 378 ARG A C 1
ATOM 2836 O O . ARG A 1 409 ? 25.496 -6.375 26.800 1.000 26.751 378 ARG A O 1
ATOM 2844 N N . ILE A 1 410 ? 25.363 -6.991 24.629 1.000 28.341 379 ILE A N 1
ATOM 2845 C CA . ILE A 1 410 ? 24.235 -6.076 24.295 1.000 28.413 379 ILE A CA 1
ATOM 2846 C C . ILE A 1 410 ? 23.058 -6.437 25.198 1.000 27.912 379 ILE A C 1
ATOM 2847 O O . ILE A 1 410 ? 22.781 -7.616 25.430 1.000 26.937 379 ILE A O 1
ATOM 2852 N N . PRO A 1 411 ? 22.359 -5.436 25.781 1.000 26.975 380 PRO A N 1
ATOM 2853 C CA . PRO A 1 411 ? 21.172 -5.708 26.584 1.000 26.713 380 PRO A CA 1
ATOM 2854 C C . PRO A 1 411 ? 20.141 -6.473 25.750 1.000 26.211 380 PRO A C 1
ATOM 2855 O O . PRO A 1 411 ? 19.951 -6.148 24.590 1.000 24.993 380 PRO A O 1
ATOM 2859 N N . PHE A 1 412 ? 19.524 -7.481 26.353 1.000 25.678 381 PHE A N 1
ATOM 2860 C CA . PHE A 1 412 ? 18.438 -8.259 25.716 1.000 28.128 381 PHE A CA 1
ATOM 2861 C C . PHE A 1 412 ? 17.380 -8.563 26.773 1.000 27.375 381 PHE A C 1
ATOM 2862 O O . PHE A 1 412 ? 16.312 -7.922 26.734 1.000 24.187 381 PHE A O 1
ATOM 2870 N N . TYR A 1 413 ? 17.696 -9.468 27.703 1.000 29.049 382 TYR A N 1
ATOM 2871 C CA . TYR A 1 413 ? 16.772 -9.935 28.771 1.000 31.912 382 TYR A CA 1
ATOM 2872 C C . TYR A 1 413 ? 16.385 -8.753 29.668 1.000 30.018 382 TYR A C 1
ATOM 2873 O O . TYR A 1 413 ? 15.232 -8.723 30.119 1.000 29.780 382 TYR A O 1
ATOM 2882 N N . ASP A 1 414 ? 17.306 -7.806 29.886 1.000 29.169 383 ASP A N 1
ATOM 2883 C CA . ASP A 1 414 ? 17.094 -6.612 30.751 1.000 29.630 383 ASP A CA 1
ATOM 2884 C C . ASP A 1 414 ? 16.284 -5.534 30.013 1.000 28.273 383 ASP A C 1
ATOM 2885 O O . ASP A 1 414 ? 15.862 -4.578 30.681 1.000 25.742 383 ASP A O 1
ATOM 2890 N N . MET A 1 415 ? 16.093 -5.661 28.697 1.000 27.338 384 MET A N 1
ATOM 2891 C CA . MET A 1 415 ? 15.364 -4.669 27.855 1.000 27.438 384 MET A CA 1
ATOM 2892 C C . MET A 1 415 ? 13.864 -4.956 27.910 1.000 26.075 384 MET A C 1
ATOM 2893 O O . MET A 1 415 ? 13.398 -5.747 27.088 1.000 27.650 384 MET A O 1
ATOM 2898 N N . ASP A 1 416 ? 13.138 -4.336 28.840 1.000 24.215 385 ASP A N 1
ATOM 2899 C CA . ASP A 1 416 ? 11.701 -4.637 29.069 1.000 23.682 385 ASP A CA 1
ATOM 2900 C C . ASP A 1 416 ? 10.957 -3.337 29.380 1.000 21.663 385 ASP A C 1
ATOM 2901 O O . ASP A 1 416 ? 11.168 -2.796 30.472 1.000 20.731 385 ASP A O 1
ATOM 2906 N N . PHE A 1 417 ? 10.101 -2.886 28.456 1.000 21.698 386 PHE A N 1
ATOM 2907 C CA . PHE A 1 417 ? 9.285 -1.647 28.565 1.000 21.759 386 PHE A CA 1
ATOM 2908 C C . PHE A 1 417 ? 7.977 -1.929 29.314 1.000 22.137 386 PHE A C 1
ATOM 2909 O O . PHE A 1 417 ? 7.177 -0.986 29.465 1.000 22.045 386 PHE A O 1
ATOM 2917 N N . GLY A 1 418 ? 7.766 -3.173 29.751 1.000 24.373 387 GLY A N 1
ATOM 2918 C CA . GLY A 1 418 ? 6.528 -3.619 30.422 1.000 26.402 387 GLY A CA 1
ATOM 2919 C C . GLY A 1 418 ? 5.710 -4.577 29.568 1.000 28.722 387 GLY A C 1
ATOM 2920 O O . GLY A 1 418 ? 4.674 -5.065 30.064 1.000 30.184 387 GLY A O 1
ATOM 2921 N N . GLY A 1 419 ? 6.146 -4.847 28.333 1.000 30.282 388 GLY A N 1
ATOM 2922 C CA . GLY A 1 419 ? 5.505 -5.817 27.423 1.000 31.022 388 GLY A CA 1
ATOM 2923 C C . GLY A 1 419 ? 6.352 -7.063 27.225 1.000 30.680 388 GLY A C 1
ATOM 2924 O O . GLY A 1 419 ? 6.024 -7.853 26.324 1.000 33.235 388 GLY A O 1
ATOM 2925 N N . GLY A 1 420 ? 7.410 -7.234 28.022 1.000 30.010 389 GLY A N 1
ATOM 2926 C CA . GLY A 1 420 ? 8.350 -8.365 27.916 1.000 29.933 389 GLY A CA 1
ATOM 2927 C C . GLY A 1 420 ? 9.625 -7.996 27.173 1.000 30.121 389 GLY A C 1
ATOM 2928 O O . GLY A 1 420 ? 9.719 -6.870 26.635 1.000 29.084 389 GLY A O 1
ATOM 2929 N N . ARG A 1 421 ? 10.588 -8.917 27.144 1.000 30.466 390 ARG A N 1
ATOM 2930 C CA . ARG A 1 421 ? 11.907 -8.715 26.496 1.000 30.695 390 ARG A CA 1
ATOM 2931 C C . ARG A 1 421 ? 11.722 -8.769 24.980 1.000 27.605 390 ARG A C 1
ATOM 2932 O O . ARG A 1 421 ? 10.706 -9.253 24.486 1.000 23.984 390 ARG A O 1
ATOM 2940 N N . PRO A 1 422 ? 12.701 -8.270 24.195 1.000 25.940 391 PRO A N 1
ATOM 2941 C CA . PRO A 1 422 ? 12.630 -8.346 22.739 1.000 25.555 391 PRO A CA 1
ATOM 2942 C C . PRO A 1 422 ? 12.806 -9.808 22.299 1.000 25.723 391 PRO A C 1
ATOM 2943 O O . PRO A 1 422 ? 13.336 -10.593 23.066 1.000 25.902 391 PRO A O 1
ATOM 2947 N N . PHE A 1 423 ? 12.345 -10.153 21.101 1.000 25.530 392 PHE A N 1
ATOM 2948 C CA . PHE A 1 423 ? 12.498 -11.513 20.518 1.000 26.715 392 PHE A CA 1
ATOM 2949 C C . PHE A 1 423 ? 13.596 -11.499 19.448 1.000 27.320 392 PHE A C 1
ATOM 2950 O O . PHE A 1 423 ? 14.009 -12.586 18.996 1.000 26.941 392 PHE A O 1
ATOM 2958 N N . PHE A 1 424 ? 14.067 -10.310 19.061 1.000 26.758 393 PHE A N 1
ATOM 2959 C CA . PHE A 1 424 ? 15.006 -10.126 17.928 1.000 27.402 393 PHE A CA 1
ATOM 2960 C C . PHE A 1 424 ? 15.745 -8.793 18.094 1.000 26.658 393 PHE A C 1
ATOM 2961 O O . PHE A 1 424 ? 15.189 -7.811 18.617 1.000 23.277 393 PHE A O 1
ATOM 2969 N N . PHE A 1 425 ? 17.002 -8.781 17.669 1.000 27.380 394 PHE A N 1
ATOM 2970 C CA . PHE A 1 425 ? 17.875 -7.581 17.631 1.000 28.376 394 PHE A CA 1
ATOM 2971 C C . PHE A 1 425 ? 18.900 -7.794 16.522 1.000 26.217 394 PHE A C 1
ATOM 2972 O O . PHE A 1 425 ? 19.225 -8.963 16.246 1.000 25.657 394 PHE A O 1
ATOM 2980 N N . MET A 1 426 ? 19.390 -6.716 15.925 1.000 23.648 395 MET A N 1
ATOM 2981 C CA . MET A 1 426 ? 20.430 -6.800 14.873 1.000 24.420 395 MET A CA 1
ATOM 2982 C C . MET A 1 426 ? 21.103 -5.446 14.718 1.000 22.644 395 MET A C 1
ATOM 2983 O O . MET A 1 426 ? 20.500 -4.410 14.981 1.000 21.198 395 MET A O 1
ATOM 2988 N N . PRO A 1 427 ? 22.359 -5.422 14.231 1.000 22.364 396 PRO A N 1
ATOM 2989 C CA . PRO A 1 427 ? 23.006 -4.167 13.876 1.000 22.470 396 PRO A CA 1
ATOM 2990 C C . PRO A 1 427 ? 22.341 -3.652 12.598 1.000 22.150 396 PRO A C 1
ATOM 2991 O O . PRO A 1 427 ? 21.783 -4.441 11.852 1.000 22.422 396 PRO A O 1
ATOM 2995 N N . SER A 1 428 ? 22.395 -2.347 12.377 1.000 21.849 397 SER A N 1
ATOM 2996 C CA . SER A 1 428 ? 21.975 -1.739 11.096 1.000 22.677 397 SER A CA 1
ATOM 2997 C C . SER A 1 428 ? 22.980 -2.127 10.012 1.000 22.689 397 SER A C 1
ATOM 2998 O O . SER A 1 428 ? 24.015 -2.754 10.331 1.000 22.853 397 SER A O 1
ATOM 3001 N N . TYR A 1 429 ? 22.666 -1.738 8.783 1.000 23.048 398 TYR A N 1
ATOM 3002 C CA . TYR A 1 429 ? 23.443 -2.017 7.551 1.000 23.789 398 TYR A CA 1
ATOM 3003 C C . TYR A 1 429 ? 24.697 -1.139 7.533 1.000 23.521 398 TYR A C 1
ATOM 3004 O O . TYR A 1 429 ? 24.567 0.083 7.447 1.000 23.301 398 TYR A O 1
ATOM 3013 N N . LEU A 1 430 ? 25.874 -1.758 7.622 1.000 23.274 399 LEU A N 1
ATOM 3014 C CA . LEU A 1 430 ? 27.182 -1.058 7.605 1.000 24.356 399 LEU A CA 1
ATOM 3015 C C . LEU A 1 430 ? 28.120 -1.878 6.728 1.000 24.424 399 LEU A C 1
ATOM 3016 O O . LEU A 1 430 ? 28.884 -2.697 7.231 1.000 24.438 399 LEU A O 1
ATOM 3021 N N . PRO A 1 431 ? 28.022 -1.723 5.386 1.000 25.194 400 PRO A N 1
ATOM 3022 C CA . PRO A 1 431 ? 28.762 -2.556 4.435 1.000 25.185 400 PRO A CA 1
ATOM 3023 C C . PRO A 1 431 ? 30.228 -2.116 4.294 1.000 25.810 400 PRO A C 1
ATOM 3024 O O . PRO A 1 431 ? 30.650 -1.763 3.199 1.000 27.870 400 PRO A O 1
ATOM 3028 N N . VAL A 1 432 ? 30.953 -2.144 5.411 1.000 25.453 401 VAL A N 1
ATOM 3029 C CA . VAL A 1 432 ? 32.410 -1.843 5.504 1.000 25.865 401 VAL A CA 1
ATOM 3030 C C . VAL A 1 432 ? 33.146 -3.181 5.494 1.000 22.949 401 VAL A C 1
ATOM 3031 O O . VAL A 1 432 ? 33.042 -3.924 6.493 1.000 20.685 401 VAL A O 1
ATOM 3035 N N . GLU A 1 433 ? 33.839 -3.493 4.398 1.000 22.832 402 GLU A N 1
ATOM 3036 C CA . GLU A 1 433 ? 34.515 -4.805 4.241 1.000 22.407 402 GLU A CA 1
ATOM 3037 C C . GLU A 1 433 ? 35.467 -5.011 5.428 1.000 21.441 402 GLU A C 1
ATOM 3038 O O . GLU A 1 433 ? 36.253 -4.102 5.724 1.000 21.268 402 GLU A O 1
ATOM 3044 N N . GLY A 1 434 ? 35.343 -6.141 6.128 1.000 21.393 403 GLY A N 1
ATOM 3045 C CA . GLY A 1 434 ? 36.247 -6.523 7.228 1.000 21.806 403 GLY A CA 1
ATOM 3046 C C . GLY A 1 434 ? 35.877 -5.915 8.574 1.000 22.082 403 GLY A C 1
ATOM 3047 O O . GLY A 1 434 ? 36.613 -6.184 9.549 1.000 21.818 403 GLY A O 1
ATOM 3048 N N . LEU A 1 435 ? 34.780 -5.154 8.664 1.000 22.987 404 LEU A N 1
ATOM 3049 C CA . LEU A 1 435 ? 34.245 -4.683 9.972 1.000 23.169 404 LEU A CA 1
ATOM 3050 C C . LEU A 1 435 ? 33.168 -5.672 10.430 1.000 21.627 404 LEU A C 1
ATOM 3051 O O . LEU A 1 435 ? 32.039 -5.598 9.909 1.000 20.994 404 LEU A O 1
ATOM 3056 N N . LEU A 1 436 ? 33.530 -6.556 11.359 1.000 22.119 405 LEU A N 1
ATOM 3057 C CA . LEU A 1 436 ? 32.693 -7.690 11.830 1.000 24.006 405 LEU A CA 1
ATOM 3058 C C . LEU A 1 436 ? 31.985 -7.302 13.129 1.000 23.957 405 LEU A C 1
ATOM 3059 O O . LEU A 1 436 ? 32.649 -6.747 14.023 1.000 25.237 405 LEU A O 1
ATOM 3064 N N . ILE A 1 437 ? 30.696 -7.614 13.243 1.000 23.578 406 ILE A N 1
ATOM 3065 C CA . ILE A 1 437 ? 29.905 -7.337 14.475 1.000 23.966 406 ILE A CA 1
ATOM 3066 C C . ILE A 1 437 ? 29.384 -8.676 14.997 1.000 23.600 406 ILE A C 1
ATOM 3067 O O . ILE A 1 437 ? 28.730 -9.381 14.213 1.000 22.781 406 ILE A O 1
ATOM 3072 N N . LEU A 1 438 ? 29.719 -9.013 16.249 1.000 23.532 407 LEU A N 1
ATOM 3073 C CA . LEU A 1 438 ? 29.333 -10.279 16.928 1.000 24.538 407 LEU A CA 1
ATOM 3074 C C . LEU A 1 438 ? 28.113 -10.027 17.812 1.000 25.376 407 LEU A C 1
ATOM 3075 O O . LEU A 1 438 ? 28.182 -9.111 18.672 1.000 23.879 407 LEU A O 1
ATOM 3080 N N . LEU A 1 439 ? 27.062 -10.831 17.638 1.000 26.041 408 LEU A N 1
ATOM 3081 C CA . LEU A 1 439 ? 25.825 -10.761 18.456 1.000 27.528 408 LEU A CA 1
ATOM 3082 C C . LEU A 1 439 ? 25.612 -12.103 19.146 1.000 28.575 408 LEU A C 1
ATOM 3083 O O . LEU A 1 439 ? 25.982 -13.149 18.607 1.000 26.587 408 LEU A O 1
ATOM 3088 N N . PRO A 1 440 ? 24.995 -12.116 20.349 1.000 29.570 409 PRO A N 1
ATOM 3089 C CA . PRO A 1 440 ? 24.557 -13.363 20.967 1.000 31.075 409 PRO A CA 1
ATOM 3090 C C . PRO A 1 440 ? 23.316 -13.848 20.207 1.000 34.247 409 PRO A C 1
ATOM 3091 O O . PRO A 1 440 ? 22.728 -13.049 19.499 1.000 33.087 409 PRO A O 1
ATOM 3095 N N . SER A 1 441 ? 22.964 -15.128 20.343 1.000 38.820 410 SER A N 1
ATOM 3096 C CA . SER A 1 441 ? 21.742 -15.719 19.741 1.000 42.823 410 SER A CA 1
ATOM 3097 C C . SER A 1 441 ? 20.508 -15.029 20.336 1.000 43.194 410 SER A C 1
ATOM 3098 O O . SER A 1 441 ? 20.350 -15.076 21.570 1.000 41.694 410 SER A O 1
ATOM 3101 N N . PHE A 1 442 ? 19.666 -14.408 19.502 1.000 48.884 411 PHE A N 1
ATOM 3102 C CA . PHE A 1 442 ? 18.393 -13.766 19.939 1.000 50.900 411 PHE A CA 1
ATOM 3103 C C . PHE A 1 442 ? 17.394 -14.846 20.384 1.000 54.259 411 PHE A C 1
ATOM 3104 O O . PHE A 1 442 ? 16.260 -14.487 20.765 1.000 54.831 411 PHE A O 1
ATOM 3112 N N . LEU A 1 443 ? 17.812 -16.120 20.358 1.000 56.102 412 LEU A N 1
ATOM 3113 C CA . LEU A 1 443 ? 17.051 -17.293 20.871 1.000 55.892 412 LEU A CA 1
ATOM 3114 C C . LEU A 1 443 ? 17.513 -17.653 22.289 1.000 54.618 412 LEU A C 1
ATOM 3115 O O . LEU A 1 443 ? 16.850 -18.502 22.914 1.000 55.779 412 LEU A O 1
ATOM 3120 N N . GLY A 1 444 ? 18.614 -17.061 22.767 1.000 52.513 413 GLY A N 1
ATOM 3121 C CA . GLY A 1 444 ? 19.232 -17.393 24.068 1.000 51.905 413 GLY A CA 1
ATOM 3122 C C . GLY A 1 444 ? 19.713 -18.835 24.133 1.000 50.806 413 GLY A C 1
ATOM 3123 O O . GLY A 1 444 ? 19.755 -19.388 25.250 1.000 51.619 413 GLY A O 1
ATOM 3124 N N . ASP A 1 445 ? 20.081 -19.424 22.989 1.000 48.738 414 ASP A N 1
ATOM 3125 C CA . ASP A 1 445 ? 20.442 -20.865 22.863 1.000 48.674 414 ASP A CA 1
ATOM 3126 C C . ASP A 1 445 ? 21.972 -21.041 22.902 1.000 49.440 414 ASP A C 1
ATOM 3127 O O . ASP A 1 445 ? 22.447 -22.175 22.664 1.000 49.604 414 ASP A O 1
ATOM 3132 N N . GLY A 1 446 ? 22.721 -19.963 23.160 1.000 49.048 415 GLY A N 1
ATOM 3133 C CA . GLY A 1 446 ? 24.179 -19.996 23.403 1.000 44.867 415 GLY A CA 1
ATOM 3134 C C . GLY A 1 446 ? 25.012 -20.166 22.135 1.000 42.115 415 GLY A C 1
ATOM 3135 O O . GLY A 1 446 ? 26.212 -20.473 22.255 1.000 42.545 415 GLY A O 1
ATOM 3136 N N . SER A 1 447 ? 24.427 -19.970 20.952 1.000 37.015 416 SER A N 1
ATOM 3137 C CA . SER A 1 447 ? 25.180 -19.817 19.682 1.000 34.178 416 SER A CA 1
ATOM 3138 C C . SER A 1 447 ? 25.546 -18.337 19.523 1.000 30.070 416 SER A C 1
ATOM 3139 O O . SER A 1 447 ? 25.074 -17.526 20.333 1.000 27.160 416 SER A O 1
ATOM 3142 N N . VAL A 1 448 ? 26.352 -18.001 18.518 1.000 28.597 417 VAL A N 1
ATOM 3143 C CA . VAL A 1 448 ? 26.787 -16.603 18.227 1.000 27.612 417 VAL A CA 1
ATOM 3144 C C . VAL A 1 448 ? 26.543 -16.324 16.740 1.000 26.594 417 VAL A C 1
ATOM 3145 O O . VAL A 1 448 ? 26.808 -17.221 15.921 1.000 25.584 417 VAL A O 1
ATOM 3149 N N . ASP A 1 449 ? 26.059 -15.123 16.412 1.000 25.197 418 ASP A N 1
ATOM 3150 C CA . ASP A 1 449 ? 25.895 -14.648 15.014 1.000 25.091 418 ASP A CA 1
ATOM 3151 C C . ASP A 1 449 ? 26.899 -13.528 14.753 1.000 25.067 418 ASP A C 1
ATOM 3152 O O . ASP A 1 449 ? 26.882 -12.529 15.501 1.000 26.131 418 ASP A O 1
ATOM 3157 N N . ALA A 1 450 ? 27.729 -13.681 13.725 1.000 23.274 419 ALA A N 1
ATOM 3158 C CA . ALA A 1 450 ? 28.650 -12.624 13.252 1.000 22.767 419 ALA A CA 1
ATOM 3159 C C . ALA A 1 450 ? 28.083 -12.045 11.955 1.000 22.685 419 ALA A C 1
ATOM 3160 O O . ALA A 1 450 ? 27.711 -12.832 11.067 1.000 21.918 419 ALA A O 1
ATOM 3162 N N . TYR A 1 451 ? 27.976 -10.718 11.879 1.000 22.187 420 TYR A N 1
ATOM 3163 C CA . TYR A 1 451 ? 27.619 -9.975 10.648 1.000 22.897 420 TYR A CA 1
ATOM 3164 C C . TYR A 1 451 ? 28.927 -9.605 9.950 1.000 22.797 420 TYR A C 1
ATOM 3165 O O . TYR A 1 451 ? 29.659 -8.758 10.472 1.000 22.296 420 TYR A O 1
ATOM 3174 N N . VAL A 1 452 ? 29.221 -10.269 8.831 1.000 21.668 421 VAL A N 1
ATOM 3175 C CA . VAL A 1 452 ? 30.559 -10.259 8.175 1.000 21.428 421 VAL A CA 1
ATOM 3176 C C . VAL A 1 452 ? 30.409 -9.633 6.792 1.000 21.553 421 VAL A C 1
ATOM 3177 O O . VAL A 1 452 ? 29.916 -10.281 5.872 1.000 21.579 421 VAL A O 1
ATOM 3181 N N . PRO A 1 453 ? 30.784 -8.347 6.602 1.000 21.103 422 PRO A N 1
ATOM 3182 C CA . PRO A 1 453 ? 30.761 -7.738 5.275 1.000 21.508 422 PRO A CA 1
ATOM 3183 C C . PRO A 1 453 ? 31.941 -8.255 4.440 1.000 22.172 422 PRO A C 1
ATOM 3184 O O . PRO A 1 453 ? 33.079 -8.029 4.827 1.000 21.606 422 PRO A O 1
ATOM 3188 N N . LEU A 1 454 ? 31.623 -8.923 3.323 1.000 22.737 423 LEU A N 1
ATOM 3189 C CA . LEU A 1 454 ? 32.590 -9.541 2.377 1.000 23.082 423 LEU A CA 1
ATOM 3190 C C . LEU A 1 454 ? 32.380 -8.961 0.979 1.000 22.664 423 LEU A C 1
ATOM 3191 O O . LEU A 1 454 ? 31.219 -8.757 0.591 1.000 22.100 423 LEU A O 1
ATOM 3196 N N . PHE A 1 455 ? 33.462 -8.739 0.237 1.000 22.962 424 PHE A N 1
ATOM 3197 C CA . PHE A 1 455 ? 33.394 -8.584 -1.237 1.000 24.467 424 PHE A CA 1
ATOM 3198 C C . PHE A 1 455 ? 32.655 -9.816 -1.775 1.000 24.456 424 PHE A C 1
ATOM 3199 O O . PHE A 1 455 ? 32.924 -10.930 -1.290 1.000 24.009 424 PHE A O 1
ATOM 3207 N N . SER A 1 456 ? 31.705 -9.628 -2.693 1.000 25.248 425 SER A N 1
ATOM 3208 C CA . SER A 1 456 ? 30.845 -10.722 -3.216 1.000 26.932 425 SER A CA 1
ATOM 3209 C C . SER A 1 456 ? 31.728 -11.856 -3.743 1.000 26.710 425 SER A C 1
ATOM 3210 O O . SER A 1 456 ? 31.385 -13.023 -3.502 1.000 27.307 425 SER A O 1
ATOM 3213 N N . ARG A 1 457 ? 32.849 -11.515 -4.387 1.000 28.080 426 ARG A N 1
ATOM 3214 C CA . ARG A 1 457 ? 33.778 -12.480 -5.038 1.000 29.027 426 ARG A CA 1
ATOM 3215 C C . ARG A 1 457 ? 34.519 -13.331 -3.992 1.000 28.106 426 ARG A C 1
ATOM 3216 O O . ARG A 1 457 ? 35.106 -14.354 -4.395 1.000 27.663 426 ARG A O 1
ATOM 3224 N N . ASP A 1 458 ? 34.524 -12.925 -2.715 1.000 26.492 427 ASP A N 1
ATOM 3225 C CA . ASP A 1 458 ? 35.249 -13.623 -1.615 1.000 25.826 427 ASP A CA 1
ATOM 3226 C C . ASP A 1 458 ? 34.317 -14.566 -0.843 1.000 25.252 427 ASP A C 1
ATOM 3227 O O . ASP A 1 458 ? 34.846 -15.385 -0.056 1.000 26.834 427 ASP A O 1
ATOM 3232 N N . MET A 1 459 ? 33.001 -14.482 -1.055 1.000 26.086 428 MET A N 1
ATOM 3233 C CA . MET A 1 459 ? 31.979 -15.142 -0.194 1.000 27.238 428 MET A CA 1
ATOM 3234 C C . MET A 1 459 ? 32.094 -16.669 -0.272 1.000 27.923 428 MET A C 1
ATOM 3235 O O . MET A 1 459 ? 32.002 -17.314 0.787 1.000 25.358 428 MET A O 1
ATOM 3240 N N . ASN A 1 460 ? 32.298 -17.234 -1.464 1.000 29.882 429 ASN A N 1
ATOM 3241 C CA . ASN A 1 460 ? 32.330 -18.710 -1.654 1.000 30.464 429 ASN A CA 1
ATOM 3242 C C . ASN A 1 460 ? 33.565 -19.291 -0.945 1.000 28.671 429 ASN A C 1
ATOM 3243 O O . ASN A 1 460 ? 33.399 -20.324 -0.277 1.000 28.846 429 ASN A O 1
ATOM 3248 N N . THR A 1 461 ? 34.740 -18.651 -1.035 1.000 27.906 430 THR A N 1
ATOM 3249 C CA . THR A 1 461 ? 35.975 -19.079 -0.321 1.000 28.212 430 THR A CA 1
ATOM 3250 C C . THR A 1 461 ? 35.755 -18.990 1.194 1.000 27.972 430 THR A C 1
ATOM 3251 O O . THR A 1 461 ? 36.174 -19.927 1.917 1.000 28.223 430 THR A O 1
ATOM 3255 N N . PHE A 1 462 ? 35.147 -17.903 1.672 1.000 26.385 431 PHE A N 1
ATOM 3256 C CA . PHE A 1 462 ? 34.851 -17.739 3.117 1.000 26.271 431 PHE A CA 1
ATOM 3257 C C . PHE A 1 462 ? 34.014 -18.943 3.563 1.000 28.387 431 PHE A C 1
ATOM 3258 O O . PHE A 1 462 ? 34.396 -19.623 4.532 1.000 29.111 431 PHE A O 1
ATOM 3266 N N . LYS A 1 463 ? 32.928 -19.217 2.836 1.000 29.711 432 LYS A N 1
ATOM 3267 C CA . LYS A 1 463 ? 31.960 -20.305 3.134 1.000 32.953 432 LYS A CA 1
ATOM 3268 C C . LYS A 1 463 ? 32.687 -21.657 3.228 1.000 33.340 432 LYS A C 1
ATOM 3269 O O . LYS A 1 463 ? 32.360 -22.427 4.147 1.000 34.220 432 LYS A O 1
ATOM 3275 N N . ASN A 1 464 ? 33.647 -21.934 2.340 1.000 33.749 433 ASN A N 1
ATOM 3276 C CA . ASN A 1 464 ? 34.362 -23.242 2.294 1.000 35.815 433 ASN A CA 1
ATOM 3277 C C . ASN A 1 464 ? 35.423 -23.320 3.403 1.000 35.686 433 ASN A C 1
ATOM 3278 O O . ASN A 1 464 ? 35.633 -24.437 3.914 1.000 38.277 433 ASN A O 1
ATOM 3301 N N . TYR A 1 467 ? 34.102 -23.999 8.136 1.000 41.296 436 TYR A N 1
ATOM 3302 C CA . TYR A 1 467 ? 34.216 -25.202 9.009 1.000 44.149 436 TYR A CA 1
ATOM 3303 C C . TYR A 1 467 ? 35.657 -25.725 8.959 1.000 45.535 436 TYR A C 1
ATOM 3304 O O . TYR A 1 467 ? 36.511 -25.358 9.767 1.000 47.129 436 TYR A O 1
#

Solvent-accessible surface area: 19885 Å² total